Protein AF-A0AAU0M7M5-F1 (afdb_monomer_lite)

Radius of gyration: 23.44 Å; chains: 1; bounding box: 61×44×62 Å

Foldseek 3Di:
DADDLVNLCVQLQVLQQVLAPPFAQALLVCQVSQVSNQVVLVHFAQKWKDPQIWGWHQGNQKIKIWTWDDDPRTTWIKIKIFRNDPVLLVLLQVLLQVVPPPFDLVKMKMFGLDNDDPDPRAHEDDFDQALLSQLQRQLQCQLRQLRNQSNDDVNRPFDWKKKWKPDDFWTWIWIHGVQWIWIDTNRDIAIGGSNQSNVLSNLNSQLVSLRRVVDGRLVIDMDIPPPPDTMDMPDDDPDDDPPDPPDPDDDPDDDPRDHSVNSVVSGDDDDHDDDDPDPDWAWEDAADALVVVVVLVVCCLVVPDVVSCVVQVQQQCQDPVGHGYGPGPHFWIWTDDPRKTKIKGFPPVDDPPVQLVRQVSNVVVCCVVQNDFSMKMAINNGKIKTWHDDPQKIWIWIDDDRIIMIMIGGPSVVSSRHSD

Secondary structure (DSSP, 8-state):
----HHHHHHHHHHHHHTTTT--B-SGGGGHHHHHHHHHHTTSS-SEEEETTTEEEEEETTEEEEEEEEEETTEEEEEEEEEE--HHHHHHHHHHHHTT-TTT--S-EEEE-SS---SS-----PPPP-SHHHHHHHHHHHHHHHHHHHHHS-TTT--S-EEEEESSSSS-EEEEEETTEEEEEETTEEEEE-HHHHHHHHHHHHHHHHHHTTTS-GGG--EEEES-SSSEEEES--S----TT-TT-PPPS---S---GGGGGGG-PPPPPP-PPPPPPPP-------HHHHHHHHHHHHHH-HHHHHHHTT---EE-TTS-EE---SSS-EEEEETTEEEEE----TT-HHHHHHHHHHHHHHHHHHH-S-SEEEEETT--EEEEEEETTEEEEEEEETTEEEEEEEEHHHHHHHHH-

Structure (mmCIF, N/CA/C/O backbone):
data_AF-A0AAU0M7M5-F1
#
_entry.id   AF-A0AAU0M7M5-F1
#
loop_
_atom_site.group_PDB
_atom_site.id
_atom_site.type_symbol
_atom_site.label_atom_id
_atom_site.label_alt_id
_atom_site.label_comp_id
_atom_site.label_asym_id
_atom_site.label_entity_id
_atom_site.label_seq_id
_atom_site.pdbx_PDB_ins_code
_atom_site.Cartn_x
_atom_site.Cartn_y
_atom_site.Cartn_z
_atom_site.occupancy
_atom_site.B_iso_or_equiv
_atom_site.auth_seq_id
_atom_site.auth_comp_id
_atom_site.auth_asym_id
_atom_site.auth_atom_id
_atom_site.pdbx_PDB_model_num
ATOM 1 N N . MET A 1 1 ? -9.154 11.535 -26.830 1.00 43.09 1 MET A N 1
ATOM 2 C CA . MET A 1 1 ? -7.766 11.454 -27.329 1.00 43.09 1 MET A CA 1
ATOM 3 C C . MET A 1 1 ? -7.048 10.617 -26.294 1.00 43.09 1 MET A C 1
ATOM 5 O O . MET A 1 1 ? -7.015 11.070 -25.165 1.00 43.09 1 MET A O 1
ATOM 9 N N . ARG A 1 2 ? -6.663 9.376 -26.619 1.00 50.06 2 ARG A N 1
ATOM 10 C CA . ARG A 1 2 ? -6.088 8.430 -25.647 1.00 50.06 2 ARG A CA 1
ATOM 11 C C . ARG A 1 2 ? -4.721 8.970 -25.231 1.00 50.06 2 ARG A C 1
ATOM 13 O O . ARG A 1 2 ? -3.865 9.110 -26.105 1.00 50.06 2 ARG A O 1
ATOM 20 N N . MET A 1 3 ? -4.553 9.349 -23.971 1.00 57.19 3 MET A N 1
ATOM 21 C CA . MET A 1 3 ? -3.256 9.811 -23.469 1.00 57.19 3 MET A CA 1
ATOM 22 C C . MET A 1 3 ? -2.318 8.602 -23.413 1.00 57.19 3 MET A C 1
ATOM 24 O O . MET A 1 3 ? -2.729 7.534 -22.955 1.00 57.19 3 MET A O 1
ATOM 28 N N . ARG A 1 4 ? -1.094 8.709 -23.943 1.00 66.75 4 ARG A N 1
ATOM 29 C CA . ARG A 1 4 ? -0.146 7.582 -23.867 1.00 66.75 4 ARG A CA 1
ATOM 30 C C . ARG A 1 4 ? 0.295 7.394 -22.417 1.00 66.75 4 ARG A C 1
ATOM 32 O O . ARG A 1 4 ? 0.425 8.381 -21.690 1.00 66.75 4 ARG A O 1
ATOM 39 N N . ILE A 1 5 ? 0.549 6.149 -22.008 1.00 68.88 5 ILE A N 1
ATOM 40 C CA . ILE A 1 5 ? 1.028 5.836 -20.653 1.00 68.88 5 ILE A CA 1
ATOM 41 C C . ILE A 1 5 ? 2.273 6.666 -20.317 1.00 68.88 5 ILE A C 1
ATOM 43 O O . ILE A 1 5 ? 2.336 7.252 -19.243 1.00 68.88 5 ILE A O 1
ATOM 47 N N . ASP A 1 6 ? 3.169 6.858 -21.286 1.00 68.94 6 ASP A N 1
ATOM 48 C CA . ASP A 1 6 ? 4.364 7.692 -21.154 1.00 68.94 6 ASP A CA 1
ATOM 49 C C . ASP A 1 6 ? 4.065 9.162 -20.816 1.00 68.94 6 ASP A C 1
ATOM 51 O O . ASP A 1 6 ? 4.780 9.764 -20.018 1.00 68.94 6 ASP A O 1
ATOM 55 N N . GLU A 1 7 ? 3.008 9.759 -21.373 1.00 73.69 7 GLU A N 1
ATOM 56 C CA . GLU A 1 7 ? 2.637 11.160 -21.107 1.00 73.69 7 GLU A CA 1
ATOM 57 C C . GLU A 1 7 ? 2.040 11.323 -19.699 1.00 73.69 7 GLU A C 1
ATOM 59 O O . GLU A 1 7 ? 2.403 12.248 -18.962 1.00 73.69 7 GLU A O 1
ATOM 64 N N . LEU A 1 8 ? 1.164 10.391 -19.300 1.00 73.75 8 LEU A N 1
ATOM 65 C CA . LEU A 1 8 ? 0.610 10.308 -17.941 1.00 73.75 8 LEU A CA 1
ATOM 66 C C . LEU A 1 8 ? 1.732 10.152 -16.911 1.00 73.75 8 LEU A C 1
ATOM 68 O O . LEU A 1 8 ? 1.828 10.915 -15.948 1.00 73.75 8 LEU A O 1
ATOM 72 N N . VAL A 1 9 ? 2.618 9.195 -17.162 1.00 76.31 9 VAL A N 1
ATOM 73 C CA . VAL A 1 9 ? 3.745 8.848 -16.300 1.00 76.31 9 VAL A CA 1
ATOM 74 C C . VAL A 1 9 ? 4.731 9.990 -16.192 1.00 76.31 9 VAL A C 1
ATOM 76 O O . VAL A 1 9 ? 5.129 10.319 -15.082 1.00 76.31 9 VAL A O 1
ATOM 79 N N . THR A 1 10 ? 5.088 10.637 -17.302 1.00 82.75 10 THR A N 1
ATOM 80 C CA . THR A 1 10 ? 6.030 11.764 -17.289 1.00 82.75 10 THR A CA 1
ATOM 81 C C . THR A 1 10 ? 5.536 12.884 -16.378 1.00 82.75 10 THR A C 1
ATOM 83 O O . THR A 1 10 ? 6.320 13.489 -15.646 1.00 82.75 10 THR A O 1
ATOM 86 N N . THR A 1 11 ? 4.229 13.147 -16.377 1.00 82.75 11 THR A N 1
ATOM 87 C CA . THR A 1 11 ? 3.666 14.253 -15.597 1.00 82.75 11 THR A CA 1
ATOM 88 C C . THR A 1 11 ? 3.578 13.920 -14.102 1.00 82.75 11 THR A C 1
ATOM 90 O O . THR A 1 11 ? 3.927 14.748 -13.253 1.00 82.75 11 THR A O 1
ATOM 93 N N . VAL A 1 12 ? 3.187 12.687 -13.759 1.00 87.50 12 VAL A N 1
ATOM 94 C CA . VAL A 1 12 ? 3.194 12.201 -12.367 1.00 87.50 12 VAL A CA 1
ATOM 95 C C . VAL A 1 12 ? 4.625 12.103 -11.830 1.00 87.50 12 VAL A C 1
ATOM 97 O O . VAL A 1 12 ? 4.903 12.609 -10.743 1.00 87.50 12 VAL A O 1
ATOM 100 N N . ASP A 1 13 ? 5.549 11.541 -12.613 1.00 87.12 13 ASP A N 1
ATOM 101 C CA . ASP A 1 13 ? 6.974 11.428 -12.284 1.00 87.12 13 ASP A CA 1
ATOM 102 C C . ASP A 1 13 ? 7.590 12.801 -12.010 1.00 87.12 13 ASP A C 1
ATOM 104 O O . ASP A 1 13 ? 8.251 12.979 -10.991 1.00 87.12 13 ASP A O 1
ATOM 108 N N . ALA A 1 14 ? 7.313 13.810 -12.843 1.00 88.50 14 ALA A N 1
ATOM 109 C CA . ALA A 1 14 ? 7.806 15.168 -12.619 1.00 88.50 14 ALA A CA 1
ATOM 110 C C . ALA A 1 14 ? 7.335 15.751 -11.273 1.00 88.50 14 ALA A C 1
ATOM 112 O O . ALA A 1 14 ? 8.116 16.387 -10.560 1.00 88.50 14 ALA A O 1
ATOM 113 N N . THR A 1 15 ? 6.080 15.495 -10.894 1.00 90.50 15 THR A N 1
ATOM 114 C CA . THR A 1 15 ? 5.499 15.985 -9.635 1.00 90.50 15 THR A CA 1
ATOM 115 C C . THR A 1 15 ? 6.079 15.250 -8.425 1.00 90.50 15 THR A C 1
ATOM 117 O O . THR A 1 15 ? 6.404 15.874 -7.414 1.00 90.50 15 THR A O 1
ATOM 120 N N . VAL A 1 16 ? 6.289 13.936 -8.530 1.00 89.56 16 VAL A N 1
ATOM 121 C CA . VAL A 1 16 ? 6.939 13.134 -7.483 1.00 89.56 16 VAL A CA 1
ATOM 122 C C . VAL A 1 16 ? 8.424 13.495 -7.348 1.00 89.56 16 VAL A C 1
ATOM 124 O O . VAL A 1 16 ? 8.913 13.691 -6.235 1.00 89.56 16 VAL A O 1
ATOM 127 N N . ARG A 1 17 ? 9.147 13.690 -8.455 1.00 86.06 17 ARG A N 1
ATOM 128 C CA . ARG A 1 17 ? 10.556 14.125 -8.457 1.00 86.06 17 ARG A CA 1
ATOM 129 C C . ARG A 1 17 ? 10.764 15.533 -7.919 1.00 86.06 17 ARG A C 1
ATOM 131 O O . ARG A 1 17 ? 11.862 15.841 -7.461 1.00 86.06 17 ARG A O 1
ATOM 138 N N . ALA A 1 18 ? 9.739 16.382 -7.891 1.00 88.00 18 ALA A N 1
ATOM 139 C CA . ALA A 1 18 ? 9.820 17.669 -7.199 1.00 88.00 18 ALA A CA 1
ATOM 140 C C . ALA A 1 18 ? 10.057 17.514 -5.678 1.00 88.00 18 ALA A C 1
ATOM 142 O O . ALA A 1 18 ? 10.434 18.476 -5.002 1.00 88.00 18 ALA A O 1
ATOM 143 N N . LEU A 1 19 ? 9.864 16.308 -5.129 1.00 87.06 19 LEU A N 1
ATOM 144 C CA . LEU A 1 19 ? 10.229 15.951 -3.758 1.00 87.06 19 LEU A CA 1
ATOM 145 C C . LEU A 1 19 ? 11.669 15.440 -3.612 1.00 87.06 19 LEU A C 1
ATOM 147 O O . LEU A 1 19 ? 12.125 15.242 -2.487 1.00 87.06 19 LEU A O 1
ATOM 151 N N . SER A 1 20 ? 12.410 15.237 -4.702 1.00 83.25 20 SER A N 1
ATOM 152 C CA . SER A 1 20 ? 13.766 14.699 -4.625 1.00 83.25 20 SER A CA 1
ATOM 153 C C . SER A 1 20 ? 14.710 15.588 -3.822 1.00 83.25 20 SER A C 1
ATOM 155 O O . SER A 1 20 ? 14.787 16.800 -4.010 1.00 83.25 20 SER A O 1
ATOM 157 N N . GLY A 1 21 ? 15.427 14.958 -2.888 1.00 76.44 21 GLY A N 1
ATOM 158 C CA . GLY A 1 21 ? 16.302 15.641 -1.933 1.00 76.44 21 GLY A CA 1
ATOM 159 C C . GLY A 1 21 ? 15.573 16.329 -0.772 1.00 76.44 21 GLY A C 1
ATOM 160 O O . GLY A 1 21 ? 16.233 16.967 0.047 1.00 76.44 21 GLY A O 1
ATOM 161 N N . ARG A 1 22 ? 14.241 16.211 -0.671 1.00 83.62 22 ARG A N 1
ATOM 162 C CA . ARG A 1 22 ? 13.457 16.727 0.460 1.00 83.62 22 ARG A CA 1
ATOM 163 C C . ARG A 1 22 ? 13.220 15.615 1.480 1.00 83.62 22 ARG A C 1
ATOM 165 O O . ARG A 1 22 ? 12.920 14.484 1.116 1.00 83.62 22 ARG A O 1
ATOM 172 N N . LEU A 1 23 ? 13.336 15.960 2.758 1.00 82.75 23 LEU A N 1
ATOM 173 C CA . LEU A 1 23 ? 12.929 15.090 3.859 1.00 82.75 23 LEU A CA 1
ATOM 174 C C . LEU A 1 23 ? 11.428 15.261 4.097 1.00 82.75 23 LEU A C 1
ATOM 176 O O . LEU A 1 23 ? 10.958 16.397 4.189 1.00 82.75 23 LEU A O 1
ATOM 180 N N . LEU A 1 24 ? 10.704 14.150 4.236 1.00 89.81 24 LEU A N 1
ATOM 181 C CA . LEU A 1 24 ? 9.299 14.128 4.646 1.00 89.81 24 LEU A CA 1
ATOM 182 C C . LEU A 1 24 ? 9.219 13.567 6.078 1.00 89.81 24 LEU A C 1
ATOM 184 O O . LEU A 1 24 ? 9.095 12.352 6.264 1.00 89.81 24 LEU A O 1
ATOM 188 N N . PRO A 1 25 ? 9.385 14.409 7.115 1.00 87.75 25 PRO A N 1
ATOM 189 C CA . PRO A 1 25 ? 9.350 13.960 8.507 1.00 87.75 25 PRO A CA 1
ATOM 190 C C . PRO A 1 25 ? 7.960 13.500 8.962 1.00 87.75 25 PRO A C 1
ATOM 192 O O . PRO A 1 25 ? 7.856 12.756 9.938 1.00 87.75 25 PRO A O 1
ATOM 195 N N . ARG A 1 26 ? 6.887 13.944 8.299 1.00 90.00 26 ARG A N 1
ATOM 196 C CA . ARG A 1 26 ? 5.505 13.592 8.639 1.00 90.00 26 ARG A CA 1
ATOM 197 C C . ARG A 1 26 ? 4.769 13.024 7.424 1.00 90.00 26 ARG A C 1
ATOM 199 O O . ARG A 1 26 ? 5.013 13.477 6.308 1.00 90.00 26 ARG A O 1
ATOM 206 N N . PRO A 1 27 ? 3.795 12.122 7.637 1.00 90.25 27 PRO A N 1
ATOM 207 C CA . PRO A 1 27 ? 2.962 11.618 6.547 1.00 90.25 27 PRO A CA 1
ATOM 208 C C . PRO A 1 27 ? 2.210 12.748 5.821 1.00 90.25 27 PRO A C 1
ATOM 210 O O . PRO A 1 27 ? 2.085 12.734 4.599 1.00 90.25 27 PRO A O 1
ATOM 213 N N . SER A 1 28 ? 1.791 13.784 6.559 1.00 93.31 28 SER A N 1
ATOM 214 C CA . SER A 1 28 ? 1.090 14.951 6.010 1.00 93.31 28 SER A CA 1
ATOM 215 C C . SER A 1 28 ? 1.922 15.801 5.048 1.00 93.31 28 SER A C 1
ATOM 217 O O . SER A 1 28 ? 1.369 16.584 4.280 1.00 93.31 28 SER A O 1
ATOM 219 N N . ASP A 1 29 ? 3.251 15.664 5.061 1.00 93.56 29 ASP A N 1
ATOM 220 C CA . ASP A 1 29 ? 4.121 16.433 4.167 1.00 93.56 29 ASP A CA 1
ATOM 221 C C . ASP A 1 29 ? 3.942 16.015 2.694 1.00 93.56 29 ASP A C 1
ATOM 223 O O . ASP A 1 29 ? 4.311 16.765 1.790 1.00 93.56 29 ASP A O 1
ATOM 227 N N . ALA A 1 30 ? 3.316 14.858 2.440 1.00 94.25 30 ALA A N 1
ATOM 228 C CA . ALA A 1 30 ? 2.930 14.402 1.108 1.00 94.25 30 ALA A CA 1
ATOM 229 C C . ALA A 1 30 ? 1.672 15.103 0.550 1.00 94.25 30 ALA A C 1
ATOM 231 O O . ALA A 1 30 ? 1.443 15.051 -0.660 1.00 94.25 30 ALA A O 1
ATOM 232 N N . HIS A 1 31 ? 0.859 15.778 1.382 1.00 96.31 31 HIS A N 1
ATOM 233 C CA . HIS A 1 31 ? -0.434 16.343 0.955 1.00 96.31 31 HIS A CA 1
ATOM 234 C C . HIS A 1 31 ? -0.331 17.297 -0.245 1.00 96.31 31 HIS A C 1
ATOM 236 O O . HIS A 1 31 ? -1.118 17.131 -1.178 1.00 96.31 31 HIS A O 1
ATOM 242 N N . PRO A 1 32 ? 0.612 18.263 -0.297 1.00 95.75 32 PRO A N 1
ATOM 243 C CA . PRO A 1 32 ? 0.709 19.169 -1.441 1.00 95.75 32 PRO A CA 1
ATOM 244 C C . PRO A 1 32 ? 1.010 18.434 -2.752 1.00 95.75 32 PRO A C 1
ATOM 246 O O . PRO A 1 32 ? 0.448 18.775 -3.789 1.00 95.75 32 PRO A O 1
ATOM 249 N N . THR A 1 33 ? 1.856 17.402 -2.705 1.00 95.56 33 THR A N 1
ATOM 250 C CA . THR A 1 33 ? 2.192 16.575 -3.872 1.00 95.56 33 THR A CA 1
ATOM 251 C C . THR A 1 33 ? 0.994 15.754 -4.328 1.00 95.56 33 THR A C 1
ATOM 253 O O . THR A 1 33 ? 0.704 15.721 -5.518 1.00 95.56 33 THR A O 1
ATOM 256 N N . LEU A 1 34 ? 0.258 15.141 -3.398 1.00 96.75 34 LEU A N 1
ATOM 257 C CA . LEU A 1 34 ? -0.959 14.388 -3.707 1.00 96.75 34 LEU A CA 1
ATOM 258 C C . LEU A 1 34 ? -2.031 15.270 -4.366 1.00 96.75 34 LEU A C 1
ATOM 260 O O . LEU A 1 34 ? -2.654 14.858 -5.343 1.00 96.75 34 LEU A O 1
ATOM 264 N N . LEU A 1 35 ? -2.213 16.499 -3.875 1.00 96.94 35 LEU A N 1
ATOM 265 C CA . LEU A 1 35 ? -3.143 17.466 -4.463 1.00 96.94 35 LEU A CA 1
ATOM 266 C C . LEU A 1 35 ? -2.688 17.938 -5.855 1.00 96.94 35 LEU A C 1
ATOM 268 O O . LEU A 1 35 ? -3.521 18.057 -6.748 1.00 96.94 35 LEU A O 1
ATOM 272 N N . ALA A 1 36 ? -1.385 18.144 -6.067 1.00 95.50 36 ALA A N 1
ATOM 273 C CA . ALA A 1 36 ? -0.835 18.504 -7.377 1.00 95.50 36 ALA A CA 1
ATOM 274 C C . ALA A 1 36 ? -0.963 17.366 -8.408 1.00 95.50 36 ALA A C 1
ATOM 276 O O . ALA A 1 36 ? -1.274 17.611 -9.576 1.00 95.50 36 ALA A O 1
ATOM 277 N N . ILE A 1 37 ? -0.776 16.111 -7.979 1.00 94.81 37 ILE A N 1
ATOM 278 C CA . ILE A 1 37 ? -1.045 14.932 -8.815 1.00 94.81 37 ILE A CA 1
ATOM 279 C C . ILE A 1 37 ? -2.534 14.879 -9.165 1.00 94.81 37 ILE A C 1
ATOM 281 O O . ILE A 1 37 ? -2.872 14.719 -10.332 1.00 94.81 37 ILE A O 1
ATOM 285 N N . ALA A 1 38 ? -3.428 15.076 -8.193 1.00 94.88 38 ALA A N 1
ATOM 286 C CA . ALA A 1 38 ? -4.866 15.098 -8.446 1.00 94.88 38 ALA A CA 1
ATOM 287 C C . ALA A 1 38 ? -5.268 16.180 -9.464 1.00 94.88 38 ALA A C 1
ATOM 289 O O . ALA A 1 38 ? -6.030 15.901 -10.384 1.00 94.88 38 ALA A O 1
ATOM 290 N N . GLU A 1 39 ? -4.725 17.396 -9.353 1.00 93.12 39 GLU A N 1
ATOM 291 C CA . GLU A 1 39 ? -4.956 18.471 -10.329 1.00 93.12 39 GLU A CA 1
ATOM 292 C C . GLU A 1 39 ? -4.492 18.067 -11.736 1.00 93.12 39 GLU A C 1
ATOM 294 O O . GLU A 1 39 ? -5.228 18.224 -12.709 1.00 93.12 39 GLU A O 1
ATOM 299 N N . THR A 1 40 ? -3.305 17.466 -11.828 1.00 90.56 40 THR A N 1
ATOM 300 C CA . THR A 1 40 ? -2.722 16.968 -13.081 1.00 90.56 40 THR A CA 1
ATOM 301 C C . THR A 1 40 ? -3.569 15.871 -13.727 1.00 90.56 40 THR A C 1
ATOM 303 O O . THR A 1 40 ? -3.746 15.850 -14.943 1.00 90.56 40 THR A O 1
ATOM 306 N N . LEU A 1 41 ? -4.087 14.952 -12.913 1.00 90.31 41 LEU A N 1
ATOM 307 C CA . LEU A 1 41 ? -4.879 13.804 -13.350 1.00 90.31 41 LEU A CA 1
ATOM 308 C C . LEU A 1 41 ? -6.376 14.132 -13.506 1.00 90.31 41 LEU A C 1
ATOM 310 O O . LEU A 1 41 ? -7.164 13.255 -13.854 1.00 90.31 41 LEU A O 1
ATOM 314 N N . GLY A 1 42 ? -6.771 15.391 -13.285 1.00 90.50 42 GLY A N 1
ATOM 315 C CA . GLY A 1 42 ? -8.126 15.897 -13.521 1.00 90.50 42 GLY A CA 1
ATOM 316 C C . GLY A 1 42 ? -9.112 15.721 -12.362 1.00 90.50 42 GLY A C 1
ATOM 317 O O . GLY A 1 42 ? -10.296 16.012 -12.532 1.00 90.50 42 GLY A O 1
ATOM 318 N N . GLY A 1 43 ? -8.665 15.275 -11.187 1.00 92.06 43 GLY A N 1
ATOM 319 C CA . GLY A 1 43 ? -9.512 15.105 -10.008 1.00 92.06 43 GLY A CA 1
ATOM 320 C C . GLY A 1 43 ? -8.868 14.286 -8.883 1.00 92.06 43 GLY A C 1
ATOM 321 O O . GLY A 1 43 ? -7.760 13.766 -9.034 1.00 92.06 43 GLY A O 1
ATOM 322 N N . PRO A 1 44 ? -9.548 14.163 -7.728 1.00 93.69 44 PRO A N 1
ATOM 323 C CA . PRO A 1 44 ? -9.095 13.296 -6.643 1.00 93.69 44 PRO A CA 1
ATOM 324 C C . PRO A 1 44 ? -9.113 11.816 -7.076 1.00 93.69 44 PRO A C 1
ATOM 326 O O . PRO A 1 44 ? -9.764 11.475 -8.068 1.00 93.69 44 PRO A O 1
ATOM 329 N N . PRO A 1 45 ? -8.406 10.930 -6.354 1.00 92.19 45 PRO A N 1
ATOM 330 C CA . PRO A 1 45 ? -8.396 9.511 -6.686 1.00 92.19 45 PRO A CA 1
ATOM 331 C C . PRO A 1 45 ? -9.805 8.923 -6.566 1.00 92.19 45 PRO A C 1
ATOM 333 O O . PRO A 1 45 ? -10.614 9.363 -5.746 1.00 92.19 45 PRO A O 1
ATOM 336 N N . HIS A 1 46 ? -10.095 7.910 -7.377 1.00 87.31 46 HIS A N 1
ATOM 337 C CA . HIS A 1 46 ? -11.378 7.209 -7.312 1.00 87.31 46 HIS A CA 1
ATOM 338 C C . HIS A 1 46 ? -11.439 6.210 -6.153 1.00 87.31 46 HIS A C 1
ATOM 340 O O . HIS A 1 46 ? -12.519 5.875 -5.677 1.00 87.31 46 HIS A O 1
ATOM 346 N N . GLU A 1 47 ? -10.280 5.738 -5.701 1.00 86.12 47 GLU A N 1
ATOM 347 C CA . GLU A 1 47 ? -10.143 4.798 -4.597 1.00 86.12 47 GLU A CA 1
ATOM 348 C C . GLU A 1 47 ? -8.888 5.144 -3.796 1.00 86.12 47 GLU A C 1
ATOM 350 O O . GLU A 1 47 ? -7.825 5.429 -4.352 1.00 86.12 47 GLU A O 1
ATOM 355 N N . VAL A 1 48 ? -9.024 5.116 -2.477 1.00 88.56 48 VAL A N 1
ATOM 356 C CA . VAL A 1 48 ? -7.925 5.159 -1.520 1.00 88.56 48 VAL A CA 1
ATOM 357 C C . VAL A 1 48 ? -8.066 3.943 -0.628 1.00 88.56 48 VAL A C 1
ATOM 359 O O . VAL A 1 48 ? -9.155 3.716 -0.107 1.00 88.56 48 VAL A O 1
ATOM 362 N N . HIS A 1 49 ? -7.003 3.169 -0.443 1.00 84.38 49 HIS A N 1
ATOM 363 C CA . HIS A 1 49 ? -7.036 1.994 0.423 1.00 84.38 49 HIS A CA 1
ATOM 364 C C . HIS A 1 49 ? -5.764 1.846 1.256 1.00 84.38 49 HIS A C 1
ATOM 366 O O . HIS A 1 49 ? -4.724 2.408 0.921 1.00 84.38 49 HIS A O 1
ATOM 372 N N . GLY A 1 50 ? -5.850 1.064 2.326 1.00 83.12 50 GLY A N 1
ATOM 373 C CA . GLY A 1 50 ? -4.719 0.615 3.136 1.00 83.12 50 GLY A CA 1
ATOM 374 C C . GLY A 1 50 ? -5.051 -0.701 3.851 1.00 83.12 50 GLY A C 1
ATOM 375 O O . GLY A 1 50 ? -6.119 -1.254 3.592 1.00 83.12 50 GLY A O 1
ATOM 376 N N . PRO A 1 51 ? -4.201 -1.209 4.763 1.00 81.56 51 PRO A N 1
ATOM 377 C CA . PRO A 1 51 ? -3.044 -0.535 5.348 1.00 81.56 51 PRO A CA 1
ATOM 378 C C . PRO A 1 51 ? -1.919 -0.193 4.366 1.00 81.56 51 PRO A C 1
ATOM 380 O O . PRO A 1 51 ? -1.779 -0.866 3.353 1.00 81.56 51 PRO A O 1
ATOM 383 N N . GLN A 1 52 ? -1.105 0.817 4.693 1.00 83.56 52 GLN A N 1
ATOM 384 C CA . GLN A 1 52 ? -0.083 1.406 3.806 1.00 83.56 52 GLN A CA 1
ATOM 385 C C . GLN A 1 52 ? -0.704 2.126 2.611 1.00 83.56 52 GLN A C 1
ATOM 387 O O . GLN A 1 52 ? -0.746 1.624 1.491 1.00 83.56 52 GLN A O 1
ATOM 392 N N . THR A 1 53 ? -1.187 3.331 2.889 1.00 88.38 53 THR A N 1
ATOM 393 C CA . THR A 1 53 ? -2.084 4.080 2.006 1.00 88.38 53 THR A CA 1
ATOM 394 C C . THR A 1 53 ? -1.640 4.127 0.533 1.00 88.38 53 THR A C 1
ATOM 396 O O . THR A 1 53 ? -0.523 4.546 0.192 1.00 88.38 53 THR A O 1
ATOM 399 N N . ARG A 1 54 ? -2.568 3.733 -0.345 1.00 89.44 54 ARG A N 1
ATOM 400 C CA . ARG A 1 54 ? -2.490 3.803 -1.808 1.00 89.44 54 ARG A CA 1
ATOM 401 C C . ARG A 1 54 ? -3.638 4.639 -2.354 1.00 89.44 54 ARG A C 1
ATOM 403 O O . ARG A 1 54 ? -4.785 4.460 -1.956 1.00 89.44 54 ARG A O 1
ATOM 410 N N . PHE A 1 55 ? -3.327 5.526 -3.290 1.00 92.75 55 PHE A N 1
ATOM 411 C CA . PHE A 1 55 ? -4.265 6.419 -3.967 1.00 92.75 55 PHE A CA 1
ATOM 412 C C . PHE A 1 55 ? -4.343 6.030 -5.442 1.00 92.75 55 PHE A C 1
ATOM 414 O O . PHE A 1 55 ? -3.308 5.991 -6.104 1.00 92.75 55 PHE A O 1
ATOM 421 N N . ARG A 1 56 ? -5.537 5.746 -5.967 1.00 91.12 56 ARG A N 1
ATOM 422 C CA . ARG A 1 56 ? -5.720 5.187 -7.313 1.00 91.12 56 ARG A CA 1
ATOM 423 C C . ARG A 1 56 ? -6.509 6.104 -8.241 1.00 91.12 56 ARG A C 1
ATOM 425 O O . ARG A 1 56 ? -7.611 6.556 -7.925 1.00 91.12 56 ARG A O 1
ATOM 432 N N . TRP A 1 57 ? -6.004 6.272 -9.455 1.00 91.38 57 TRP A N 1
ATOM 433 C CA . TRP A 1 57 ? -6.681 6.894 -10.591 1.00 91.38 57 TRP A CA 1
ATOM 434 C C . TRP A 1 57 ? -6.755 5.885 -11.730 1.00 91.38 57 TRP A C 1
ATOM 436 O O . TRP A 1 57 ? -5.763 5.230 -12.031 1.00 91.38 57 TRP A O 1
ATOM 446 N N . LEU A 1 58 ? -7.914 5.772 -12.376 1.00 87.94 58 LEU A N 1
ATOM 447 C CA . LEU A 1 58 ? -8.067 4.984 -13.596 1.00 87.94 58 LEU A CA 1
ATOM 448 C C . LEU A 1 58 ? -8.356 5.935 -14.757 1.00 87.94 58 LEU A C 1
ATOM 450 O O . LEU A 1 58 ? -9.414 6.561 -14.795 1.00 87.94 58 LEU A O 1
ATOM 454 N N . LEU A 1 59 ? -7.411 6.046 -15.688 1.00 86.50 59 LEU A N 1
ATOM 455 C CA . LEU A 1 59 ? -7.442 6.988 -16.807 1.00 86.50 59 LEU A CA 1
ATOM 456 C C . LEU A 1 59 ? -7.213 6.220 -18.105 1.00 86.50 59 LEU A C 1
ATOM 458 O O . LEU A 1 59 ? -6.148 5.645 -18.285 1.00 86.50 59 LEU A O 1
ATOM 462 N N . ASP A 1 60 ? -8.201 6.189 -19.003 1.00 83.75 60 ASP A N 1
ATOM 463 C CA . ASP A 1 60 ? -8.094 5.505 -20.304 1.00 83.75 60 ASP A CA 1
ATOM 464 C C . ASP A 1 60 ? -7.540 4.060 -20.215 1.00 83.75 60 ASP A C 1
ATOM 466 O O . ASP A 1 60 ? -6.704 3.654 -21.021 1.00 83.75 60 ASP A O 1
ATOM 470 N N . GLU A 1 61 ? -8.025 3.281 -19.237 1.00 84.38 61 GLU A N 1
ATOM 471 C CA . GLU A 1 61 ? -7.574 1.909 -18.914 1.00 84.38 61 GLU A CA 1
ATOM 472 C C . GLU A 1 61 ? -6.167 1.811 -18.306 1.00 84.38 61 GLU A C 1
ATOM 474 O O . GLU A 1 61 ? -5.676 0.709 -18.101 1.00 84.38 61 GLU A O 1
ATOM 479 N N . VAL A 1 62 ? -5.521 2.923 -17.964 1.00 87.00 62 VAL A N 1
ATOM 480 C CA . VAL A 1 62 ? -4.266 2.946 -17.204 1.00 87.00 62 VAL A CA 1
ATOM 481 C C . VAL A 1 62 ? -4.574 3.230 -15.741 1.00 87.00 62 VAL A C 1
ATOM 483 O O . VAL A 1 62 ? -5.146 4.268 -15.401 1.00 87.00 62 VAL A O 1
ATOM 486 N N . MET A 1 63 ? -4.182 2.310 -14.864 1.00 88.56 63 MET A N 1
ATOM 487 C CA . MET A 1 63 ? -4.166 2.553 -13.429 1.00 88.56 63 MET A CA 1
ATOM 488 C C . MET A 1 63 ? -2.905 3.334 -13.088 1.00 88.56 63 MET A C 1
ATOM 490 O O . MET A 1 63 ? -1.802 2.876 -13.375 1.00 88.56 63 MET A O 1
ATOM 494 N N . VAL A 1 64 ? -3.070 4.485 -12.447 1.00 91.12 64 VAL A N 1
ATOM 495 C CA . VAL A 1 64 ? -2.004 5.203 -11.750 1.00 91.12 64 VAL A CA 1
ATOM 496 C C . VAL A 1 64 ? -2.257 5.047 -10.261 1.00 91.12 64 VAL A C 1
ATOM 498 O O . VAL A 1 64 ? -3.302 5.453 -9.756 1.00 91.12 64 VAL A O 1
ATOM 501 N N . GLU A 1 65 ? -1.297 4.471 -9.554 1.00 91.75 65 GLU A N 1
ATOM 502 C CA . GLU A 1 65 ? -1.340 4.338 -8.107 1.00 91.75 65 GLU A CA 1
ATOM 503 C C . GLU A 1 65 ? -0.189 5.115 -7.481 1.00 91.75 65 GLU A C 1
ATOM 505 O O . GLU A 1 65 ? 0.958 4.972 -7.898 1.00 91.75 65 GLU A O 1
ATOM 510 N N . VAL A 1 66 ? -0.495 5.924 -6.473 1.00 94.31 66 VAL A N 1
ATOM 511 C CA . VAL A 1 66 ? 0.485 6.667 -5.681 1.00 94.31 66 VAL A CA 1
ATOM 512 C C . VAL A 1 66 ? 0.492 6.102 -4.270 1.00 94.31 66 VAL A C 1
ATOM 514 O O . VAL A 1 66 ? -0.559 5.937 -3.656 1.00 94.31 66 VAL A O 1
ATOM 517 N N . GLY A 1 67 ? 1.676 5.801 -3.759 1.00 92.69 67 GLY A N 1
ATOM 518 C CA . GLY A 1 67 ? 1.906 5.286 -2.420 1.00 92.69 67 GLY A CA 1
ATOM 519 C C . GLY A 1 67 ? 2.624 6.299 -1.541 1.00 92.69 67 GLY A C 1
ATOM 520 O O . GLY A 1 67 ? 3.520 6.999 -2.015 1.00 92.69 67 GLY A O 1
ATOM 521 N N . VAL A 1 68 ? 2.249 6.366 -0.263 1.00 92.00 68 VAL A N 1
ATOM 522 C CA . VAL A 1 68 ? 2.976 7.142 0.750 1.00 92.00 68 VAL A CA 1
ATOM 523 C C . VAL A 1 68 ? 3.468 6.178 1.819 1.00 92.00 68 VAL A C 1
ATOM 525 O O . VAL A 1 68 ? 2.711 5.747 2.683 1.00 92.00 68 VAL A O 1
ATOM 528 N N . ASP A 1 69 ? 4.741 5.807 1.730 1.00 84.94 69 ASP A N 1
ATOM 529 C CA . ASP A 1 69 ? 5.336 4.770 2.570 1.00 84.94 69 ASP A CA 1
ATOM 530 C C . ASP A 1 69 ? 6.323 5.364 3.566 1.00 84.94 69 ASP A C 1
ATOM 532 O O . ASP A 1 69 ? 7.014 6.344 3.286 1.00 84.94 69 ASP A O 1
ATOM 536 N N . ARG A 1 70 ? 6.433 4.729 4.735 1.00 81.81 70 ARG A N 1
ATOM 537 C CA . ARG A 1 70 ? 7.504 5.013 5.688 1.00 81.81 70 ARG A CA 1
ATOM 538 C C . ARG A 1 70 ? 8.643 4.025 5.476 1.00 81.81 70 ARG A C 1
ATOM 540 O O . ARG A 1 70 ? 8.494 2.832 5.727 1.00 81.81 70 ARG A O 1
ATOM 547 N N . PHE A 1 71 ? 9.806 4.533 5.088 1.00 69.88 71 PHE A N 1
ATOM 548 C CA . PHE A 1 71 ? 11.020 3.743 4.928 1.00 69.88 71 PHE A CA 1
ATOM 549 C C . PHE A 1 71 ? 12.067 4.201 5.946 1.00 69.88 71 PHE A C 1
ATOM 551 O O . PHE A 1 71 ? 12.562 5.329 5.880 1.00 69.88 71 PHE A O 1
ATOM 558 N N . PHE A 1 72 ? 12.393 3.317 6.894 1.00 70.75 72 PHE A N 1
ATOM 559 C CA . PHE A 1 72 ? 13.078 3.656 8.147 1.00 70.75 72 PHE A CA 1
ATOM 560 C C . PHE A 1 72 ? 12.314 4.740 8.936 1.00 70.75 72 PHE A C 1
ATOM 562 O O . PHE A 1 72 ? 11.226 4.476 9.458 1.00 70.75 72 PHE A O 1
ATOM 569 N N . ASP A 1 73 ? 12.858 5.954 9.010 1.00 74.19 73 ASP A N 1
ATOM 570 C CA . ASP A 1 73 ? 12.309 7.072 9.787 1.00 74.19 73 ASP A CA 1
ATOM 571 C C . ASP A 1 73 ? 11.807 8.233 8.924 1.00 74.19 73 ASP A C 1
ATOM 573 O O . ASP A 1 73 ? 11.443 9.284 9.444 1.00 74.19 73 ASP A O 1
ATOM 577 N N . GLU A 1 74 ? 11.743 8.031 7.610 1.00 81.62 74 GLU A N 1
ATOM 578 C CA . GLU A 1 74 ? 11.327 9.045 6.648 1.00 81.62 74 GLU A CA 1
ATOM 579 C C . GLU A 1 74 ? 10.163 8.541 5.806 1.00 81.62 74 GLU A C 1
ATOM 581 O O . GLU A 1 74 ? 10.090 7.357 5.461 1.00 81.62 74 GLU A O 1
ATOM 586 N N . TRP A 1 75 ? 9.279 9.463 5.444 1.00 89.06 75 TRP A N 1
ATOM 587 C CA . TRP A 1 75 ? 8.232 9.199 4.473 1.00 89.06 75 TRP A CA 1
ATOM 588 C C . TRP A 1 75 ? 8.757 9.398 3.052 1.00 89.06 75 TRP A C 1
ATOM 590 O O . TRP A 1 75 ? 9.625 10.233 2.792 1.00 89.06 75 TRP A O 1
ATOM 600 N N . GLU A 1 76 ? 8.229 8.619 2.121 1.00 90.19 76 GLU A N 1
ATOM 601 C CA . GLU A 1 76 ? 8.495 8.749 0.697 1.00 90.19 76 GLU A CA 1
ATOM 602 C C . GLU A 1 76 ? 7.203 8.639 -0.103 1.00 90.19 76 GLU A C 1
ATOM 604 O O . GLU A 1 76 ? 6.249 7.987 0.321 1.00 90.19 76 GLU A O 1
ATOM 609 N N . VAL A 1 77 ? 7.183 9.296 -1.262 1.00 93.50 77 VAL A N 1
ATOM 610 C CA . VAL A 1 77 ? 6.067 9.220 -2.204 1.00 93.50 77 VAL A CA 1
ATOM 611 C C . VAL A 1 77 ? 6.534 8.425 -3.410 1.00 93.50 77 VAL A C 1
ATOM 613 O O . VAL A 1 77 ? 7.471 8.836 -4.095 1.00 93.50 77 VAL A O 1
ATOM 616 N N . GLY A 1 78 ? 5.894 7.290 -3.652 1.00 90.75 78 GLY A N 1
ATOM 617 C CA . GLY A 1 78 ? 6.103 6.451 -4.825 1.00 90.75 78 GLY A CA 1
ATOM 618 C C . GLY A 1 78 ? 4.889 6.476 -5.738 1.00 90.75 78 GLY A C 1
ATOM 619 O O . GLY A 1 78 ? 3.785 6.790 -5.307 1.00 90.75 78 GLY A O 1
ATOM 620 N N . PHE A 1 79 ? 5.072 6.121 -6.999 1.00 92.00 79 PHE A N 1
ATOM 621 C CA . PHE A 1 79 ? 3.972 5.868 -7.913 1.00 92.00 79 PHE A CA 1
ATOM 622 C C . PHE A 1 79 ? 4.260 4.649 -8.783 1.00 92.00 79 PHE A C 1
ATOM 624 O O . PHE A 1 79 ? 5.415 4.287 -9.016 1.00 92.00 79 PHE A O 1
ATOM 631 N N . ARG A 1 80 ? 3.198 4.044 -9.302 1.00 90.00 80 ARG A N 1
ATOM 632 C CA . ARG A 1 80 ? 3.236 3.055 -10.376 1.00 90.00 80 ARG A CA 1
ATOM 633 C C . ARG A 1 80 ? 2.123 3.329 -11.375 1.00 90.00 80 ARG A C 1
ATOM 635 O O . ARG A 1 80 ? 1.054 3.794 -10.994 1.00 90.00 80 ARG A O 1
ATOM 642 N N . ALA A 1 81 ? 2.377 3.030 -12.640 1.00 89.69 81 ALA A N 1
ATOM 643 C CA . ALA A 1 81 ? 1.393 3.120 -13.705 1.00 89.69 81 ALA A CA 1
ATOM 644 C C . ALA A 1 81 ? 1.448 1.876 -14.589 1.00 89.69 81 ALA A C 1
ATOM 646 O O . ALA A 1 81 ? 2.537 1.393 -14.913 1.00 89.69 81 ALA A O 1
ATOM 647 N N . PHE A 1 82 ? 0.281 1.345 -14.940 1.00 87.38 82 PHE A N 1
ATOM 648 C CA . PHE A 1 82 ? 0.156 0.102 -15.697 1.00 87.38 82 PHE A CA 1
ATOM 649 C C . PHE A 1 82 ? -1.234 -0.022 -16.347 1.00 87.38 82 PHE A C 1
ATOM 651 O O . PHE A 1 82 ? -2.212 0.502 -15.805 1.00 87.38 82 PHE A O 1
ATOM 658 N N . PRO A 1 83 ? -1.361 -0.729 -17.484 1.00 86.69 83 PRO A N 1
ATOM 659 C CA . PRO A 1 83 ? -2.639 -1.124 -18.054 1.00 86.69 83 PRO A CA 1
ATOM 660 C C . PRO A 1 83 ? -3.470 -1.926 -17.047 1.00 86.69 83 PRO A C 1
ATOM 662 O O . PRO A 1 83 ? -3.030 -2.947 -16.521 1.00 86.69 83 PRO A O 1
ATOM 665 N N . TYR A 1 84 ? -4.694 -1.476 -16.795 1.00 83.31 84 TYR A N 1
ATOM 666 C CA . TYR A 1 84 ? -5.659 -2.091 -15.892 1.00 83.31 84 TYR A CA 1
ATOM 667 C C . TYR A 1 84 ? -6.683 -2.916 -16.670 1.00 83.31 84 TYR A C 1
ATOM 669 O O . TYR A 1 84 ? -7.859 -2.574 -16.801 1.00 83.31 84 TYR A O 1
ATOM 677 N N . GLU A 1 85 ? -6.200 -4.017 -17.234 1.00 81.25 85 GLU A N 1
ATOM 678 C CA . GLU A 1 85 ? -7.007 -4.938 -18.031 1.00 81.25 85 GLU A CA 1
ATOM 679 C C . GLU A 1 85 ? -7.868 -5.856 -17.135 1.00 81.25 85 GLU A C 1
ATOM 681 O O . GLU A 1 85 ? -7.537 -6.089 -15.969 1.00 81.25 85 GLU A O 1
ATOM 686 N N . PRO A 1 86 ? -8.954 -6.461 -17.656 1.00 74.94 86 PRO A N 1
ATOM 687 C CA . PRO A 1 86 ? -9.795 -7.378 -16.879 1.00 74.94 86 PRO A CA 1
ATOM 688 C C . PRO A 1 86 ? -9.039 -8.542 -16.221 1.00 74.94 86 PRO A C 1
ATOM 690 O O . PRO A 1 86 ? -9.448 -9.018 -15.162 1.00 74.94 86 PRO A O 1
ATOM 693 N N . ASP A 1 87 ? -7.949 -9.006 -16.834 1.00 73.94 87 ASP A N 1
ATOM 694 C CA . ASP A 1 87 ? -7.088 -10.049 -16.269 1.00 73.94 87 ASP A CA 1
ATOM 695 C C . ASP A 1 87 ? -6.301 -9.550 -15.050 1.00 73.94 87 ASP A C 1
ATOM 697 O O . ASP A 1 87 ? -6.149 -10.299 -14.086 1.00 73.94 87 ASP A O 1
ATOM 701 N N . VAL A 1 88 ? -5.871 -8.284 -15.051 1.00 75.19 88 VAL A N 1
ATOM 702 C CA . VAL A 1 88 ? -5.206 -7.649 -13.905 1.00 75.19 88 VAL A CA 1
ATOM 703 C C . VAL A 1 88 ? -6.157 -7.582 -12.720 1.00 75.19 88 VAL A C 1
ATOM 705 O O . VAL A 1 88 ? -5.845 -8.096 -11.651 1.00 75.19 88 VAL A O 1
ATOM 708 N N . SER A 1 89 ? -7.366 -7.061 -12.937 1.00 71.94 89 SER A N 1
ATOM 709 C CA . SER A 1 89 ? -8.388 -6.986 -11.887 1.00 71.94 89 SER A CA 1
ATOM 710 C C . SER A 1 89 ? -8.764 -8.368 -11.330 1.00 71.94 89 SER A C 1
ATOM 712 O O . SER A 1 89 ? -8.975 -8.518 -10.127 1.00 71.94 89 SER A O 1
ATOM 714 N N . ARG A 1 90 ? -8.816 -9.407 -12.179 1.00 71.75 90 ARG A N 1
ATOM 715 C CA . ARG A 1 90 ? -9.064 -10.789 -11.735 1.00 71.75 90 ARG A CA 1
ATOM 716 C C . ARG A 1 90 ? -7.927 -11.318 -10.858 1.00 71.75 90 ARG A C 1
ATOM 718 O O . ARG A 1 90 ? -8.201 -11.931 -9.835 1.00 71.75 90 ARG A O 1
ATOM 725 N N . ARG A 1 91 ? -6.671 -11.070 -11.235 1.00 71.00 91 ARG A N 1
ATOM 726 C CA . ARG A 1 91 ? -5.489 -11.501 -10.469 1.00 71.00 91 ARG A CA 1
ATOM 727 C C . ARG A 1 91 ? -5.398 -10.804 -9.113 1.00 71.00 91 ARG A C 1
ATOM 729 O O . ARG A 1 91 ? -5.127 -11.480 -8.129 1.00 71.00 91 ARG A O 1
ATOM 736 N N . GLU A 1 92 ? -5.705 -9.506 -9.051 1.00 69.00 92 GLU A N 1
ATOM 737 C CA . GLU A 1 92 ? -5.845 -8.768 -7.782 1.00 69.00 92 GLU A CA 1
ATOM 738 C C . GLU A 1 92 ? -6.881 -9.439 -6.863 1.00 69.00 92 GLU A C 1
ATOM 740 O O . GLU A 1 92 ? -6.648 -9.623 -5.672 1.00 69.00 92 GLU A O 1
ATOM 745 N N . GLN A 1 93 ? -8.022 -9.869 -7.417 1.00 65.94 93 GLN A N 1
ATOM 746 C CA . GLN A 1 93 ? -9.053 -10.585 -6.653 1.00 65.94 93 GLN A CA 1
ATOM 747 C C . GLN A 1 93 ? -8.591 -11.971 -6.188 1.00 65.94 93 GLN A C 1
ATOM 749 O O . GLN A 1 93 ? -8.857 -12.350 -5.050 1.00 65.94 93 GLN A O 1
ATOM 754 N N . GLU A 1 94 ? -7.921 -12.734 -7.055 1.00 66.06 94 GLU A N 1
ATOM 755 C CA . GLU A 1 94 ? -7.409 -14.072 -6.737 1.00 66.06 94 GLU A CA 1
ATOM 756 C C . GLU A 1 94 ? -6.356 -14.023 -5.628 1.00 66.06 94 GLU A C 1
ATOM 758 O O . GLU A 1 94 ? -6.415 -14.814 -4.686 1.00 66.06 94 GLU A O 1
ATOM 763 N N . ALA A 1 95 ? -5.418 -13.082 -5.712 1.00 63.09 95 ALA A N 1
ATOM 764 C CA . ALA A 1 95 ? -4.342 -12.961 -4.743 1.00 63.09 95 ALA A CA 1
ATOM 765 C C . ALA A 1 95 ? -4.833 -12.475 -3.372 1.00 63.09 95 ALA A C 1
ATOM 767 O O . ALA A 1 95 ? -4.428 -13.043 -2.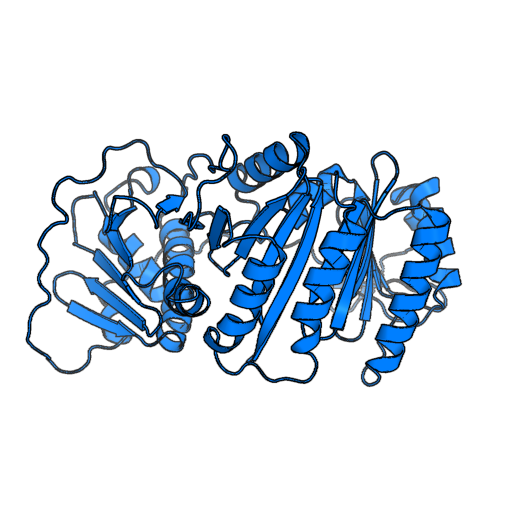352 1.00 63.09 95 ALA A O 1
ATOM 768 N N . PHE A 1 96 ? -5.787 -11.535 -3.355 1.00 60.78 96 PHE A N 1
ATOM 769 C CA . PHE A 1 96 ? -6.491 -11.154 -2.133 1.00 60.78 96 PHE A CA 1
ATOM 770 C C . PHE A 1 96 ? -7.254 -12.344 -1.530 1.00 60.78 96 PHE A C 1
ATOM 772 O O . PHE A 1 96 ? -7.141 -12.619 -0.337 1.00 60.78 96 PHE A O 1
ATOM 779 N N . ALA A 1 97 ? -8.017 -13.088 -2.342 1.00 60.38 97 ALA A N 1
ATOM 780 C CA . ALA A 1 97 ? -8.787 -14.243 -1.870 1.00 60.38 97 ALA A CA 1
ATOM 781 C C . ALA A 1 97 ? -7.895 -15.363 -1.308 1.00 60.38 97 ALA A C 1
ATOM 783 O O . ALA A 1 97 ? -8.316 -16.104 -0.420 1.00 60.38 97 ALA A O 1
ATOM 784 N N . ALA A 1 98 ? -6.666 -15.478 -1.809 1.00 58.34 98 ALA A N 1
ATOM 785 C CA . ALA A 1 98 ? -5.671 -16.414 -1.307 1.00 58.34 98 ALA A CA 1
ATOM 786 C C . ALA A 1 98 ? -4.969 -15.938 -0.018 1.00 58.34 98 ALA A C 1
ATOM 788 O O . ALA A 1 98 ? -4.219 -16.730 0.552 1.00 58.34 98 ALA A O 1
ATOM 789 N N . ALA A 1 99 ? -5.184 -14.680 0.411 1.00 54.81 99 ALA A N 1
ATOM 790 C CA . ALA A 1 99 ? -4.381 -13.944 1.398 1.00 54.81 99 ALA A CA 1
ATOM 791 C C . ALA A 1 99 ? -2.923 -14.357 1.370 1.00 54.81 99 ALA A C 1
ATOM 793 O O . ALA A 1 99 ? -2.375 -14.886 2.341 1.00 54.81 99 ALA A O 1
ATOM 794 N N . THR A 1 100 ? -2.329 -14.173 0.196 1.00 50.34 100 THR A N 1
ATOM 795 C CA . THR A 1 100 ? -0.950 -14.567 -0.026 1.00 50.34 100 THR A CA 1
ATOM 796 C C . THR A 1 100 ? -0.079 -13.828 0.995 1.00 50.34 100 THR A C 1
ATOM 798 O O . THR A 1 100 ? -0.009 -12.595 0.945 1.00 50.34 100 THR A O 1
ATOM 801 N N . PRO A 1 101 ? 0.547 -14.541 1.954 1.00 35.97 101 PRO A N 1
ATOM 802 C CA . PRO A 1 101 ? 1.293 -13.894 3.023 1.00 35.97 101 PRO A CA 1
ATOM 803 C C . PRO A 1 101 ? 2.402 -13.025 2.423 1.00 35.97 101 PRO A C 1
ATOM 805 O O . PRO A 1 101 ? 3.078 -13.461 1.493 1.00 35.97 101 PRO A O 1
ATOM 808 N N . ASP A 1 102 ? 2.587 -11.820 2.969 1.00 38.81 102 ASP A N 1
ATOM 809 C CA . ASP A 1 102 ? 3.501 -10.755 2.511 1.00 38.81 102 ASP A CA 1
ATOM 810 C C . ASP A 1 102 ? 3.020 -9.863 1.342 1.00 38.81 102 ASP A C 1
ATOM 812 O O . ASP A 1 102 ? 3.731 -8.906 1.029 1.00 38.81 102 ASP A O 1
ATOM 816 N N . LEU A 1 103 ? 1.858 -10.123 0.723 1.00 42.19 103 LEU A N 1
ATOM 817 C CA . LEU A 1 103 ? 1.392 -9.396 -0.477 1.00 42.19 103 LEU A CA 1
ATOM 818 C C . LEU A 1 103 ? 0.132 -8.549 -0.229 1.00 42.19 103 LEU A C 1
ATOM 820 O O . LEU A 1 103 ? 0.191 -7.329 -0.356 1.00 42.19 103 LEU A O 1
ATOM 824 N N . SER A 1 104 ? -0.939 -9.161 0.288 1.00 47.06 104 SER A N 1
ATOM 825 C CA . SER A 1 104 ? -2.149 -8.459 0.740 1.00 47.06 104 SER A CA 1
ATOM 826 C C . SER A 1 104 ? -2.408 -8.741 2.215 1.00 47.06 104 SER A C 1
ATOM 828 O O . SER A 1 104 ? -2.639 -9.903 2.570 1.00 47.06 104 SER A O 1
ATOM 830 N N . PRO A 1 105 ? -2.427 -7.727 3.101 1.00 54.00 105 PRO A N 1
ATOM 831 C CA . PRO A 1 105 ? -2.983 -7.929 4.426 1.00 54.00 105 PRO A CA 1
ATOM 832 C C . PRO A 1 105 ? -4.477 -8.285 4.276 1.00 54.00 105 PRO A C 1
ATOM 834 O O . PRO A 1 105 ? -5.206 -7.599 3.558 1.00 54.00 105 PRO A O 1
ATOM 837 N N . PRO A 1 106 ? -4.962 -9.350 4.930 1.00 51.88 106 PRO A N 1
ATOM 838 C CA . PRO A 1 106 ? -6.329 -9.848 4.775 1.00 51.88 106 PRO A CA 1
ATOM 839 C C . PRO A 1 106 ? -7.434 -8.878 5.207 1.00 51.88 106 PRO A C 1
ATOM 841 O O . PRO A 1 106 ? -8.592 -9.108 4.865 1.00 51.88 106 PRO A O 1
ATOM 844 N N . TYR A 1 107 ? -7.102 -7.821 5.957 1.00 65.69 107 TYR A N 1
ATOM 845 C CA . TYR A 1 107 ? -8.019 -6.732 6.285 1.00 65.69 107 TYR A CA 1
ATOM 846 C C . TYR A 1 107 ? -7.524 -5.434 5.674 1.00 65.69 107 TYR A C 1
ATOM 848 O O . TYR A 1 107 ? -6.520 -4.871 6.114 1.00 65.69 107 TYR A O 1
ATOM 856 N N . LEU A 1 108 ? -8.281 -4.945 4.701 1.00 72.62 108 LEU A N 1
ATOM 857 C CA . LEU A 1 108 ? -8.075 -3.653 4.079 1.00 72.62 108 LEU A CA 1
ATOM 858 C C . LEU A 1 108 ? -9.138 -2.673 4.554 1.00 72.62 108 LEU A C 1
ATOM 860 O O . LEU A 1 108 ? -10.253 -3.047 4.919 1.00 72.62 108 LEU A O 1
ATOM 864 N N . TRP A 1 109 ? -8.799 -1.398 4.522 1.00 82.06 109 TRP A N 1
ATOM 865 C CA . TRP A 1 109 ? -9.783 -0.335 4.535 1.00 82.06 109 TRP A CA 1
ATOM 866 C C . TRP A 1 109 ? -9.746 0.404 3.206 1.00 82.06 109 TRP A C 1
ATOM 868 O O . TRP A 1 109 ? -8.699 0.484 2.571 1.00 82.06 109 TRP A O 1
ATOM 878 N N . SER A 1 110 ? -10.879 0.952 2.782 1.00 83.00 110 SER A N 1
ATOM 879 C CA . SER A 1 110 ? -10.958 1.736 1.552 1.00 83.00 110 SER A CA 1
ATOM 880 C C . SER A 1 110 ? -11.972 2.863 1.654 1.00 83.00 110 SER A C 1
ATOM 882 O O . SER A 1 110 ? -12.993 2.709 2.323 1.00 83.00 110 SER A O 1
ATOM 884 N N . PHE A 1 111 ? -11.748 3.951 0.926 1.00 83.81 111 PHE A N 1
ATOM 885 C CA . PHE A 1 111 ? -12.775 4.936 0.628 1.00 83.81 111 PHE A CA 1
ATOM 886 C C . PHE A 1 111 ? -12.657 5.507 -0.781 1.00 83.81 111 PHE A C 1
ATOM 888 O O . PHE A 1 111 ? -11.597 5.462 -1.397 1.00 83.81 111 PHE A O 1
ATOM 895 N N . ALA A 1 112 ? -13.758 6.062 -1.284 1.00 85.44 112 ALA A N 1
ATOM 896 C CA . ALA A 1 112 ? -13.837 6.656 -2.615 1.00 85.44 112 ALA A CA 1
ATOM 897 C C . ALA A 1 112 ? -14.096 8.172 -2.507 1.00 85.44 112 ALA A C 1
ATOM 899 O O . ALA A 1 112 ? -15.234 8.573 -2.247 1.00 85.44 112 ALA A O 1
ATOM 900 N N . PRO A 1 113 ? -13.065 9.026 -2.664 1.00 82.62 113 PRO A N 1
ATOM 901 C CA . PRO A 1 113 ? -13.234 10.483 -2.687 1.00 82.62 113 PRO A CA 1
ATOM 902 C C . PRO A 1 113 ? -14.021 10.999 -3.902 1.00 82.62 113 PRO A C 1
ATOM 904 O O . PRO A 1 113 ? -14.606 12.079 -3.842 1.00 82.62 113 PRO A O 1
ATOM 907 N N . ALA A 1 114 ? -14.008 10.254 -5.008 1.00 81.50 114 ALA A N 1
ATOM 908 C CA . ALA A 1 114 ? -14.746 10.541 -6.233 1.00 81.50 114 ALA A CA 1
ATOM 909 C C . ALA A 1 114 ? -15.501 9.303 -6.726 1.00 81.50 114 ALA A C 1
ATOM 911 O O . ALA A 1 114 ? -15.213 8.176 -6.327 1.00 81.50 114 ALA A O 1
ATOM 912 N N . GLU A 1 115 ? -16.469 9.521 -7.617 1.00 73.31 115 GLU A N 1
ATOM 913 C CA . GLU A 1 115 ? -17.159 8.430 -8.299 1.00 73.31 115 GLU A CA 1
ATOM 914 C C . GLU A 1 115 ? -16.163 7.658 -9.176 1.00 73.31 115 GLU A C 1
ATOM 916 O O . GLU A 1 115 ? -15.498 8.226 -10.045 1.00 73.31 115 GLU A O 1
ATOM 921 N N . GLY A 1 116 ? -16.023 6.363 -8.898 1.00 67.06 116 GLY A N 1
ATOM 922 C CA . GLY A 1 116 ? -15.124 5.482 -9.629 1.00 67.06 116 GLY A CA 1
ATOM 923 C C . GLY A 1 116 ? -15.748 4.867 -10.880 1.00 67.06 116 GLY A C 1
ATOM 924 O O . GLY A 1 116 ? -16.934 5.056 -11.161 1.00 67.06 116 GLY A O 1
ATOM 925 N N . PRO A 1 117 ? -14.965 4.088 -11.644 1.00 64.81 117 PRO A N 1
ATOM 926 C CA . PRO A 1 117 ? -15.495 3.309 -12.757 1.00 64.81 117 PRO A CA 1
ATOM 927 C C . PRO A 1 117 ? -16.616 2.377 -12.268 1.00 64.81 117 PRO A C 1
ATOM 929 O O . PRO A 1 117 ? -16.598 1.916 -11.127 1.00 64.81 117 PRO A O 1
ATOM 932 N N . GLY A 1 118 ? -17.567 2.031 -13.145 1.00 54.62 118 GLY A N 1
ATOM 933 C CA . GLY A 1 118 ? -18.762 1.226 -12.821 1.00 54.62 118 GLY A CA 1
ATOM 934 C C . GLY A 1 118 ? -18.515 -0.208 -12.311 1.00 54.62 118 GLY A C 1
ATOM 935 O O . GLY A 1 118 ? -19.453 -1.001 -12.233 1.00 54.62 118 GLY A O 1
ATOM 936 N N . ARG A 1 119 ? -17.266 -0.559 -11.986 1.00 55.19 119 ARG A N 1
ATOM 937 C CA . ARG A 1 119 ? -16.833 -1.782 -11.304 1.00 55.19 119 ARG A CA 1
ATOM 938 C C . ARG A 1 119 ? -15.716 -1.436 -10.306 1.00 55.19 119 ARG A C 1
ATOM 940 O O . ARG A 1 119 ? -14.551 -1.650 -10.634 1.00 55.19 119 ARG A O 1
ATOM 947 N N . PRO A 1 120 ? -16.033 -0.883 -9.122 1.00 57.97 120 PRO A N 1
ATOM 948 C CA . PRO A 1 120 ? -15.027 -0.738 -8.076 1.00 57.97 120 PRO A CA 1
ATOM 949 C C . PRO A 1 120 ? -14.493 -2.124 -7.708 1.00 57.97 120 PRO A C 1
ATOM 951 O O . PRO A 1 120 ? -15.269 -3.084 -7.619 1.00 57.97 120 PRO A O 1
ATOM 954 N N . TRP A 1 121 ? -13.180 -2.231 -7.515 1.00 54.66 121 TRP A N 1
ATOM 955 C CA . TRP A 1 121 ? -12.589 -3.431 -6.946 1.00 54.66 121 TRP A CA 1
ATOM 956 C C . TRP A 1 121 ? -13.189 -3.647 -5.553 1.00 54.66 121 TRP A C 1
ATOM 958 O O . TRP A 1 121 ? -13.307 -2.723 -4.753 1.00 54.66 121 TRP A O 1
ATOM 968 N N . ARG A 1 122 ? -13.678 -4.860 -5.297 1.00 57.81 122 ARG A N 1
ATOM 969 C CA . ARG A 1 122 ? -14.247 -5.242 -4.007 1.00 57.81 122 ARG A CA 1
ATOM 970 C C . ARG A 1 122 ? -13.741 -6.632 -3.672 1.00 57.81 122 ARG A C 1
ATOM 972 O O . ARG A 1 122 ? -14.176 -7.587 -4.321 1.00 57.81 122 ARG A O 1
ATOM 979 N N . PRO A 1 123 ? -12.815 -6.765 -2.720 1.00 52.16 123 PRO A N 1
ATOM 980 C CA . PRO A 1 123 ? -12.355 -8.073 -2.301 1.00 52.16 123 PRO A CA 1
ATOM 981 C C . PRO A 1 123 ? -13.500 -8.930 -1.743 1.00 52.16 123 PRO A C 1
ATOM 983 O O . PRO A 1 123 ? -14.452 -8.427 -1.139 1.00 52.16 123 PRO A O 1
ATOM 986 N N . GLY A 1 124 ? -13.396 -10.242 -1.960 1.00 49.50 124 GLY A N 1
ATOM 987 C CA . GLY A 1 124 ? -14.311 -11.235 -1.398 1.00 49.50 124 GLY A CA 1
ATOM 988 C C . GLY A 1 124 ? -14.131 -11.430 0.117 1.00 49.50 124 GLY A C 1
ATOM 989 O O . GLY A 1 124 ? -13.278 -10.791 0.734 1.00 49.50 124 GLY A O 1
ATOM 990 N N . PRO A 1 125 ? -14.928 -12.314 0.745 1.00 52.44 125 PRO A N 1
ATOM 991 C CA . PRO A 1 125 ? -14.795 -12.604 2.166 1.00 52.44 125 PRO A CA 1
ATOM 992 C C . PRO A 1 125 ? -13.437 -13.252 2.465 1.00 52.44 125 PRO A C 1
ATOM 994 O O . PRO A 1 125 ? -13.077 -14.250 1.842 1.00 52.44 125 PRO A O 1
ATOM 997 N N . PHE A 1 126 ? -12.718 -12.721 3.452 1.00 61.09 126 PHE A N 1
ATOM 998 C CA . PHE A 1 126 ? -11.529 -13.341 4.013 1.00 61.09 126 PHE A CA 1
ATOM 999 C C . PHE A 1 126 ? -11.883 -13.971 5.359 1.00 61.09 126 PHE A C 1
ATOM 1001 O O . PHE A 1 126 ? -12.377 -13.298 6.266 1.00 61.09 126 PHE A O 1
ATOM 1008 N N . LEU A 1 127 ? -11.678 -15.282 5.470 1.00 63.19 127 LEU A N 1
ATOM 1009 C CA . LEU A 1 127 ? -11.969 -16.035 6.684 1.00 63.19 127 LEU A CA 1
ATOM 1010 C C . LEU A 1 127 ? -10.702 -16.137 7.522 1.00 63.19 127 LEU A C 1
ATOM 1012 O O . LEU A 1 127 ? -9.735 -16.759 7.095 1.00 63.19 127 LEU A O 1
ATOM 1016 N N . LEU A 1 128 ? -10.735 -15.591 8.736 1.00 72.31 128 LEU A N 1
ATOM 1017 C CA . LEU A 1 128 ? -9.677 -15.829 9.711 1.00 72.31 128 LEU A CA 1
ATOM 1018 C C . LEU A 1 128 ? -9.826 -17.236 10.305 1.00 72.31 128 LEU A C 1
ATOM 1020 O O . LEU A 1 128 ? -10.841 -17.508 10.953 1.00 72.31 128 LEU A O 1
ATOM 1024 N N . PRO A 1 129 ? -8.855 -18.146 10.105 1.00 71.88 129 PRO A N 1
ATOM 1025 C CA . PRO A 1 129 ? -9.003 -19.531 10.539 1.00 71.88 129 PRO A CA 1
ATOM 1026 C C . PRO A 1 129 ? -8.828 -19.703 12.055 1.00 71.88 129 PRO A C 1
ATOM 1028 O O . PRO A 1 129 ? -9.355 -20.660 12.627 1.00 71.88 129 PRO A O 1
ATOM 1031 N N . SER A 1 130 ? -8.131 -18.784 12.730 1.00 83.81 130 SER A N 1
ATOM 1032 C CA . SER A 1 130 ? -7.896 -18.827 14.173 1.00 83.81 130 SER A CA 1
ATOM 1033 C C . SER A 1 130 ? -7.964 -17.449 14.842 1.00 83.81 130 SER A C 1
ATOM 1035 O O . SER A 1 130 ? -7.795 -16.400 14.224 1.00 83.81 130 SER A O 1
ATOM 1037 N N . TRP A 1 131 ? -8.136 -17.449 16.167 1.00 87.06 131 TRP A N 1
ATOM 1038 C CA . TRP A 1 131 ? -8.044 -16.238 16.991 1.00 87.06 131 TRP A CA 1
ATOM 1039 C C . TRP A 1 131 ? -6.642 -15.608 16.993 1.00 87.06 131 TRP A C 1
ATOM 1041 O O . TRP A 1 131 ? -6.506 -14.415 17.262 1.00 87.06 131 TRP A O 1
ATOM 1051 N N . SER A 1 132 ? -5.596 -16.378 16.672 1.00 84.88 132 SER A N 1
ATOM 1052 C CA . SER A 1 132 ? -4.242 -15.836 16.498 1.00 84.88 132 SER A CA 1
ATOM 1053 C C . SER A 1 132 ? -4.140 -14.985 15.230 1.00 84.88 132 SER A C 1
ATOM 1055 O O . SER A 1 132 ? -3.462 -13.955 15.229 1.00 84.88 132 SER A O 1
ATOM 1057 N N . ASP A 1 133 ? -4.885 -15.359 14.188 1.00 80.31 133 ASP A N 1
ATOM 1058 C CA . ASP A 1 133 ? -4.989 -14.579 12.954 1.00 80.31 133 ASP A CA 1
ATOM 1059 C C . ASP A 1 133 ? -5.780 -13.296 13.219 1.00 80.31 133 ASP A C 1
ATOM 1061 O O . ASP A 1 133 ? -5.305 -12.218 12.893 1.00 80.31 133 ASP A O 1
ATOM 1065 N N . VAL A 1 134 ? -6.900 -13.360 13.954 1.00 82.75 134 VAL A N 1
ATOM 1066 C CA . VAL A 1 134 ? -7.618 -12.149 14.418 1.00 82.75 134 VAL A CA 1
ATOM 1067 C C . VAL A 1 134 ? -6.676 -11.192 15.146 1.00 82.75 134 VAL A C 1
ATOM 1069 O O . VAL A 1 134 ? -6.647 -9.997 14.852 1.00 82.75 134 VAL A O 1
ATOM 1072 N N . ALA A 1 135 ? -5.874 -11.709 16.081 1.00 86.69 135 ALA A N 1
ATOM 1073 C CA . ALA A 1 135 ? -4.949 -10.881 16.840 1.00 86.69 135 ALA A CA 1
ATOM 1074 C C . ALA A 1 135 ? -3.838 -10.264 15.981 1.00 86.69 135 ALA A C 1
ATOM 1076 O O . ALA A 1 135 ? -3.375 -9.164 16.277 1.00 86.69 135 ALA A O 1
ATOM 1077 N N . THR A 1 136 ? -3.389 -10.966 14.947 1.00 83.44 136 THR A N 1
ATOM 1078 C CA . THR A 1 136 ? -2.352 -10.466 14.042 1.00 83.44 136 THR A CA 1
ATOM 1079 C C . THR A 1 136 ? -2.925 -9.399 13.120 1.00 83.44 136 THR A C 1
ATOM 1081 O O . THR A 1 136 ? -2.397 -8.290 13.066 1.00 83.44 136 THR A O 1
ATOM 1084 N N . GLU A 1 137 ? -4.051 -9.691 12.480 1.00 81.19 137 GLU A N 1
ATOM 1085 C CA . GLU A 1 137 ? -4.567 -8.884 11.380 1.00 81.19 137 GLU A CA 1
ATOM 1086 C C . GLU A 1 137 ? -5.286 -7.619 11.841 1.00 81.19 137 GLU A C 1
ATOM 1088 O O . GLU A 1 137 ? -5.008 -6.525 11.353 1.00 81.19 137 GLU A O 1
ATOM 1093 N N . ILE A 1 138 ? -6.136 -7.720 12.867 1.00 85.38 138 ILE A N 1
ATOM 1094 C CA . ILE A 1 138 ? -6.774 -6.534 13.458 1.00 85.38 138 ILE A CA 1
ATOM 1095 C C . ILE A 1 138 ? -5.738 -5.668 14.172 1.00 85.38 138 ILE A C 1
ATOM 1097 O O . ILE A 1 138 ? -5.808 -4.438 14.138 1.00 85.38 138 ILE A O 1
ATOM 1101 N N . GLY A 1 139 ? -4.744 -6.312 14.787 1.00 89.06 139 GLY A N 1
ATOM 1102 C CA . GLY A 1 139 ? -3.604 -5.629 15.378 1.00 89.06 139 GLY A CA 1
ATOM 1103 C C . GLY A 1 139 ? -2.811 -4.830 14.346 1.00 89.06 139 GLY A C 1
ATOM 1104 O O . GLY A 1 139 ? -2.489 -3.675 14.608 1.00 89.06 139 GLY A O 1
ATOM 1105 N N . PHE A 1 140 ? -2.524 -5.420 13.183 1.00 86.44 140 PHE A N 1
ATOM 1106 C CA . PHE A 1 140 ? -1.814 -4.777 12.076 1.00 86.44 140 PHE A CA 1
ATOM 1107 C C . PHE A 1 140 ? -2.606 -3.605 11.485 1.00 86.44 140 PHE A C 1
ATOM 1109 O O . PHE A 1 140 ? -2.075 -2.500 11.379 1.00 86.44 140 PHE A O 1
ATOM 1116 N N . LEU A 1 141 ? -3.893 -3.817 11.196 1.00 87.38 141 LEU A N 1
ATOM 1117 C CA . LEU A 1 141 ? -4.808 -2.791 10.699 1.00 87.38 141 LEU A CA 1
ATOM 1118 C C . LEU A 1 141 ? -4.845 -1.565 11.624 1.00 87.38 141 LEU A C 1
ATOM 1120 O O . LEU A 1 141 ? -4.557 -0.447 11.202 1.00 87.38 141 LEU A O 1
ATOM 1124 N N . LEU A 1 142 ? -5.170 -1.771 12.904 1.00 90.69 142 LEU A N 1
ATOM 1125 C CA . LEU A 1 142 ? -5.315 -0.680 13.870 1.00 90.69 142 LEU A CA 1
ATOM 1126 C C . LEU A 1 142 ? -3.978 -0.001 14.195 1.00 90.69 142 LEU A C 1
ATOM 1128 O O . LEU A 1 142 ? -3.949 1.196 14.469 1.00 90.69 142 LEU A O 1
ATOM 1132 N N . ALA A 1 143 ? -2.870 -0.741 14.140 1.00 91.06 143 ALA A N 1
ATOM 1133 C CA . ALA A 1 143 ? -1.529 -0.201 14.345 1.00 91.06 143 ALA A CA 1
ATOM 1134 C C . ALA A 1 143 ? -1.115 0.819 13.275 1.00 91.06 143 ALA A C 1
ATOM 1136 O O . ALA A 1 143 ? -0.336 1.724 13.579 1.00 91.06 143 ALA A O 1
ATOM 1137 N N . LEU A 1 144 ? -1.596 0.660 12.040 1.00 90.44 144 LEU A N 1
ATOM 1138 C CA . LEU A 1 144 ? -1.227 1.512 10.907 1.00 90.44 144 LEU A CA 1
ATOM 1139 C C . LEU A 1 144 ? -2.267 2.590 10.596 1.00 90.44 144 LEU A C 1
ATOM 1141 O O . LEU A 1 144 ? -1.893 3.655 10.108 1.00 90.44 144 LEU A O 1
ATOM 1145 N N . LEU A 1 145 ? -3.535 2.360 10.949 1.00 91.69 145 LEU A N 1
ATOM 1146 C CA . LEU A 1 145 ? -4.652 3.226 10.577 1.00 91.69 145 LEU A CA 1
ATOM 1147 C C . LEU A 1 145 ? -4.455 4.724 10.909 1.00 91.69 145 LEU A C 1
ATOM 1149 O O . LEU A 1 145 ? -4.719 5.538 10.028 1.00 91.69 145 LEU A O 1
ATOM 1153 N N . PRO A 1 146 ? -3.953 5.146 12.090 1.00 92.94 146 PRO A N 1
ATOM 1154 C CA . PRO A 1 146 ? -3.716 6.571 12.352 1.00 92.94 146 PRO A CA 1
ATOM 1155 C C . PRO A 1 146 ? -2.701 7.199 11.389 1.00 92.94 146 PRO A C 1
ATOM 1157 O O . PRO A 1 146 ? -2.925 8.275 10.838 1.00 92.94 146 PRO A O 1
ATOM 1160 N N . ALA A 1 147 ? -1.582 6.505 11.156 1.00 91.94 147 ALA A N 1
ATOM 1161 C CA . ALA A 1 147 ? -0.526 6.988 10.272 1.00 91.94 147 ALA A CA 1
ATOM 1162 C C . ALA A 1 147 ? -0.993 7.023 8.812 1.00 91.94 147 ALA A C 1
ATOM 1164 O O . ALA A 1 147 ? -0.675 7.967 8.095 1.00 91.94 147 ALA A O 1
ATOM 1165 N N . ASP A 1 148 ? -1.787 6.035 8.409 1.00 92.50 148 ASP A N 1
ATOM 1166 C CA . ASP A 1 148 ? -2.451 5.988 7.113 1.00 92.50 148 ASP A CA 1
ATOM 1167 C C . ASP A 1 148 ? -3.403 7.174 6.911 1.00 92.50 148 ASP A C 1
ATOM 1169 O O . ASP A 1 148 ? -3.249 7.930 5.951 1.00 92.50 148 ASP A O 1
ATOM 1173 N N . LEU A 1 149 ? -4.321 7.416 7.854 1.00 92.56 149 LEU A N 1
ATOM 1174 C CA . LEU A 1 149 ? -5.236 8.561 7.810 1.00 92.56 149 LEU A CA 1
ATOM 1175 C C . LEU A 1 149 ? -4.482 9.896 7.754 1.00 92.56 149 LEU A C 1
ATOM 1177 O O . LEU A 1 149 ? -4.932 10.830 7.096 1.00 92.56 149 LEU A O 1
ATOM 1181 N N . ALA A 1 150 ? -3.311 9.992 8.386 1.00 94.12 150 ALA A N 1
ATOM 1182 C CA . ALA A 1 150 ? -2.470 11.182 8.311 1.00 94.12 150 ALA A CA 1
ATOM 1183 C C . ALA A 1 150 ? -1.843 11.428 6.928 1.00 94.12 150 ALA A C 1
ATOM 1185 O O . ALA A 1 150 ? -1.489 12.571 6.625 1.00 94.12 150 ALA A O 1
ATOM 1186 N N . THR A 1 151 ? -1.719 10.409 6.070 1.00 94.38 151 THR A N 1
ATOM 1187 C CA . THR A 1 151 ? -1.286 10.597 4.670 1.00 94.38 151 THR A CA 1
ATOM 1188 C C . THR A 1 151 ? -2.392 11.176 3.794 1.00 94.38 151 THR A C 1
ATOM 1190 O O . THR A 1 151 ? -2.102 11.771 2.758 1.00 94.38 151 THR A O 1
ATOM 1193 N N . VAL A 1 152 ? -3.654 11.045 4.209 1.00 93.94 152 VAL A N 1
ATOM 1194 C CA . VAL A 1 152 ? -4.813 11.479 3.433 1.00 93.94 152 VAL A CA 1
ATOM 1195 C C . VAL A 1 152 ? -5.012 12.993 3.575 1.00 93.94 152 VAL A C 1
ATOM 1197 O O . VAL A 1 152 ? -5.178 13.492 4.690 1.00 93.94 152 VAL A O 1
ATOM 1200 N N . PRO A 1 153 ? -5.034 13.757 2.466 1.00 95.31 153 PRO A N 1
ATOM 1201 C CA . PRO A 1 153 ? -5.402 15.165 2.490 1.00 95.31 153 PRO A CA 1
ATOM 1202 C C . PRO A 1 153 ? -6.786 15.392 3.132 1.00 95.31 153 PRO A C 1
ATOM 1204 O O . PRO A 1 153 ? -7.766 14.784 2.691 1.00 95.31 153 PRO A O 1
ATOM 1207 N N . PRO A 1 154 ? -6.927 16.343 4.080 1.00 92.44 154 PRO A N 1
ATOM 1208 C CA . PRO A 1 154 ? -8.215 16.670 4.708 1.00 92.44 154 PRO A CA 1
ATOM 1209 C C . PRO A 1 154 ? -9.314 17.098 3.725 1.00 92.44 154 PRO A C 1
ATOM 1211 O O . PRO A 1 154 ? -10.503 16.992 4.025 1.00 92.44 154 PRO A O 1
ATOM 1214 N N . ALA A 1 155 ? -8.916 17.570 2.538 1.00 92.31 155 ALA A N 1
ATOM 1215 C CA . ALA A 1 155 ? -9.817 17.890 1.434 1.00 92.31 155 ALA A CA 1
ATOM 1216 C C . ALA A 1 155 ? -10.563 16.660 0.878 1.00 92.31 155 ALA A C 1
ATOM 1218 O O . ALA A 1 155 ? -11.589 16.828 0.225 1.00 92.31 155 ALA A O 1
ATOM 1219 N N . TRP A 1 156 ? -10.058 15.445 1.115 1.00 91.62 156 TRP A N 1
ATOM 1220 C CA . TRP A 1 156 ? -10.661 14.187 0.665 1.00 91.62 156 TRP A CA 1
ATOM 1221 C C . TRP A 1 156 ? -11.350 13.440 1.806 1.00 91.62 156 TRP A C 1
ATOM 1223 O O . TRP A 1 156 ? -12.422 12.875 1.608 1.00 91.62 156 TRP A O 1
ATOM 1233 N N . PHE A 1 157 ? -10.759 13.450 3.004 1.00 87.25 157 PHE A N 1
ATOM 1234 C CA . PHE A 1 157 ? -11.308 12.778 4.178 1.00 87.25 157 PHE A CA 1
ATOM 1235 C C . PHE A 1 157 ? -10.784 13.420 5.466 1.00 87.25 157 PHE A C 1
ATOM 1237 O O . PHE A 1 157 ? -9.588 13.653 5.600 1.00 87.25 157 PHE A O 1
ATOM 1244 N N . HIS A 1 158 ? -11.671 13.702 6.420 1.00 84.31 158 HIS A N 1
ATOM 1245 C CA . HIS A 1 158 ? -11.316 14.351 7.693 1.00 84.31 158 HIS A CA 1
ATOM 1246 C C . HIS A 1 158 ? -12.120 13.819 8.887 1.00 84.31 158 HIS A C 1
ATOM 1248 O O . HIS A 1 158 ? -12.072 14.395 9.973 1.00 84.31 158 HIS A O 1
ATOM 1254 N N . GLN A 1 159 ? -12.909 12.762 8.685 1.00 84.25 159 GLN A N 1
ATOM 1255 C CA . GLN A 1 159 ? -13.736 12.195 9.742 1.00 84.25 159 GLN A CA 1
ATOM 1256 C C . GLN A 1 159 ? -12.947 11.141 10.533 1.00 84.25 159 GLN A C 1
ATOM 1258 O O . GLN A 1 159 ? -12.109 10.448 9.961 1.00 84.25 159 GLN A O 1
ATOM 1263 N N . PRO A 1 160 ? -13.211 10.985 11.837 1.00 86.44 160 PRO A N 1
ATOM 1264 C CA . PRO A 1 160 ? -12.692 9.864 12.610 1.00 86.44 160 PRO A CA 1
ATOM 1265 C C . PRO A 1 160 ? -13.264 8.548 12.088 1.00 86.44 160 PRO A C 1
ATOM 1267 O O . PRO A 1 160 ? -14.421 8.495 11.665 1.00 86.44 160 PRO A O 1
ATOM 1270 N N . VAL A 1 161 ? -12.489 7.476 12.210 1.00 87.38 161 VAL A N 1
ATOM 1271 C CA . VAL A 1 161 ? -12.934 6.118 11.889 1.00 87.38 161 VAL A CA 1
ATOM 1272 C C . VAL A 1 161 ? -13.162 5.367 13.189 1.00 87.38 161 VAL A C 1
ATOM 1274 O O . VAL A 1 161 ? -12.240 5.225 13.987 1.00 87.38 161 VAL A O 1
ATOM 1277 N N . VAL A 1 162 ? -14.378 4.874 13.419 1.00 87.19 162 VAL A N 1
ATOM 1278 C CA . VAL A 1 162 ? -14.690 4.070 14.609 1.00 87.19 162 VAL A CA 1
ATOM 1279 C C . VAL A 1 162 ? -14.959 2.631 14.200 1.00 87.19 162 VAL A C 1
ATOM 1281 O O . VAL A 1 162 ? -15.900 2.383 13.458 1.00 87.19 162 VAL A O 1
ATOM 1284 N N . LEU A 1 163 ? -14.162 1.692 14.705 1.00 86.81 163 LEU A N 1
ATOM 1285 C CA . LEU A 1 163 ? -14.330 0.255 14.523 1.00 86.81 163 LEU A CA 1
ATOM 1286 C C . LEU A 1 163 ? -14.989 -0.358 15.762 1.00 86.81 163 LEU A C 1
ATOM 1288 O O . LEU A 1 163 ? -14.605 -0.047 16.893 1.00 86.81 163 LEU A O 1
ATOM 1292 N N . GLY A 1 164 ? -15.942 -1.265 15.556 1.00 82.19 164 GLY A N 1
ATOM 1293 C CA . GLY A 1 164 ? -16.613 -2.016 16.622 1.00 82.19 164 GLY A CA 1
ATOM 1294 C C . GLY A 1 164 ? -17.072 -3.395 16.150 1.00 82.19 164 GLY A C 1
ATOM 1295 O O . GLY A 1 164 ? -17.153 -3.642 14.952 1.00 82.19 164 GLY A O 1
ATOM 1296 N N . SER A 1 165 ? -17.362 -4.302 17.083 1.00 78.06 165 SER A N 1
ATOM 1297 C CA . SER A 1 165 ? -17.836 -5.663 16.779 1.00 78.06 165 SER A CA 1
ATOM 1298 C C . SER A 1 165 ? -19.359 -5.781 16.865 1.00 78.06 165 SER A C 1
ATOM 1300 O O . SER A 1 165 ? -19.985 -5.120 17.693 1.00 78.06 165 SER A O 1
ATOM 1302 N N . SER A 1 166 ? -19.951 -6.665 16.059 1.00 65.69 166 SER A N 1
ATOM 1303 C CA . SER A 1 166 ? -21.361 -7.068 16.192 1.00 65.69 166 SER A CA 1
ATOM 1304 C C . SER A 1 166 ? -21.584 -8.235 17.165 1.00 65.69 166 SER A C 1
ATOM 1306 O O . SER A 1 166 ? -22.731 -8.600 17.425 1.00 65.69 166 SER A O 1
ATOM 1308 N N . LEU A 1 167 ? -20.515 -8.875 17.651 1.00 72.62 167 LEU A N 1
ATOM 1309 C CA . LEU A 1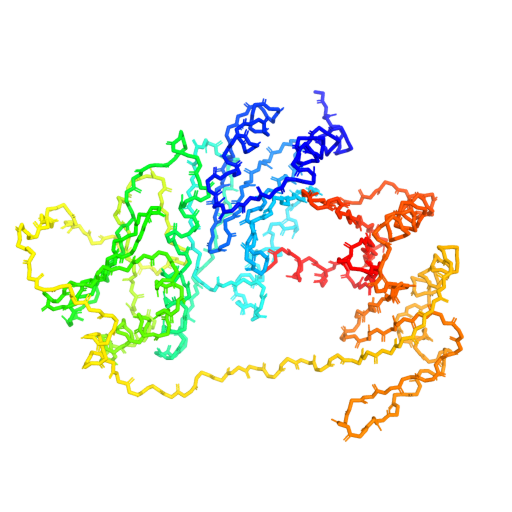 167 ? -20.606 -10.031 18.544 1.00 72.62 167 LEU A CA 1
ATOM 1310 C C . LEU A 1 167 ? -20.852 -9.614 19.999 1.00 72.62 167 LEU A C 1
ATOM 1312 O O . LEU A 1 167 ? -20.397 -8.567 20.457 1.00 72.62 167 LEU A O 1
ATOM 1316 N N . GLY A 1 168 ? -21.570 -10.470 20.733 1.00 66.19 168 GLY A N 1
ATOM 1317 C CA . GLY A 1 168 ? -21.733 -10.332 22.181 1.00 66.19 168 GLY A CA 1
ATOM 1318 C C . GLY A 1 168 ? -20.423 -10.585 22.940 1.00 66.19 168 GLY A C 1
ATOM 1319 O O . GLY A 1 168 ? -19.457 -11.095 22.380 1.00 66.19 168 GLY A O 1
ATOM 1320 N N . GLY A 1 169 ? -20.394 -10.233 24.227 1.00 73.25 169 GLY A N 1
ATOM 1321 C CA . GLY A 1 169 ? -19.202 -10.349 25.074 1.00 73.25 169 GLY A CA 1
ATOM 1322 C C . GLY A 1 169 ? -18.704 -8.990 25.560 1.00 73.25 169 GLY A C 1
ATOM 1323 O O . GLY A 1 169 ? -19.505 -8.092 25.829 1.00 73.25 169 GLY A O 1
ATOM 1324 N N . ARG A 1 170 ? -17.380 -8.854 25.706 1.00 78.44 170 ARG A N 1
ATOM 1325 C CA . ARG A 1 170 ? -16.733 -7.591 26.094 1.00 78.44 170 ARG A CA 1
ATOM 1326 C C . ARG A 1 170 ? -16.805 -6.607 24.934 1.00 78.44 170 ARG A C 1
ATOM 1328 O O . ARG A 1 170 ? -16.427 -6.954 23.819 1.00 78.44 170 ARG A O 1
ATOM 1335 N N . VAL A 1 171 ? -17.256 -5.382 25.189 1.00 82.62 171 VAL A N 1
ATOM 1336 C CA . VAL A 1 171 ? -17.367 -4.370 24.130 1.00 82.62 171 VAL A CA 1
ATOM 1337 C C . VAL A 1 171 ? -15.992 -3.764 23.895 1.00 82.62 171 VAL A C 1
ATOM 1339 O O . VAL A 1 171 ? -15.470 -3.058 24.759 1.00 82.62 171 VAL A O 1
ATOM 1342 N N . VAL A 1 172 ? -15.422 -4.046 22.723 1.00 88.81 172 VAL A N 1
ATOM 1343 C CA . VAL A 1 172 ? -14.179 -3.432 22.243 1.00 88.81 172 VAL A CA 1
ATOM 1344 C C . VAL A 1 172 ? -14.495 -2.492 21.086 1.00 88.81 172 VAL A C 1
ATOM 1346 O O . VAL A 1 172 ? -15.094 -2.915 20.095 1.00 88.81 172 VAL A O 1
ATOM 1349 N N . THR A 1 173 ? -14.069 -1.237 21.199 1.00 90.25 173 THR A N 1
ATOM 1350 C CA . THR A 1 173 ? -14.121 -0.254 20.112 1.00 90.25 173 THR A CA 1
ATOM 1351 C C . THR A 1 173 ? -12.759 0.399 19.908 1.00 90.25 173 THR A C 1
ATOM 1353 O O . THR A 1 173 ? -11.937 0.480 20.823 1.00 90.25 173 THR A O 1
ATOM 1356 N N . ALA A 1 174 ? -12.505 0.851 18.684 1.00 91.75 174 ALA A N 1
ATOM 1357 C CA . ALA A 1 174 ? -11.302 1.586 18.327 1.00 91.75 174 ALA A CA 1
ATOM 1358 C C . ALA A 1 174 ? -11.686 2.834 17.535 1.00 91.75 174 ALA A C 1
ATOM 1360 O O . ALA A 1 174 ? -12.327 2.724 16.498 1.00 91.75 174 ALA A O 1
ATOM 1361 N N . ARG A 1 175 ? -11.295 4.016 18.005 1.00 93.00 175 ARG A N 1
ATOM 1362 C CA . ARG A 1 175 ? -11.460 5.284 17.292 1.00 93.00 175 ARG A CA 1
ATOM 1363 C C . ARG A 1 175 ? -10.102 5.735 16.770 1.00 93.00 175 ARG A C 1
ATOM 1365 O O . ARG A 1 175 ? -9.207 5.989 17.567 1.00 93.00 175 ARG A O 1
ATOM 1372 N N . ALA A 1 176 ? -9.962 5.843 15.457 1.00 92.44 176 ALA A N 1
ATOM 1373 C CA . ALA A 1 176 ? -8.751 6.296 14.792 1.00 92.44 176 ALA A CA 1
ATOM 1374 C C . ALA A 1 176 ? -8.938 7.691 14.187 1.00 92.44 176 ALA A C 1
ATOM 1376 O O . ALA A 1 176 ? -9.944 7.977 13.531 1.00 92.44 176 ALA A O 1
ATOM 1377 N N . GLU A 1 177 ? -7.934 8.532 14.394 1.00 92.94 177 GLU A N 1
ATOM 1378 C CA . GLU A 1 177 ? -7.777 9.874 13.839 1.00 92.94 177 GLU A CA 1
ATOM 1379 C C . GLU A 1 177 ? -6.329 10.010 13.319 1.00 92.94 177 GLU A C 1
ATOM 1381 O O . GLU A 1 177 ? -5.468 9.207 13.689 1.00 92.94 177 GLU A O 1
ATOM 1386 N N 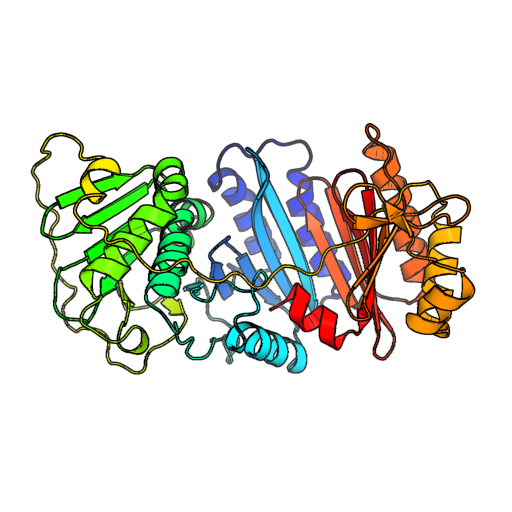. PRO A 1 178 ? -6.013 10.993 12.455 1.00 92.12 178 PRO A N 1
ATOM 1387 C CA . PRO A 1 178 ? -4.646 11.193 11.958 1.00 92.12 178 PRO A CA 1
ATOM 1388 C C . PRO A 1 178 ? -3.570 11.323 13.051 1.00 92.12 178 PRO A C 1
ATOM 1390 O O . PRO A 1 178 ? -2.396 11.035 12.824 1.00 92.12 178 PRO A O 1
ATOM 1393 N N . ASP A 1 179 ? -3.948 11.793 14.236 1.00 90.88 179 ASP A N 1
ATOM 1394 C CA . ASP A 1 179 ? -3.058 12.055 15.363 1.00 90.88 179 ASP A CA 1
ATOM 1395 C C . ASP A 1 179 ? -3.065 10.955 16.432 1.00 90.88 179 ASP A C 1
ATOM 1397 O O . ASP A 1 179 ? -2.299 11.058 17.393 1.00 90.88 179 ASP A O 1
ATOM 1401 N N . GLY A 1 180 ? -3.853 9.884 16.276 1.00 93.25 180 GLY A N 1
ATOM 1402 C CA . GLY A 1 180 ? -3.845 8.799 17.249 1.00 93.25 180 GLY A CA 1
ATOM 1403 C C . GLY A 1 180 ? -4.941 7.746 17.120 1.00 93.25 180 GLY A C 1
ATOM 1404 O O . GLY A 1 180 ? -5.791 7.755 16.230 1.00 93.25 180 GLY A O 1
ATOM 1405 N N . LEU A 1 181 ? -4.885 6.801 18.052 1.00 94.88 181 LEU A N 1
ATOM 1406 C CA . LEU A 1 181 ? -5.819 5.697 18.209 1.00 94.88 181 LEU A CA 1
ATOM 1407 C C . LEU A 1 181 ? -6.302 5.636 19.654 1.00 94.88 181 LEU A C 1
ATOM 1409 O O . LEU A 1 181 ? -5.496 5.491 20.571 1.00 94.88 181 LEU A O 1
ATOM 1413 N N . THR A 1 182 ? -7.612 5.643 19.851 1.00 94.75 182 THR A N 1
ATOM 1414 C CA . THR A 1 182 ? -8.233 5.398 21.151 1.00 94.75 182 THR A CA 1
ATOM 1415 C C . THR A 1 182 ? -8.878 4.021 21.154 1.00 94.75 182 THR A C 1
ATOM 1417 O O . THR A 1 182 ? -9.778 3.755 20.361 1.00 94.75 182 THR A O 1
ATOM 1420 N N . ILE A 1 183 ? -8.428 3.143 22.049 1.00 93.88 183 ILE A N 1
ATOM 1421 C CA . ILE A 1 183 ? -9.027 1.827 22.289 1.00 93.88 183 ILE A CA 1
ATOM 1422 C C . ILE A 1 183 ? -9.901 1.901 23.533 1.00 93.88 183 ILE A C 1
ATOM 1424 O O . ILE A 1 183 ? -9.426 2.295 24.598 1.00 93.88 183 ILE A O 1
ATOM 1428 N N . THR A 1 184 ? -11.148 1.456 23.418 1.00 91.69 184 THR A N 1
ATOM 1429 C CA . THR A 1 184 ? -12.053 1.301 24.555 1.00 91.69 184 THR A CA 1
ATOM 1430 C C . THR A 1 184 ? -12.387 -0.171 24.747 1.00 91.69 184 THR A C 1
ATOM 1432 O O . THR A 1 184 ? -12.790 -0.847 23.803 1.00 91.69 184 THR A O 1
ATOM 1435 N N . VAL A 1 185 ? -12.222 -0.680 25.968 1.00 90.12 185 VAL A N 1
ATOM 1436 C CA . VAL A 1 185 ? -12.566 -2.058 26.341 1.00 90.12 185 VAL A CA 1
ATOM 1437 C C . VAL A 1 185 ? -13.130 -2.093 27.760 1.00 90.12 185 VAL A C 1
ATOM 1439 O O . VAL A 1 185 ? -12.458 -1.706 28.712 1.00 90.12 185 VAL A O 1
ATOM 1442 N N . ASP A 1 186 ? -14.386 -2.526 27.908 1.00 85.62 186 ASP A N 1
ATOM 1443 C CA . ASP A 1 186 ? -15.131 -2.547 29.185 1.00 85.62 186 ASP A CA 1
ATOM 1444 C C . ASP A 1 186 ? -15.021 -1.251 30.012 1.00 85.62 186 ASP A C 1
ATOM 1446 O O . ASP A 1 186 ? -14.870 -1.266 31.235 1.00 85.62 186 ASP A O 1
ATOM 1450 N N . GLY A 1 187 ? -15.074 -0.102 29.337 1.00 82.31 187 GLY A N 1
ATOM 1451 C CA . GLY A 1 187 ? -14.990 1.211 29.979 1.00 82.31 187 GLY A CA 1
ATOM 1452 C C . GLY A 1 187 ? -13.576 1.667 30.355 1.00 82.31 187 GLY A C 1
ATOM 1453 O O . GLY A 1 187 ? -13.434 2.800 30.810 1.00 82.31 187 GLY A O 1
ATOM 1454 N N . LEU A 1 188 ? -12.534 0.852 30.135 1.00 88.00 188 LEU A N 1
ATOM 1455 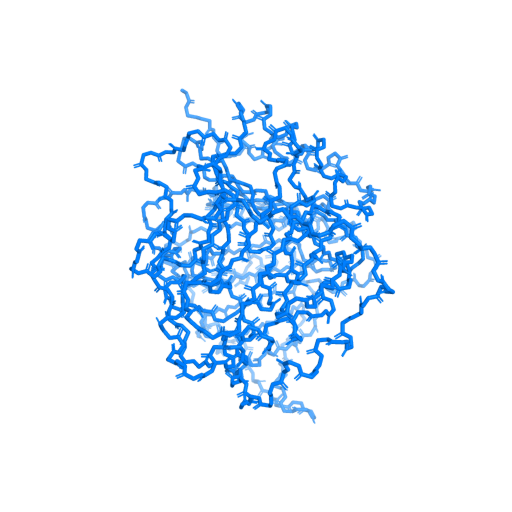C CA . LEU A 1 188 ? -11.160 1.355 30.072 1.00 88.00 188 LEU A CA 1
ATOM 1456 C C . LEU A 1 188 ? -10.953 2.034 28.719 1.00 88.00 188 LEU A C 1
ATOM 1458 O O . LEU A 1 188 ? -11.230 1.431 27.687 1.00 88.00 188 LEU A O 1
ATOM 1462 N N . GLU A 1 189 ? -10.415 3.248 28.730 1.00 91.44 189 GLU A N 1
ATOM 1463 C CA . GLU A 1 189 ? -10.029 3.988 27.532 1.00 91.44 189 GLU A CA 1
ATOM 1464 C C . GLU A 1 189 ? -8.512 4.196 27.519 1.00 91.44 189 GLU A C 1
ATOM 1466 O O . GLU A 1 189 ? -7.944 4.680 28.496 1.00 91.44 189 GLU A O 1
ATOM 1471 N N . VAL A 1 190 ? -7.861 3.826 26.416 1.00 91.81 190 VAL A N 1
ATOM 1472 C CA . VAL A 1 190 ? -6.418 3.985 26.206 1.00 91.81 190 VAL A CA 1
ATOM 1473 C C . VAL A 1 190 ? -6.196 4.760 24.915 1.00 91.81 190 VAL A C 1
ATOM 1475 O O . VAL A 1 190 ? -6.498 4.258 23.834 1.00 91.81 190 VAL A O 1
ATOM 1478 N N . ALA A 1 191 ? -5.649 5.968 25.032 1.00 93.56 191 ALA A N 1
ATOM 1479 C CA . ALA A 1 191 ? -5.268 6.802 23.897 1.00 93.56 191 ALA A CA 1
ATOM 1480 C C . ALA A 1 191 ? -3.786 6.595 23.556 1.00 93.56 191 ALA A C 1
ATOM 1482 O O . ALA A 1 191 ? -2.925 6.624 24.437 1.00 93.56 191 ALA A O 1
ATOM 1483 N N . LEU A 1 192 ? -3.496 6.389 22.275 1.00 93.06 192 LEU A N 1
ATOM 1484 C CA . LEU A 1 192 ? -2.171 6.105 21.741 1.00 93.06 192 LEU A CA 1
ATOM 1485 C C . LEU A 1 192 ? -1.851 7.100 20.625 1.00 93.06 192 LEU A C 1
ATOM 1487 O O . LEU A 1 192 ? -2.647 7.267 19.704 1.00 93.06 192 LEU A O 1
ATOM 1491 N N . ASP A 1 193 ? -0.667 7.709 20.657 1.00 92.62 193 ASP A N 1
ATOM 1492 C CA . ASP A 1 193 ? -0.134 8.391 19.470 1.00 92.62 193 ASP A CA 1
ATOM 1493 C C . ASP A 1 193 ? 0.156 7.372 18.335 1.00 92.62 193 ASP A C 1
ATOM 1495 O O . ASP A 1 193 ? 0.193 6.160 18.588 1.00 92.62 193 ASP A O 1
ATOM 1499 N N . PRO A 1 194 ? 0.385 7.798 17.076 1.00 90.25 194 PRO A N 1
ATOM 1500 C CA . PRO A 1 194 ? 0.556 6.869 15.957 1.00 90.25 194 PRO A CA 1
ATOM 1501 C C . PRO A 1 194 ? 1.752 5.916 16.117 1.00 90.25 194 PRO A C 1
ATOM 1503 O O . PRO A 1 194 ? 1.693 4.757 15.706 1.00 90.25 194 PRO A O 1
ATOM 1506 N N . ASP A 1 195 ? 2.843 6.360 16.748 1.00 88.56 195 ASP A N 1
ATOM 1507 C CA . ASP A 1 195 ? 4.014 5.516 16.995 1.00 88.56 195 ASP A CA 1
ATOM 1508 C C . ASP A 1 195 ? 3.755 4.512 18.133 1.00 88.56 195 ASP A C 1
ATOM 1510 O O . ASP A 1 195 ? 4.241 3.376 18.095 1.00 88.56 195 ASP A O 1
ATOM 1514 N N . GLN A 1 196 ? 2.995 4.909 19.155 1.00 91.88 196 GLN A N 1
ATOM 1515 C CA . GLN A 1 196 ? 2.516 4.028 20.216 1.00 91.88 196 GLN A CA 1
ATOM 1516 C C . GLN A 1 196 ? 1.552 2.978 19.665 1.00 91.88 196 GLN A C 1
ATOM 1518 O O . GLN A 1 196 ? 1.761 1.799 19.944 1.00 91.88 196 GLN A O 1
ATOM 1523 N N . ALA A 1 197 ? 0.572 3.369 18.843 1.00 91.94 197 ALA A N 1
ATOM 1524 C CA . ALA A 1 197 ? -0.350 2.458 18.166 1.00 91.94 197 ALA A CA 1
ATOM 1525 C C . ALA A 1 197 ? 0.417 1.422 17.330 1.00 91.94 197 ALA A C 1
ATOM 1527 O O . ALA A 1 197 ? 0.212 0.217 17.504 1.00 91.94 197 ALA A O 1
ATOM 1528 N N . ARG A 1 198 ? 1.404 1.870 16.537 1.00 89.56 198 ARG A N 1
ATOM 1529 C CA . ARG A 1 198 ? 2.271 0.982 15.747 1.00 89.56 198 ARG A CA 1
ATOM 1530 C C . ARG A 1 198 ? 2.990 -0.056 16.609 1.00 89.56 198 ARG A C 1
ATOM 1532 O O . ARG A 1 198 ? 3.006 -1.240 16.282 1.00 89.56 198 ARG A O 1
ATOM 1539 N N . ARG A 1 199 ? 3.589 0.370 17.727 1.00 90.00 199 ARG A N 1
ATOM 1540 C CA . ARG A 1 199 ? 4.283 -0.535 18.666 1.00 90.00 199 ARG A CA 1
ATOM 1541 C C . ARG A 1 199 ? 3.320 -1.457 19.423 1.00 90.00 199 ARG A C 1
ATOM 1543 O O . ARG A 1 199 ? 3.721 -2.541 19.843 1.00 90.00 199 ARG A O 1
ATOM 1550 N N . ALA A 1 200 ? 2.073 -1.032 19.600 1.00 91.50 200 ALA A N 1
ATOM 1551 C CA . ALA A 1 200 ? 1.046 -1.721 20.370 1.00 91.50 200 ALA A CA 1
ATOM 1552 C C . ALA A 1 200 ? 0.225 -2.740 19.567 1.00 91.50 200 ALA A C 1
ATOM 1554 O O . ALA A 1 200 ? -0.535 -3.483 20.187 1.00 91.50 200 ALA A O 1
ATOM 1555 N N . GLY A 1 201 ? 0.377 -2.823 18.238 1.00 90.12 201 GLY A N 1
ATOM 1556 C CA . GLY A 1 201 ? -0.484 -3.632 17.359 1.00 90.12 201 GLY A CA 1
ATOM 1557 C C . GLY A 1 201 ? -0.771 -5.046 17.865 1.00 90.12 201 GLY A C 1
ATOM 1558 O O . GLY A 1 201 ? -1.924 -5.458 17.961 1.00 90.12 201 GLY A O 1
ATOM 1559 N N . LYS A 1 202 ? 0.262 -5.764 18.324 1.00 88.62 202 LYS A N 1
ATOM 1560 C CA . LYS A 1 202 ? 0.109 -7.117 18.884 1.00 88.62 202 LYS A CA 1
ATOM 1561 C C . LYS A 1 202 ? -0.755 -7.164 20.150 1.00 88.62 202 LYS A C 1
ATOM 1563 O O . LYS A 1 202 ? -1.477 -8.135 20.359 1.00 88.62 202 LYS A O 1
ATOM 1568 N N . VAL A 1 203 ? -0.652 -6.163 21.025 1.00 93.00 203 VAL A N 1
ATOM 1569 C CA . VAL A 1 203 ? -1.487 -6.066 22.234 1.00 93.00 203 VAL A CA 1
ATOM 1570 C C . VAL A 1 203 ? -2.916 -5.719 21.837 1.00 93.00 203 VAL A C 1
ATOM 1572 O O . VAL A 1 203 ? -3.835 -6.404 22.274 1.00 93.00 203 VAL A O 1
ATOM 1575 N N . ILE A 1 204 ? -3.092 -4.729 20.956 1.00 91.56 204 ILE A N 1
ATOM 1576 C CA . ILE A 1 204 ? -4.401 -4.286 20.459 1.00 91.56 204 ILE A CA 1
ATOM 1577 C C . ILE A 1 204 ? -5.166 -5.464 19.854 1.00 91.56 204 ILE A C 1
ATOM 1579 O O . ILE A 1 204 ? -6.272 -5.768 20.292 1.00 91.56 204 ILE A O 1
ATOM 1583 N N . GLY A 1 205 ? -4.568 -6.189 18.910 1.00 90.50 205 GLY A N 1
ATOM 1584 C CA . GLY A 1 205 ? -5.243 -7.324 18.289 1.00 90.50 205 GLY A CA 1
ATOM 1585 C C . GLY A 1 205 ? -5.535 -8.462 19.274 1.00 90.50 205 GLY A C 1
ATOM 1586 O O . GLY A 1 205 ? -6.595 -9.083 19.205 1.00 90.50 205 GLY A O 1
ATOM 1587 N N . ARG A 1 206 ? -4.664 -8.705 20.264 1.00 92.50 206 ARG A N 1
ATOM 1588 C CA . ARG A 1 206 ? -4.947 -9.682 21.331 1.00 92.50 206 ARG A CA 1
ATOM 1589 C C . ARG A 1 206 ? -6.142 -9.295 22.192 1.00 92.50 206 ARG A C 1
ATOM 1591 O O . ARG A 1 206 ? -6.850 -10.202 22.620 1.00 92.50 206 ARG A O 1
ATOM 1598 N N . VAL A 1 207 ? -6.376 -8.006 22.447 1.00 92.44 207 VAL A N 1
ATOM 1599 C CA . VAL A 1 207 ? -7.578 -7.548 23.166 1.00 92.44 207 VAL A CA 1
ATOM 1600 C C . VAL A 1 207 ? -8.829 -7.958 22.394 1.00 92.44 207 VAL A C 1
ATOM 1602 O O . VAL A 1 207 ? -9.717 -8.575 22.975 1.00 92.44 207 VAL A O 1
ATOM 1605 N N . TRP A 1 208 ? -8.865 -7.707 21.081 1.00 90.31 208 TRP A N 1
ATOM 1606 C CA . TRP A 1 208 ? -9.976 -8.117 20.216 1.00 90.31 208 TRP A CA 1
ATOM 1607 C C . TRP A 1 208 ? -10.172 -9.633 20.214 1.00 90.31 208 TRP A C 1
ATOM 1609 O O . TRP A 1 208 ? -11.270 -10.115 20.474 1.00 90.31 208 TRP A O 1
ATOM 1619 N N . ALA A 1 209 ? -9.104 -10.397 19.989 1.00 89.94 209 ALA A N 1
ATOM 1620 C CA . ALA A 1 209 ? -9.192 -11.851 19.963 1.00 89.94 209 ALA A CA 1
ATOM 1621 C C . ALA A 1 209 ? -9.644 -12.442 21.309 1.00 89.94 209 ALA A C 1
ATOM 1623 O O . ALA A 1 209 ? -10.444 -13.368 21.337 1.00 89.94 209 ALA A O 1
ATOM 1624 N N . THR A 1 210 ? -9.173 -11.886 22.428 1.00 90.88 210 THR A N 1
ATOM 1625 C CA . THR A 1 210 ? -9.536 -12.350 23.778 1.00 90.88 210 THR A CA 1
ATOM 1626 C C . THR A 1 210 ? -10.978 -12.000 24.128 1.00 90.88 210 THR A C 1
ATOM 1628 O O . THR A 1 210 ? -11.667 -12.808 24.745 1.00 90.88 210 THR A O 1
ATOM 1631 N N . ALA A 1 211 ? -11.442 -10.809 23.739 1.00 89.25 211 ALA A N 1
ATOM 1632 C CA . ALA A 1 211 ? -12.792 -10.329 24.026 1.00 89.25 211 ALA A CA 1
ATOM 1633 C C . ALA A 1 211 ? -13.888 -11.220 23.429 1.00 89.25 211 ALA A C 1
ATOM 1635 O O . ALA A 1 211 ? -14.952 -11.346 24.033 1.00 89.25 211 ALA A O 1
ATOM 1636 N N . TYR A 1 212 ? -13.607 -11.846 22.283 1.00 88.50 212 TYR A N 1
ATOM 1637 C CA . TYR A 1 212 ? -14.582 -12.629 21.528 1.00 88.50 212 TYR A CA 1
ATOM 1638 C C . TYR A 1 212 ? -14.217 -14.119 21.410 1.00 88.50 212 TYR A C 1
ATOM 1640 O O . TYR A 1 212 ? -14.904 -14.840 20.693 1.00 88.50 212 TYR A O 1
ATOM 1648 N N . GLN A 1 213 ? -13.195 -14.608 22.131 1.00 88.00 213 GLN A N 1
ATOM 1649 C CA . GLN A 1 213 ? -12.659 -15.978 21.990 1.00 88.00 213 GLN A CA 1
ATOM 1650 C C . GLN A 1 213 ? -13.677 -17.110 22.218 1.00 88.00 213 GLN A C 1
ATOM 1652 O O . GLN A 1 213 ? -13.457 -18.231 21.762 1.00 88.00 213 GLN A O 1
ATOM 1657 N N . ASP A 1 214 ? -14.782 -16.815 22.907 1.00 87.94 214 ASP A N 1
ATOM 1658 C CA . ASP A 1 214 ? -15.886 -17.750 23.154 1.00 87.94 214 ASP A CA 1
ATOM 1659 C C . ASP A 1 214 ? -16.750 -18.009 21.897 1.00 87.94 214 ASP A C 1
ATOM 1661 O O . ASP A 1 214 ? -17.620 -18.882 21.900 1.00 87.94 214 ASP A O 1
ATOM 1665 N N . HIS A 1 215 ? -16.502 -17.277 20.806 1.00 86.50 215 HIS A N 1
ATOM 1666 C CA . HIS A 1 215 ? -17.123 -17.454 19.493 1.00 86.50 215 HIS A CA 1
ATOM 1667 C C . HIS A 1 215 ? -16.184 -18.170 18.508 1.00 86.50 215 HIS A C 1
ATOM 1669 O O . HIS A 1 215 ? -15.009 -18.427 18.793 1.00 86.50 215 HIS A O 1
ATOM 1675 N N . ARG A 1 216 ? -16.679 -18.494 17.306 1.00 84.00 216 ARG A N 1
ATOM 1676 C CA . ARG A 1 216 ? -15.791 -18.896 16.207 1.00 84.00 216 ARG A CA 1
ATOM 1677 C C . ARG A 1 216 ? -15.198 -17.636 15.565 1.00 84.00 216 ARG A C 1
ATOM 1679 O O . ARG A 1 216 ? -15.946 -16.685 15.357 1.00 84.00 216 ARG A O 1
ATOM 1686 N N . PRO A 1 217 ? -13.910 -17.624 15.176 1.00 80.25 217 PRO A N 1
ATOM 1687 C CA . PRO A 1 217 ? -13.302 -16.467 14.510 1.00 80.25 217 PRO A CA 1
ATOM 1688 C C . PRO A 1 217 ? -14.079 -15.985 13.276 1.00 80.25 217 PRO A C 1
ATOM 1690 O O . PRO A 1 217 ? -14.239 -14.786 13.081 1.00 80.25 217 PRO A O 1
ATOM 1693 N N . GLY A 1 218 ? -14.624 -16.915 12.482 1.00 73.31 218 GLY A N 1
ATOM 1694 C CA . GLY A 1 218 ? -15.428 -16.598 11.296 1.00 73.31 218 GLY A CA 1
ATOM 1695 C C . GLY A 1 218 ? -16.784 -15.938 11.578 1.00 73.31 218 GLY A C 1
ATOM 1696 O O . GLY A 1 218 ? -17.405 -15.447 10.641 1.00 73.31 218 GLY A O 1
ATOM 1697 N N . ASP A 1 219 ? -17.236 -15.905 12.836 1.00 75.75 219 ASP A N 1
ATOM 1698 C CA . ASP A 1 219 ? -18.464 -15.210 13.236 1.00 75.75 219 ASP A CA 1
ATOM 1699 C C . ASP A 1 219 ? -18.200 -13.718 13.542 1.00 75.75 219 ASP A C 1
ATOM 1701 O O . ASP A 1 219 ? -19.142 -12.938 13.682 1.00 75.75 219 ASP A O 1
ATOM 1705 N N . LEU A 1 220 ? -16.931 -13.303 13.676 1.00 77.06 220 LEU A N 1
ATOM 1706 C CA . LEU A 1 220 ? -16.562 -11.930 14.014 1.00 77.06 220 LEU A CA 1
ATOM 1707 C C . LEU A 1 220 ? -16.797 -10.991 12.827 1.00 77.06 220 LEU A C 1
ATOM 1709 O O . LEU A 1 220 ? -16.116 -11.074 11.806 1.00 77.06 220 LEU A O 1
ATOM 1713 N N . VAL A 1 221 ? -17.706 -10.033 13.009 1.00 73.69 221 VAL A N 1
ATOM 1714 C CA . VAL A 1 221 ? -17.923 -8.927 12.070 1.00 73.69 221 VAL A CA 1
ATOM 1715 C C . VAL A 1 221 ? -17.489 -7.626 12.716 1.00 73.69 221 VAL A C 1
ATOM 1717 O O . VAL A 1 221 ? -17.944 -7.287 13.810 1.00 73.69 221 VAL A O 1
ATOM 1720 N N . ILE A 1 222 ? -16.622 -6.890 12.021 1.00 75.31 222 ILE A N 1
ATOM 1721 C CA . ILE A 1 222 ? -16.163 -5.568 12.444 1.00 75.31 222 ILE A CA 1
ATOM 1722 C C . ILE A 1 222 ? -16.867 -4.523 11.586 1.00 75.31 222 ILE A C 1
ATOM 1724 O O . ILE A 1 222 ? -16.663 -4.452 10.376 1.00 75.31 222 ILE A O 1
ATOM 1728 N N . GLY A 1 223 ? -17.722 -3.730 12.221 1.00 71.62 223 GLY A N 1
ATOM 1729 C CA . GLY A 1 223 ? -18.377 -2.582 11.611 1.00 71.62 223 GLY A CA 1
ATOM 1730 C C . GLY A 1 223 ? -17.521 -1.323 11.711 1.00 71.62 223 GLY A C 1
ATOM 1731 O O . GLY A 1 223 ? -16.663 -1.211 12.590 1.00 71.62 223 GLY A O 1
ATOM 1732 N N . VAL A 1 224 ? -17.801 -0.362 10.828 1.00 74.12 224 VAL A N 1
ATOM 1733 C CA . VAL A 1 224 ? -17.201 0.976 10.847 1.00 74.12 224 VAL A CA 1
ATOM 1734 C C . VAL A 1 224 ? -18.283 2.040 10.928 1.00 74.12 224 VAL A C 1
ATOM 1736 O O . VAL A 1 224 ? -19.278 1.951 10.213 1.00 74.12 224 VAL A O 1
ATOM 1739 N N . THR A 1 225 ? -18.055 3.075 11.731 1.00 68.31 225 THR A N 1
ATOM 1740 C CA . THR A 1 225 ? -18.837 4.315 11.712 1.00 68.31 225 THR A CA 1
ATOM 1741 C C . THR A 1 225 ? -17.941 5.483 11.288 1.00 68.31 225 THR A C 1
ATOM 1743 O O . THR A 1 225 ? -16.852 5.628 11.857 1.00 68.31 225 THR A O 1
ATOM 1746 N N . PRO A 1 226 ? -18.390 6.328 10.335 1.00 56.66 226 PRO A N 1
ATOM 1747 C CA . PRO A 1 226 ? -19.728 6.341 9.719 1.00 56.66 226 PRO A CA 1
ATOM 1748 C C . PRO A 1 226 ? -19.961 5.251 8.657 1.00 56.66 226 PRO A C 1
ATOM 1750 O O . PRO A 1 226 ? -19.052 4.855 7.940 1.00 56.66 226 PRO A O 1
ATOM 1753 N N . THR A 1 227 ? -21.213 4.785 8.563 1.00 51.66 227 THR A N 1
ATOM 1754 C CA . THR A 1 227 ? -21.671 3.668 7.706 1.00 51.66 227 THR A CA 1
ATOM 1755 C C . THR A 1 227 ? -22.171 4.094 6.316 1.00 51.66 227 THR A C 1
ATOM 1757 O O . THR A 1 227 ? -22.606 3.261 5.523 1.00 51.66 227 THR A O 1
ATOM 1760 N N . SER A 1 228 ? -22.125 5.390 6.001 1.00 50.16 228 SER A N 1
ATOM 1761 C CA . SER A 1 228 ? -22.390 5.961 4.668 1.00 50.16 228 SER A CA 1
ATOM 1762 C C . SER A 1 228 ? -21.081 6.544 4.124 1.00 50.16 228 SER A C 1
ATOM 1764 O O . SER A 1 228 ? -20.290 7.025 4.937 1.00 50.16 228 SER A O 1
ATOM 1766 N N . PRO A 1 229 ? -20.804 6.457 2.805 1.00 53.22 229 PRO A N 1
ATOM 1767 C CA . PRO A 1 229 ? -19.439 6.516 2.275 1.00 53.22 229 PRO A CA 1
ATOM 1768 C C . PRO A 1 229 ? -18.757 7.806 2.741 1.00 53.22 229 PRO A C 1
ATOM 1770 O O . PRO A 1 229 ? -19.363 8.876 2.640 1.00 53.22 229 PRO A O 1
ATOM 1773 N N . PRO A 1 230 ? -17.534 7.704 3.297 1.00 65.62 230 PRO A N 1
ATOM 1774 C CA . PRO A 1 230 ? -16.402 7.222 2.504 1.00 65.62 230 PRO A CA 1
ATOM 1775 C C . PRO A 1 230 ? -15.801 5.877 2.946 1.00 65.62 230 PRO A C 1
ATOM 1777 O O . PRO A 1 230 ? -15.422 5.112 2.075 1.00 65.62 230 PRO A O 1
ATOM 1780 N N . PHE A 1 231 ? -15.726 5.533 4.232 1.00 68.75 231 PHE A N 1
ATOM 1781 C CA . PHE A 1 231 ? -14.806 4.490 4.722 1.00 68.75 231 PHE A CA 1
ATOM 1782 C C . PHE A 1 231 ? -15.442 3.092 4.862 1.00 68.75 231 PHE A C 1
ATOM 1784 O O . PHE A 1 231 ? -16.505 2.940 5.457 1.00 68.75 231 PHE A O 1
ATOM 1791 N N . GLN A 1 232 ? -14.774 2.054 4.353 1.00 73.56 232 GLN A N 1
ATOM 1792 C CA . GLN A 1 232 ? -15.190 0.647 4.417 1.00 73.56 232 GLN A CA 1
ATOM 1793 C C . GLN A 1 232 ? -14.044 -0.224 4.929 1.00 73.56 232 GLN A C 1
ATOM 1795 O O . GLN A 1 232 ? -12.897 0.032 4.580 1.00 73.56 232 GLN A O 1
ATOM 1800 N N . LEU A 1 233 ? -14.357 -1.265 5.705 1.00 71.75 233 LEU A N 1
ATOM 1801 C CA . LEU A 1 233 ? -13.458 -2.400 5.927 1.00 71.75 233 LEU A CA 1
ATOM 1802 C C . LEU A 1 233 ? -13.794 -3.519 4.945 1.00 71.75 233 LEU A C 1
ATOM 1804 O O . LEU A 1 233 ? -14.955 -3.776 4.632 1.00 71.75 233 LEU A O 1
ATOM 1808 N N . LEU A 1 234 ? -12.753 -4.185 4.488 1.00 64.62 234 LEU A N 1
ATOM 1809 C CA . LEU A 1 234 ? -12.742 -5.253 3.509 1.00 64.62 234 LEU A CA 1
ATOM 1810 C C . LEU A 1 234 ? -11.982 -6.399 4.188 1.00 64.62 234 LEU A C 1
ATOM 1812 O O . LEU A 1 234 ? -10.832 -6.166 4.558 1.00 64.62 234 LEU A O 1
ATOM 1816 N N . PRO A 1 235 ? -12.563 -7.583 4.468 1.00 57.50 235 PRO A N 1
ATOM 1817 C CA . PRO A 1 235 ? -13.668 -8.300 3.815 1.00 57.50 235 PRO A CA 1
ATOM 1818 C C . PRO A 1 235 ? -15.080 -7.992 4.339 1.00 57.50 235 PRO A C 1
ATOM 1820 O O . PRO A 1 235 ? -15.241 -7.524 5.458 1.00 57.50 235 PRO A O 1
ATOM 1823 N N . THR A 1 236 ? -16.121 -8.341 3.568 1.00 39.75 236 THR A N 1
ATOM 1824 C CA . THR A 1 236 ? -17.519 -8.381 4.048 1.00 39.75 236 THR A CA 1
ATOM 1825 C C . THR A 1 236 ? -17.834 -9.763 4.639 1.00 39.75 236 THR A C 1
ATOM 1827 O O . THR A 1 236 ? -17.968 -10.725 3.878 1.00 39.75 236 THR A O 1
ATOM 1830 N N . PRO A 1 237 ? -18.020 -9.920 5.959 1.00 33.47 237 PRO A N 1
ATOM 1831 C CA . PRO A 1 237 ? -18.854 -10.994 6.475 1.00 33.47 237 PRO A CA 1
ATOM 1832 C C . PRO A 1 237 ? -20.286 -10.717 6.024 1.00 33.47 237 PRO A C 1
ATOM 1834 O O . PRO A 1 237 ? -20.768 -9.590 6.139 1.00 33.47 237 PRO A O 1
ATOM 1837 N N . GLY A 1 238 ? -20.978 -11.725 5.497 1.00 29.41 238 GLY A N 1
ATOM 1838 C CA . GLY A 1 238 ? -22.418 -11.617 5.293 1.00 29.41 238 GLY A CA 1
ATOM 1839 C C . GLY A 1 238 ? -23.096 -11.262 6.618 1.00 29.41 238 GLY A C 1
ATOM 1840 O O . GLY A 1 238 ? -23.094 -12.067 7.544 1.00 29.41 238 GLY A O 1
ATOM 1841 N N . GLY A 1 239 ? -23.652 -10.057 6.703 1.00 36.66 239 GLY A N 1
ATOM 1842 C CA . GLY A 1 239 ? -24.368 -9.554 7.869 1.00 36.66 239 GLY A CA 1
ATOM 1843 C C . GLY A 1 239 ? -24.814 -8.111 7.654 1.00 36.66 239 GLY A C 1
ATOM 1844 O O . GLY A 1 239 ? -24.122 -7.330 7.002 1.00 36.66 239 GLY A O 1
ATOM 1845 N N . GLU A 1 240 ? -25.994 -7.762 8.165 1.00 34.16 240 GLU A N 1
ATOM 1846 C CA . GLU A 1 240 ? -26.431 -6.367 8.231 1.00 34.16 240 GLU A CA 1
ATOM 1847 C C . GLU A 1 240 ? -25.542 -5.591 9.213 1.00 34.16 240 GLU A C 1
ATOM 1849 O O . GLU A 1 240 ? -25.144 -6.108 10.259 1.00 34.16 240 GLU A O 1
ATOM 1854 N N . LEU A 1 241 ? -25.245 -4.333 8.871 1.00 41.31 241 LEU A N 1
ATOM 1855 C CA . LEU A 1 241 ? -24.633 -3.371 9.784 1.00 41.31 241 LEU A CA 1
ATOM 1856 C C . LEU A 1 241 ? -25.421 -3.349 11.105 1.00 41.31 241 LEU A C 1
ATOM 1858 O O . LEU A 1 241 ? -26.654 -3.326 11.056 1.00 41.31 241 LEU A O 1
ATOM 1862 N N . PRO A 1 242 ? -24.769 -3.292 12.280 1.00 39.81 242 PRO A N 1
ATOM 1863 C CA . PRO A 1 242 ? -25.492 -3.009 13.509 1.00 39.81 242 PRO A CA 1
ATOM 1864 C C . PRO A 1 242 ? -26.202 -1.657 13.361 1.00 39.81 242 PRO A C 1
ATOM 1866 O O . PRO A 1 242 ? -25.572 -0.604 13.246 1.00 39.81 242 PRO A O 1
ATOM 1869 N N . ALA A 1 243 ? -27.533 -1.687 13.335 1.00 37.62 243 ALA A N 1
ATOM 1870 C CA . ALA A 1 243 ? -28.337 -0.483 13.437 1.00 37.62 243 ALA A CA 1
ATOM 1871 C C . ALA A 1 243 ? -28.135 0.109 14.842 1.00 37.62 243 ALA A C 1
ATOM 1873 O O . ALA A 1 243 ? -28.394 -0.568 15.836 1.00 37.62 243 ALA A O 1
ATOM 1874 N N . GLY A 1 244 ? -27.682 1.365 14.924 1.00 42.78 244 GLY A N 1
ATOM 1875 C CA . GLY A 1 244 ? -27.608 2.104 16.191 1.00 42.78 244 GLY A CA 1
ATOM 1876 C C . GLY A 1 244 ? -26.214 2.392 16.759 1.00 42.78 244 GLY A C 1
ATOM 1877 O O . GLY A 1 244 ? -26.086 2.493 17.974 1.00 42.78 244 GLY A O 1
ATOM 1878 N N . LEU A 1 245 ? -25.182 2.595 15.928 1.00 44.53 245 LEU A N 1
ATOM 1879 C CA . LEU A 1 245 ? -23.934 3.247 16.381 1.00 44.53 245 LEU A CA 1
ATOM 1880 C C . LEU A 1 245 ? -24.047 4.785 16.482 1.00 44.53 245 LEU A C 1
ATOM 1882 O O . LEU A 1 245 ? -23.048 5.470 16.706 1.00 44.53 245 LEU A O 1
ATOM 1886 N N . ASP A 1 246 ? -25.260 5.328 16.370 1.00 37.59 246 ASP A N 1
ATOM 1887 C CA . ASP A 1 246 ? -25.556 6.710 16.727 1.00 37.59 246 ASP A CA 1
ATOM 1888 C C . ASP A 1 246 ? -25.606 6.842 18.256 1.00 37.59 246 ASP A C 1
ATOM 1890 O O . ASP A 1 246 ? -26.526 6.350 18.910 1.00 37.59 246 ASP A O 1
ATOM 1894 N N . GLY A 1 247 ? -24.627 7.546 18.831 1.00 41.81 247 GLY A N 1
ATOM 1895 C CA . GLY A 1 247 ? -24.753 8.090 20.186 1.00 41.81 247 GLY A CA 1
ATOM 1896 C C . GLY A 1 247 ? -23.869 7.496 21.282 1.00 41.81 247 GLY A C 1
ATOM 1897 O O . GLY A 1 247 ? -24.254 7.565 22.448 1.00 41.81 247 GLY A O 1
ATOM 1898 N N . VAL A 1 248 ? -22.666 6.992 20.982 1.00 38.56 248 VAL A N 1
ATOM 1899 C CA . VAL A 1 248 ? -21.637 6.870 22.035 1.00 38.56 248 VAL A CA 1
ATOM 1900 C C . VAL A 1 248 ? -20.961 8.229 22.212 1.00 38.56 248 VAL A C 1
ATOM 1902 O O . VAL A 1 248 ? -19.952 8.538 21.582 1.00 38.56 248 VAL A O 1
ATOM 1905 N N . SER A 1 249 ? -21.554 9.073 23.056 1.00 39.91 249 SER A N 1
ATOM 1906 C CA . SER A 1 249 ? -20.876 10.257 23.584 1.00 39.91 249 SER A CA 1
ATOM 1907 C C . SER A 1 249 ? -19.692 9.812 24.439 1.00 39.91 249 SER A C 1
ATOM 1909 O O . SER A 1 249 ? -19.863 9.040 25.385 1.00 39.91 249 SER A O 1
ATOM 1911 N N . ALA A 1 250 ? -18.500 10.311 24.106 1.00 40.03 250 ALA A N 1
ATOM 1912 C CA . ALA A 1 250 ? -17.291 10.114 24.896 1.00 40.03 250 ALA A CA 1
ATOM 1913 C C . ALA A 1 250 ? -17.516 10.590 26.349 1.00 40.03 250 ALA A C 1
ATOM 1915 O O . ALA A 1 250 ? -18.088 11.666 26.554 1.00 40.03 250 ALA A O 1
ATOM 1916 N N . PRO A 1 251 ? -17.099 9.828 27.374 1.00 36.09 251 PRO A N 1
ATOM 1917 C CA . PRO A 1 251 ? -17.170 10.298 28.750 1.00 36.09 251 PRO A CA 1
ATOM 1918 C C . PRO A 1 251 ? -16.204 11.478 28.972 1.00 36.09 251 PRO A C 1
ATOM 1920 O O . PRO A 1 251 ? -14.999 11.364 28.792 1.00 36.09 251 PRO A O 1
ATOM 1923 N N . GLU A 1 252 ? -16.725 12.616 29.443 1.00 38.16 252 GLU A N 1
ATOM 1924 C CA . GLU A 1 252 ? -15.988 13.863 29.750 1.00 38.16 252 GLU A CA 1
ATOM 1925 C C . GLU A 1 252 ? -15.047 13.793 30.978 1.00 38.16 252 GLU A C 1
ATOM 1927 O O . GLU A 1 252 ? -14.645 14.818 31.533 1.00 38.16 252 GLU A O 1
ATOM 1932 N N . ARG A 1 253 ? -14.653 12.606 31.449 1.00 39.31 253 ARG A N 1
ATOM 1933 C CA . ARG A 1 253 ? -13.683 12.497 32.549 1.00 39.31 253 ARG A CA 1
ATOM 1934 C C . ARG A 1 253 ? -12.348 12.020 32.011 1.00 39.31 253 ARG A C 1
ATOM 1936 O O . ARG A 1 253 ? -12.276 10.931 31.468 1.00 39.31 253 ARG A O 1
ATOM 1943 N N . ARG A 1 254 ? -11.295 12.810 32.252 1.00 43.50 254 ARG A N 1
ATOM 1944 C CA . ARG A 1 254 ? -9.898 12.349 32.253 1.00 43.50 254 ARG A CA 1
ATOM 1945 C C . ARG A 1 254 ? -9.572 11.727 33.620 1.00 43.50 254 ARG A C 1
ATOM 1947 O O . ARG A 1 254 ? -9.261 12.481 34.545 1.00 43.50 254 ARG A O 1
ATOM 1954 N N . PRO A 1 255 ? -9.659 10.396 33.795 1.00 47.50 255 PRO A N 1
ATOM 1955 C CA . PRO A 1 255 ? -8.815 9.696 34.756 1.00 47.50 255 PRO A CA 1
ATOM 1956 C C . PRO A 1 255 ? -7.342 9.763 34.296 1.00 47.50 255 PRO A C 1
ATOM 1958 O O . PRO A 1 255 ? -7.052 10.272 33.211 1.00 47.50 255 PRO A O 1
ATOM 1961 N N . GLU A 1 256 ? -6.402 9.321 35.135 1.00 51.06 256 GLU A N 1
ATOM 1962 C CA . GLU A 1 256 ? -4.976 9.225 34.772 1.00 51.06 256 GLU A CA 1
ATOM 1963 C C . GLU A 1 256 ? -4.793 8.549 33.399 1.00 51.06 256 GLU A C 1
ATOM 1965 O O . GLU A 1 256 ? -5.572 7.650 33.073 1.00 51.06 256 GLU A O 1
ATOM 1970 N N . PRO A 1 257 ? -3.814 8.973 32.574 1.00 63.53 257 PRO A N 1
ATOM 1971 C CA . PRO A 1 257 ? -3.669 8.444 31.225 1.00 63.53 257 PRO A CA 1
ATOM 1972 C C . PRO A 1 257 ? -3.305 6.960 31.294 1.00 63.53 257 PRO A C 1
ATOM 1974 O O . PRO A 1 257 ? -2.159 6.605 31.573 1.00 63.53 257 PRO A O 1
ATOM 1977 N N . ALA A 1 258 ? -4.295 6.104 31.046 1.00 75.38 258 ALA A N 1
ATOM 1978 C CA . ALA A 1 258 ? -4.074 4.684 30.866 1.00 75.38 258 ALA A CA 1
ATOM 1979 C C . ALA A 1 258 ? -3.175 4.470 29.645 1.00 75.38 258 ALA A C 1
ATOM 1981 O O . ALA A 1 258 ? -3.219 5.197 28.650 1.00 75.38 258 ALA A O 1
ATOM 1982 N N . THR A 1 259 ? -2.323 3.470 29.749 1.00 84.50 259 THR A N 1
ATOM 1983 C CA . THR A 1 259 ? -1.282 3.144 28.788 1.00 84.50 259 THR A CA 1
ATOM 1984 C C . THR A 1 259 ? -1.567 1.792 28.152 1.00 84.50 259 THR A C 1
ATOM 1986 O O . THR A 1 259 ? -2.453 1.047 28.569 1.00 84.50 259 THR A O 1
ATOM 1989 N N . VAL A 1 260 ? -0.755 1.402 27.169 1.00 85.75 260 VAL A N 1
ATOM 1990 C CA . VAL A 1 260 ? -0.861 0.063 26.574 1.00 85.75 260 VAL A CA 1
ATOM 1991 C C . VAL A 1 260 ? -0.691 -1.070 27.604 1.00 85.75 260 VAL A C 1
ATOM 1993 O O . VAL A 1 260 ? -1.172 -2.177 27.379 1.00 85.75 260 VAL A O 1
ATOM 1996 N N . ILE A 1 261 ? -0.013 -0.817 28.734 1.00 87.81 261 ILE A N 1
ATOM 1997 C CA . ILE A 1 261 ? 0.184 -1.804 29.808 1.00 87.81 261 ILE A CA 1
ATOM 1998 C C . ILE A 1 261 ? -1.158 -2.156 30.459 1.00 87.81 261 ILE A C 1
ATOM 2000 O O . ILE A 1 261 ? -1.389 -3.316 30.798 1.00 87.81 261 ILE A O 1
ATOM 2004 N N . ASP A 1 262 ? -2.068 -1.190 30.548 1.00 88.56 262 ASP A N 1
ATOM 2005 C CA . ASP A 1 262 ? -3.390 -1.362 31.147 1.00 88.56 262 ASP A CA 1
ATOM 2006 C C . ASP A 1 262 ? -4.322 -2.219 30.275 1.00 88.56 262 ASP A C 1
ATOM 2008 O O . ASP A 1 262 ? -5.331 -2.729 30.757 1.00 88.56 262 ASP A O 1
ATOM 2012 N N . LEU A 1 263 ? -3.948 -2.471 29.012 1.00 88.75 263 LEU A N 1
ATOM 2013 C CA . LEU A 1 263 ? -4.622 -3.436 28.140 1.00 88.75 263 LEU A CA 1
ATOM 2014 C C . LEU A 1 263 ? -4.192 -4.887 28.402 1.00 88.75 263 LEU A C 1
ATOM 2016 O O . LEU A 1 263 ? -4.914 -5.809 28.029 1.00 88.75 263 LEU A O 1
ATOM 2020 N N . LEU A 1 264 ? -3.034 -5.132 29.031 1.00 89.25 264 LEU A N 1
ATOM 2021 C CA . LEU A 1 264 ? -2.498 -6.489 29.217 1.00 89.25 264 LEU A CA 1
ATOM 2022 C C . LEU A 1 264 ? -3.424 -7.433 30.005 1.00 89.25 264 LEU A C 1
ATOM 2024 O O . LEU A 1 264 ? -3.540 -8.589 29.584 1.00 89.25 264 LEU A O 1
ATOM 2028 N N . PRO A 1 265 ? -4.131 -6.996 31.071 1.00 91.06 265 PRO A N 1
ATOM 2029 C CA . PRO A 1 265 ? -5.124 -7.826 31.761 1.00 91.06 265 PRO A CA 1
ATOM 2030 C C . PRO A 1 265 ? -6.270 -8.307 30.860 1.00 91.06 265 PRO A C 1
ATOM 2032 O O . PRO A 1 265 ? -6.995 -9.229 31.222 1.00 91.06 265 PRO A O 1
ATOM 2035 N N . PHE A 1 266 ? -6.444 -7.694 29.688 1.00 87.88 266 PHE A N 1
ATOM 2036 C CA . PHE A 1 266 ? -7.470 -8.031 28.707 1.00 87.88 266 PHE A CA 1
ATOM 2037 C C . PHE A 1 266 ? -6.955 -8.908 27.568 1.00 87.88 266 PHE A C 1
ATOM 2039 O O . PHE A 1 266 ? -7.653 -9.093 26.575 1.00 87.88 266 PHE A O 1
ATOM 2046 N N . THR A 1 267 ? -5.750 -9.459 27.716 1.00 89.50 267 THR A N 1
ATOM 2047 C CA . THR A 1 267 ? -5.148 -10.368 26.744 1.00 89.50 267 THR A CA 1
ATOM 2048 C C . THR A 1 267 ? -4.994 -11.770 27.326 1.00 89.50 267 THR A C 1
ATOM 2050 O O . THR A 1 267 ? -4.503 -11.946 28.440 1.00 89.50 267 THR A O 1
ATOM 2053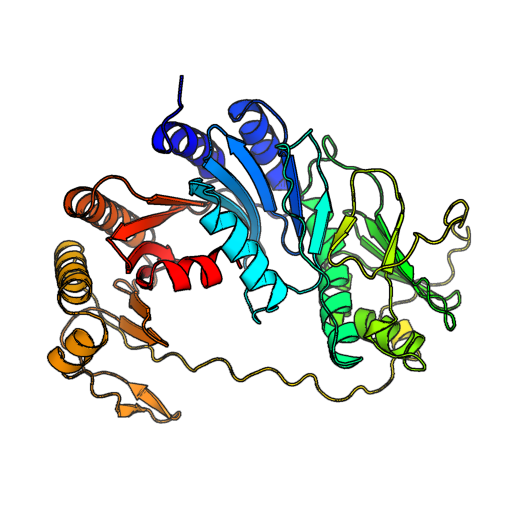 N N . ALA A 1 268 ? -5.382 -12.782 26.555 1.00 85.94 268 ALA A N 1
ATOM 2054 C CA . ALA A 1 268 ? -5.062 -14.177 26.813 1.00 85.94 268 ALA A CA 1
ATOM 2055 C C . ALA A 1 268 ? -3.827 -14.610 26.006 1.00 85.94 268 ALA A C 1
ATOM 2057 O O . ALA A 1 268 ? -3.456 -14.003 24.994 1.00 85.94 268 ALA A O 1
ATOM 2058 N N . GLN A 1 269 ? -3.175 -15.687 26.450 1.00 83.88 269 GLN A N 1
ATOM 2059 C CA . GLN A 1 269 ? -2.186 -16.363 25.616 1.00 83.88 269 GLN A CA 1
ATOM 2060 C C . GLN A 1 269 ? -2.911 -17.101 24.491 1.00 83.88 269 GLN A C 1
ATOM 2062 O O . GLN A 1 269 ? -3.718 -17.990 24.745 1.00 83.88 269 GLN A O 1
ATOM 2067 N N . LEU A 1 270 ? -2.598 -16.729 23.254 1.00 81.19 270 LEU A N 1
ATOM 2068 C CA . LEU A 1 270 ? -3.082 -17.404 22.056 1.00 81.19 270 LEU A CA 1
ATOM 2069 C C . LEU A 1 270 ? -1.990 -18.339 21.523 1.00 81.19 270 LEU A C 1
ATOM 2071 O O . LEU A 1 270 ? -0.802 -18.024 21.690 1.00 81.19 270 LEU A O 1
ATOM 2075 N N . PRO A 1 271 ? -2.361 -19.453 20.864 1.00 79.62 271 PRO A N 1
ATOM 2076 C CA . PRO A 1 271 ? -1.412 -20.273 20.126 1.00 79.62 271 PRO A CA 1
ATOM 2077 C C . PRO A 1 271 ? -0.581 -19.405 19.173 1.00 79.62 271 PRO A C 1
ATOM 2079 O O . PRO A 1 271 ? -1.112 -18.436 18.616 1.00 79.62 271 PRO A O 1
ATOM 2082 N N . PRO A 1 272 ? 0.715 -19.700 18.991 1.00 70.50 272 PRO A N 1
ATOM 2083 C CA . PRO A 1 272 ? 1.529 -18.953 18.047 1.00 70.50 272 PRO A CA 1
ATOM 2084 C C . PRO A 1 272 ? 0.909 -19.042 16.651 1.00 70.50 272 PRO A C 1
ATOM 2086 O O . PRO A 1 272 ? 0.518 -20.118 16.210 1.00 70.50 272 PRO A O 1
ATOM 2089 N N . HIS A 1 273 ? 0.809 -17.895 15.985 1.00 63.97 273 HIS A N 1
ATOM 2090 C CA . HIS A 1 273 ? 0.469 -17.837 14.572 1.00 63.97 273 HIS A CA 1
ATOM 2091 C C . HIS A 1 273 ? 1.592 -18.531 13.784 1.00 63.97 273 HIS A C 1
ATOM 2093 O O . HIS A 1 273 ? 2.758 -18.132 13.891 1.00 63.97 273 HIS A O 1
ATOM 2099 N N . GLU A 1 274 ? 1.261 -19.605 13.064 1.00 57.50 274 GLU A N 1
ATOM 2100 C CA . GLU A 1 274 ? 2.213 -20.321 12.214 1.00 57.50 274 GLU A CA 1
ATOM 2101 C C . GLU A 1 274 ? 2.484 -19.491 10.961 1.00 57.50 274 GLU A C 1
ATOM 2103 O O . GLU A 1 274 ? 1.674 -19.430 10.043 1.00 57.50 274 GLU A O 1
ATOM 2108 N N . GLN A 1 275 ? 3.651 -18.851 10.919 1.00 52.22 275 GLN A N 1
ATOM 2109 C CA . GLN A 1 275 ? 4.136 -18.242 9.689 1.00 52.22 275 GLN A CA 1
ATOM 2110 C C . GLN A 1 275 ? 4.727 -19.331 8.802 1.00 52.22 275 GLN A C 1
ATOM 2112 O O . GLN A 1 275 ? 5.667 -20.024 9.204 1.00 52.22 275 GLN A O 1
ATOM 2117 N N . THR A 1 276 ? 4.213 -19.456 7.580 1.00 45.12 276 THR A N 1
ATOM 2118 C CA . THR A 1 276 ? 4.842 -20.295 6.561 1.00 45.12 276 THR A CA 1
ATOM 2119 C C . THR A 1 276 ? 6.290 -19.828 6.388 1.00 45.12 276 THR A C 1
ATOM 2121 O O . THR A 1 276 ? 6.519 -18.633 6.174 1.00 45.12 276 THR A O 1
ATOM 2124 N N . PRO A 1 277 ? 7.293 -20.717 6.505 1.00 37.97 277 PRO A N 1
ATOM 2125 C CA . PRO A 1 277 ? 8.680 -20.321 6.336 1.00 37.97 277 PRO A CA 1
ATOM 2126 C C . PRO A 1 277 ? 8.856 -19.707 4.950 1.00 37.97 277 PRO A C 1
ATOM 2128 O O . PRO A 1 277 ? 8.607 -20.356 3.931 1.00 37.97 277 PRO A O 1
ATOM 2131 N N . ARG A 1 278 ? 9.284 -18.441 4.915 1.00 40.88 278 ARG A N 1
ATOM 2132 C CA . ARG A 1 278 ? 9.616 -17.768 3.660 1.00 40.88 278 ARG A CA 1
ATOM 2133 C C . ARG A 1 278 ? 10.684 -18.596 2.943 1.00 40.88 278 ARG A C 1
ATOM 2135 O O . ARG A 1 278 ? 11.694 -18.925 3.574 1.00 40.88 278 ARG A O 1
ATOM 2142 N N . PRO A 1 279 ? 10.518 -18.916 1.649 1.00 37.22 279 PRO A N 1
ATOM 2143 C CA . PRO A 1 279 ? 11.569 -19.585 0.905 1.00 37.22 279 PRO A CA 1
ATOM 2144 C C . PRO A 1 279 ? 12.849 -18.742 0.973 1.00 37.22 279 PRO A C 1
ATOM 2146 O O . PRO A 1 279 ? 12.889 -17.570 0.572 1.00 37.22 279 PRO A O 1
ATOM 2149 N N . GLY A 1 280 ? 13.890 -19.346 1.549 1.00 34.53 280 GLY A N 1
ATOM 2150 C CA . GLY A 1 280 ? 15.205 -18.741 1.687 1.00 34.53 280 GLY A CA 1
ATOM 2151 C C . GLY A 1 280 ? 15.728 -18.305 0.323 1.00 34.53 280 GLY A C 1
ATOM 2152 O O . GLY A 1 280 ? 15.685 -19.056 -0.647 1.00 34.53 280 GLY A O 1
ATOM 2153 N N . GLY A 1 281 ? 16.178 -17.057 0.237 1.00 39.22 281 GLY A N 1
ATOM 2154 C CA . GLY A 1 281 ? 16.862 -16.540 -0.938 1.00 39.22 281 GLY A CA 1
ATOM 2155 C C . GLY A 1 281 ? 18.363 -16.768 -0.833 1.00 39.22 281 GLY A C 1
ATOM 2156 O O . GLY A 1 281 ? 18.949 -16.487 0.209 1.00 39.22 281 GLY A O 1
ATOM 2157 N N . THR A 1 282 ? 18.977 -17.230 -1.916 1.00 38.47 282 THR A N 1
ATOM 2158 C CA . THR A 1 282 ? 20.435 -17.240 -2.079 1.00 38.47 282 THR A CA 1
ATOM 2159 C C . THR A 1 282 ? 20.899 -15.856 -2.544 1.00 38.47 282 THR A C 1
ATOM 2161 O O . THR A 1 282 ? 20.255 -15.257 -3.405 1.00 38.47 282 THR A O 1
ATOM 2164 N N . TYR A 1 283 ? 21.983 -15.335 -1.960 1.00 39.78 283 TYR A N 1
ATOM 2165 C CA . TYR A 1 283 ? 22.587 -14.039 -2.299 1.00 39.78 283 TYR A CA 1
ATOM 2166 C C . TYR A 1 283 ? 24.077 -14.235 -2.598 1.00 39.78 283 TYR A C 1
ATOM 2168 O O . TYR A 1 283 ? 24.760 -14.886 -1.813 1.00 39.78 283 TYR A O 1
ATOM 2176 N N . VAL A 1 284 ? 24.599 -13.650 -3.683 1.00 39.66 284 VAL A N 1
ATOM 2177 C CA . VAL A 1 284 ? 26.013 -13.808 -4.106 1.00 39.66 284 VAL A CA 1
ATOM 2178 C C . VAL A 1 284 ? 26.479 -12.565 -4.859 1.00 39.66 284 VAL A C 1
ATOM 2180 O O . VAL A 1 284 ? 25.740 -12.152 -5.720 1.00 39.66 284 VAL A O 1
ATOM 2183 N N . ALA A 1 285 ? 27.642 -11.955 -4.602 1.00 33.41 285 ALA A N 1
ATOM 2184 C CA . ALA A 1 285 ? 28.016 -10.615 -5.108 1.00 33.41 285 ALA A CA 1
ATOM 2185 C C . ALA A 1 285 ? 29.080 -10.529 -6.223 1.00 33.41 285 ALA A C 1
ATOM 2187 O O . ALA A 1 285 ? 30.128 -11.134 -6.042 1.00 33.41 285 ALA A O 1
ATOM 2188 N N . ALA A 1 286 ? 28.890 -9.658 -7.245 1.00 47.09 286 ALA A N 1
ATOM 2189 C CA . ALA A 1 286 ? 29.936 -8.983 -8.069 1.00 47.09 286 ALA A CA 1
ATOM 2190 C C . ALA A 1 286 ? 29.332 -7.941 -9.080 1.00 47.09 286 ALA A C 1
ATOM 2192 O O . ALA A 1 286 ? 28.121 -7.766 -9.029 1.00 47.09 286 ALA A O 1
ATOM 2193 N N . TYR A 1 287 ? 30.142 -7.259 -9.939 1.00 49.94 287 TYR A N 1
ATOM 2194 C CA . TYR A 1 287 ? 29.820 -6.149 -10.911 1.00 49.94 287 TYR A CA 1
ATOM 2195 C C . TYR A 1 287 ? 29.777 -6.472 -12.443 1.00 49.94 287 TYR A C 1
ATOM 2197 O O . TYR A 1 287 ? 30.764 -7.003 -12.955 1.00 49.94 287 TYR A O 1
ATOM 2205 N N . ALA A 1 288 ? 28.732 -6.069 -13.189 1.00 62.44 288 ALA A N 1
ATOM 2206 C CA . ALA A 1 288 ? 28.592 -6.238 -14.654 1.00 62.44 288 ALA A CA 1
ATOM 2207 C C . ALA A 1 288 ? 28.101 -4.942 -15.321 1.00 62.44 288 ALA A C 1
ATOM 2209 O O . ALA A 1 288 ? 27.500 -4.101 -14.657 1.00 62.44 288 ALA A O 1
ATOM 2210 N N . SER A 1 289 ? 28.379 -4.751 -16.613 1.00 76.69 289 SER A N 1
ATOM 2211 C CA . SER A 1 289 ? 27.923 -3.592 -17.406 1.00 76.69 289 SER A CA 1
ATOM 2212 C C . SER A 1 289 ? 26.437 -3.695 -17.804 1.00 76.69 289 SER A C 1
ATOM 2214 O O . SER A 1 289 ? 25.874 -4.793 -17.763 1.00 76.69 289 SER A O 1
ATOM 2216 N N . PRO A 1 290 ? 25.763 -2.589 -18.185 1.00 82.19 290 PRO A N 1
ATOM 2217 C CA . PRO A 1 290 ? 24.378 -2.635 -18.672 1.00 82.19 290 PRO A CA 1
ATOM 2218 C C . PRO A 1 290 ? 24.182 -3.548 -19.890 1.00 82.19 290 PRO A C 1
ATOM 2220 O O . PRO A 1 290 ? 23.199 -4.278 -19.958 1.00 82.19 290 PRO A O 1
ATOM 2223 N N . GLN A 1 291 ? 25.135 -3.568 -20.825 1.00 86.44 291 GLN A N 1
ATOM 2224 C CA . GLN A 1 291 ? 25.075 -4.397 -22.033 1.00 86.44 291 GLN A CA 1
ATOM 2225 C C . GLN A 1 291 ? 25.165 -5.891 -21.707 1.00 86.44 291 GLN A C 1
ATOM 2227 O O . GLN A 1 291 ? 24.418 -6.695 -22.263 1.00 86.44 291 GLN A O 1
ATOM 2232 N N . GLU A 1 292 ? 26.058 -6.266 -20.787 1.00 78.44 292 GLU A N 1
ATOM 2233 C CA . GLU A 1 292 ? 26.165 -7.649 -20.309 1.00 78.44 292 GLU A CA 1
ATOM 2234 C C . GLU A 1 292 ? 24.879 -8.087 -19.600 1.00 78.44 292 GLU A C 1
ATOM 2236 O O . GLU A 1 292 ? 24.411 -9.201 -19.825 1.00 78.44 292 GLU A O 1
ATOM 2241 N N . ALA A 1 293 ? 24.267 -7.203 -18.803 1.00 80.19 293 ALA A N 1
ATOM 2242 C CA . ALA A 1 293 ? 22.998 -7.493 -18.144 1.00 80.19 293 ALA A CA 1
ATOM 2243 C C . ALA A 1 293 ? 21.873 -7.772 -19.154 1.00 80.19 293 ALA A C 1
ATOM 2245 O O . ALA A 1 293 ? 21.156 -8.756 -18.990 1.00 80.19 293 ALA A O 1
ATOM 2246 N N . VAL A 1 294 ? 21.752 -6.978 -20.224 1.00 86.19 294 VAL A N 1
ATOM 2247 C CA . VAL A 1 294 ? 20.769 -7.235 -21.296 1.00 86.19 294 VAL A CA 1
ATOM 2248 C C . VAL A 1 294 ? 21.025 -8.573 -21.985 1.00 86.19 294 VAL A C 1
ATOM 2250 O O . VAL A 1 294 ? 20.088 -9.347 -22.163 1.00 86.19 294 VAL A O 1
ATOM 2253 N N . GLY A 1 295 ? 22.284 -8.902 -22.291 1.00 84.88 295 GLY A N 1
ATOM 2254 C CA . GLY A 1 295 ? 22.634 -10.190 -22.896 1.00 84.88 295 GLY A CA 1
ATOM 2255 C C . GLY A 1 295 ? 22.230 -11.396 -22.038 1.00 84.88 295 GLY A C 1
ATOM 2256 O O . GLY A 1 295 ? 21.741 -12.395 -22.570 1.00 84.88 295 GLY A O 1
ATOM 2257 N N . LEU A 1 296 ? 22.379 -11.289 -20.714 1.00 81.06 296 LEU A N 1
ATOM 2258 C CA . LEU A 1 296 ? 21.942 -12.321 -19.768 1.00 81.06 296 LEU A CA 1
ATOM 2259 C C . LEU A 1 296 ? 20.414 -12.431 -19.705 1.00 81.06 296 LEU A C 1
ATOM 2261 O O . LEU A 1 296 ? 19.886 -13.541 -19.698 1.00 81.06 296 LEU A O 1
ATOM 2265 N N . ILE A 1 297 ? 19.695 -11.304 -19.695 1.00 85.56 297 ILE A N 1
ATOM 2266 C CA . ILE A 1 297 ? 18.223 -11.306 -19.727 1.00 85.56 297 ILE A CA 1
ATOM 2267 C C . ILE A 1 297 ? 17.733 -11.977 -21.011 1.00 85.56 297 ILE A C 1
ATOM 2269 O O . ILE A 1 297 ? 16.888 -12.867 -20.944 1.00 85.56 297 ILE A O 1
ATOM 2273 N N . ASP A 1 298 ? 18.307 -11.627 -22.161 1.00 88.12 298 ASP A N 1
ATOM 2274 C CA . ASP A 1 298 ? 17.977 -12.242 -23.448 1.00 88.12 298 ASP A CA 1
ATOM 2275 C C . ASP A 1 298 ? 18.224 -13.753 -23.451 1.00 88.12 298 ASP A C 1
ATOM 2277 O O . ASP A 1 298 ? 17.479 -14.519 -24.067 1.00 88.12 298 ASP A O 1
ATOM 2281 N N . GLU A 1 299 ? 19.284 -14.209 -22.783 1.00 85.81 299 GLU A N 1
ATOM 2282 C CA . GLU A 1 299 ? 19.544 -15.630 -22.602 1.00 85.81 299 GLU A CA 1
ATOM 2283 C C . GLU A 1 299 ? 18.453 -16.309 -21.769 1.00 85.81 299 GLU A C 1
ATOM 2285 O O . GLU A 1 299 ? 17.924 -17.333 -22.208 1.00 85.81 299 GLU A O 1
ATOM 2290 N N . VAL A 1 300 ? 18.069 -15.730 -20.626 1.00 83.44 300 VAL A N 1
ATOM 2291 C CA . VAL A 1 300 ? 16.981 -16.243 -19.773 1.00 83.44 300 VAL A CA 1
ATOM 2292 C C . VAL A 1 300 ? 15.655 -16.270 -20.530 1.00 83.44 300 VAL A C 1
ATOM 2294 O O . VAL A 1 300 ? 14.964 -17.285 -20.506 1.00 83.44 300 VAL A O 1
ATOM 2297 N N . VAL A 1 301 ? 15.299 -15.186 -21.219 1.00 87.44 301 VAL A N 1
ATOM 2298 C CA . VAL A 1 301 ? 14.044 -15.067 -21.978 1.00 87.44 301 VAL A CA 1
ATOM 2299 C C . VAL A 1 301 ? 13.978 -16.119 -23.087 1.00 87.44 301 VAL A C 1
ATOM 2301 O O . VAL A 1 301 ? 12.941 -16.745 -23.288 1.00 87.44 301 VAL A O 1
ATOM 2304 N N . ARG A 1 302 ? 15.090 -16.369 -23.787 1.00 88.94 302 ARG A N 1
ATOM 2305 C CA . ARG A 1 302 ? 15.139 -17.314 -24.914 1.00 88.94 302 ARG A CA 1
ATOM 2306 C C . ARG A 1 302 ? 15.228 -18.777 -24.486 1.00 88.94 302 ARG A C 1
ATOM 2308 O O . ARG A 1 302 ? 14.654 -19.642 -25.143 1.00 88.94 302 ARG A O 1
ATOM 2315 N N . SER A 1 303 ? 16.028 -19.068 -23.463 1.00 84.56 303 SER A N 1
ATOM 2316 C CA . SER A 1 303 ? 16.323 -20.441 -23.028 1.00 84.56 303 SER A CA 1
ATOM 2317 C C . SER A 1 303 ? 15.414 -20.920 -21.897 1.00 84.56 303 SER A C 1
ATOM 2319 O O . SER A 1 303 ? 15.254 -22.124 -21.711 1.00 84.56 303 SER A O 1
ATOM 2321 N N . GLY A 1 304 ? 14.775 -19.998 -21.180 1.00 79.00 304 GLY A N 1
ATOM 2322 C CA . GLY A 1 304 ? 14.044 -20.263 -19.952 1.00 79.00 304 GLY A CA 1
ATOM 2323 C C . GLY A 1 304 ? 14.955 -20.294 -18.720 1.00 79.00 304 GLY A C 1
ATOM 2324 O O . GLY A 1 304 ? 16.168 -20.482 -18.793 1.00 79.00 304 GLY A O 1
ATOM 2325 N N . VAL A 1 305 ? 14.338 -20.150 -17.546 1.00 73.62 305 VAL A N 1
ATOM 2326 C CA . VAL A 1 305 ? 15.037 -20.084 -16.252 1.00 73.62 305 VAL A CA 1
ATOM 2327 C C . VAL A 1 305 ? 15.836 -21.352 -15.947 1.00 73.62 305 VAL A C 1
ATOM 2329 O O . VAL A 1 305 ? 16.983 -21.262 -15.521 1.00 73.62 305 VAL A O 1
ATOM 2332 N N . THR A 1 306 ? 15.261 -22.539 -16.164 1.00 73.38 306 THR A N 1
ATOM 2333 C CA . THR A 1 306 ? 15.939 -23.805 -15.834 1.00 73.38 306 THR A CA 1
ATOM 2334 C C . THR A 1 306 ? 17.183 -24.039 -16.697 1.00 73.38 306 THR A C 1
ATOM 2336 O O . THR A 1 306 ? 18.248 -24.236 -16.112 1.00 73.38 306 THR A O 1
ATOM 2339 N N . PRO A 1 307 ? 17.119 -23.944 -18.042 1.00 77.19 307 PRO A N 1
ATOM 2340 C CA . PRO A 1 307 ? 18.309 -24.128 -18.872 1.00 77.19 307 PRO A CA 1
ATOM 2341 C C . PRO A 1 307 ? 19.390 -23.072 -18.632 1.00 77.19 307 PRO A C 1
ATOM 2343 O O . PRO A 1 307 ? 20.568 -23.414 -18.651 1.00 77.19 307 PRO A O 1
ATOM 2346 N N . PHE A 1 308 ? 19.017 -21.821 -18.339 1.00 76.81 308 PHE A N 1
ATOM 2347 C CA . PHE A 1 308 ? 19.971 -20.777 -17.954 1.00 76.81 308 PHE A CA 1
ATOM 2348 C C . PHE A 1 308 ? 20.758 -21.152 -16.687 1.00 76.81 308 PHE A C 1
ATOM 2350 O O . PHE A 1 308 ? 21.984 -21.055 -16.649 1.00 76.81 308 PHE A O 1
ATOM 2357 N N . VAL A 1 309 ? 20.063 -21.635 -15.652 1.00 70.81 309 VAL A N 1
ATOM 2358 C CA . VAL A 1 309 ? 20.690 -22.055 -14.387 1.00 70.81 309 VAL A CA 1
ATOM 2359 C C . VAL A 1 309 ? 21.642 -23.238 -14.593 1.00 70.81 309 VAL A C 1
ATOM 2361 O O . VAL A 1 309 ? 22.721 -23.267 -14.001 1.00 70.81 309 VAL A O 1
ATOM 2364 N N . GLU A 1 310 ? 21.262 -24.199 -15.438 1.00 69.69 310 GLU A N 1
ATOM 2365 C CA . GLU A 1 310 ? 22.099 -25.353 -15.785 1.00 69.69 310 GLU A CA 1
ATOM 2366 C C . GLU A 1 310 ? 23.324 -24.951 -16.623 1.00 69.69 310 GLU A C 1
ATOM 2368 O O . GLU A 1 310 ? 24.425 -25.438 -16.365 1.00 69.69 310 GLU A O 1
ATOM 2373 N N . HIS A 1 311 ? 23.149 -24.051 -17.599 1.00 71.25 311 HIS A N 1
ATOM 2374 C CA . HIS A 1 311 ? 24.203 -23.617 -18.521 1.00 71.25 311 HIS A CA 1
ATOM 2375 C C . HIS A 1 311 ? 25.335 -22.861 -17.823 1.00 71.25 311 HIS A C 1
ATOM 2377 O O . HIS A 1 311 ? 26.505 -23.091 -18.123 1.00 71.25 311 HIS A O 1
ATOM 2383 N N . HIS A 1 312 ? 24.998 -21.998 -16.864 1.00 68.31 312 HIS A N 1
ATOM 2384 C CA . HIS A 1 312 ? 25.977 -21.212 -16.106 1.00 68.31 312 HIS A CA 1
ATOM 2385 C C . HIS A 1 312 ? 26.588 -21.979 -14.919 1.00 68.31 312 HIS A C 1
ATOM 2387 O O . HIS A 1 312 ? 27.173 -21.354 -14.036 1.00 68.31 312 HIS A O 1
ATOM 2393 N N . GLU A 1 313 ? 26.449 -23.317 -14.887 1.00 56.34 313 GLU A N 1
ATOM 2394 C CA . GLU A 1 313 ? 26.917 -24.213 -13.815 1.00 56.34 313 GLU A CA 1
ATOM 2395 C C . GLU A 1 313 ? 26.664 -23.621 -12.421 1.00 56.34 313 GLU A C 1
ATOM 2397 O O . GLU A 1 313 ? 27.557 -23.547 -11.573 1.00 56.34 313 GLU A O 1
ATOM 2402 N N . LEU A 1 314 ? 25.433 -23.158 -12.176 1.00 56.22 314 LEU A N 1
ATOM 2403 C CA . LEU A 1 314 ? 25.066 -22.527 -10.916 1.00 56.22 314 LEU A CA 1
ATOM 2404 C C . LEU A 1 314 ? 24.969 -23.585 -9.794 1.00 56.22 314 LEU A C 1
ATOM 2406 O O . LEU A 1 314 ? 23.887 -23.949 -9.334 1.00 56.22 314 LEU A O 1
ATOM 2410 N N . VAL A 1 315 ? 26.114 -24.116 -9.348 1.00 48.12 315 VAL A N 1
ATOM 2411 C CA . VAL A 1 315 ? 26.202 -25.093 -8.258 1.00 48.12 315 VAL A CA 1
ATOM 2412 C C . VAL A 1 315 ? 26.019 -24.357 -6.940 1.00 48.12 315 VAL A C 1
ATOM 2414 O O . VAL A 1 315 ? 26.912 -23.678 -6.442 1.00 48.12 315 VAL A O 1
ATOM 2417 N N . ALA A 1 316 ? 24.830 -24.500 -6.373 1.00 48.91 316 ALA A N 1
ATOM 2418 C CA . ALA A 1 316 ? 24.432 -23.926 -5.103 1.00 48.91 316 ALA A CA 1
ATOM 2419 C C . ALA A 1 316 ? 25.158 -24.660 -3.943 1.00 48.91 316 ALA A C 1
ATOM 2421 O O . ALA A 1 316 ? 24.614 -25.581 -3.334 1.00 48.91 316 ALA A O 1
ATOM 2422 N N . ALA A 1 317 ? 26.413 -24.309 -3.646 1.00 44.41 317 ALA A N 1
ATOM 2423 C CA . ALA A 1 317 ? 27.152 -24.903 -2.530 1.00 44.41 317 ALA A CA 1
ATOM 2424 C C . ALA A 1 317 ? 26.744 -24.223 -1.216 1.00 44.41 317 ALA A C 1
ATOM 2426 O O . ALA A 1 317 ? 26.881 -23.015 -1.077 1.00 44.41 317 ALA A O 1
ATOM 2427 N N . ALA A 1 318 ? 26.226 -24.971 -0.240 1.00 43.53 318 ALA A N 1
ATOM 2428 C CA . ALA A 1 318 ? 25.821 -24.406 1.049 1.00 43.53 318 ALA A CA 1
ATOM 2429 C C . ALA A 1 318 ? 27.001 -23.719 1.770 1.00 43.53 318 ALA A C 1
ATOM 2431 O O . ALA A 1 318 ? 28.027 -24.345 2.039 1.00 43.53 318 ALA A O 1
ATOM 2432 N N . ASN A 1 319 ? 26.843 -22.447 2.134 1.00 43.91 319 ASN A N 1
ATOM 2433 C CA . ASN A 1 319 ? 27.765 -21.736 3.012 1.00 43.91 319 ASN A CA 1
ATOM 2434 C C . ASN A 1 319 ? 27.619 -22.210 4.475 1.00 43.91 319 ASN A C 1
ATOM 2436 O O . ASN A 1 319 ? 26.770 -23.037 4.812 1.00 43.91 319 ASN A O 1
ATOM 2440 N N . ARG A 1 320 ? 28.418 -21.645 5.393 1.00 39.94 320 ARG A N 1
ATOM 2441 C CA . ARG A 1 320 ? 28.426 -22.003 6.833 1.00 39.94 320 ARG A CA 1
ATOM 2442 C C . ARG A 1 320 ? 27.092 -21.804 7.584 1.00 39.94 320 ARG A C 1
ATOM 2444 O O . ARG A 1 320 ? 27.009 -22.176 8.750 1.00 39.94 320 ARG A O 1
ATOM 2451 N N . TYR A 1 321 ? 26.088 -21.196 6.949 1.00 42.72 321 TYR A N 1
ATOM 2452 C CA . TYR A 1 321 ? 24.731 -20.995 7.468 1.00 42.72 321 TYR A CA 1
ATOM 2453 C C . TYR A 1 321 ? 23.675 -21.833 6.722 1.00 42.72 321 TYR A C 1
ATOM 2455 O O . TYR A 1 321 ? 22.484 -21.637 6.941 1.00 42.72 321 TYR A O 1
ATOM 2463 N N . GLY A 1 322 ? 24.086 -22.748 5.836 1.00 42.16 322 GLY A N 1
ATOM 2464 C CA . GLY A 1 322 ? 23.170 -23.568 5.038 1.00 42.16 322 GLY A CA 1
ATOM 2465 C C . GLY A 1 322 ? 22.526 -22.831 3.860 1.00 42.16 322 GLY A C 1
ATOM 2466 O O . GLY A 1 322 ? 21.597 -23.360 3.258 1.00 42.16 322 GLY A O 1
ATOM 2467 N N . ILE A 1 323 ? 22.998 -21.623 3.526 1.00 42.97 323 ILE A N 1
ATOM 2468 C CA . ILE A 1 323 ? 22.513 -20.848 2.378 1.00 42.97 323 ILE A CA 1
ATOM 2469 C C . ILE A 1 323 ? 23.374 -21.228 1.173 1.00 42.97 323 ILE A C 1
ATOM 2471 O O . ILE A 1 323 ? 24.593 -21.087 1.267 1.00 42.97 323 ILE A O 1
ATOM 2475 N N . PRO A 1 324 ? 22.798 -21.708 0.065 1.00 39.84 324 PRO A N 1
ATOM 2476 C CA . PRO A 1 324 ? 23.572 -21.988 -1.135 1.00 39.84 324 PRO A CA 1
ATOM 2477 C C . PRO A 1 324 ? 24.322 -20.738 -1.624 1.00 39.84 324 PRO A C 1
ATOM 2479 O O . PRO A 1 324 ? 23.817 -19.631 -1.505 1.00 39.84 324 PRO A O 1
ATOM 2482 N N . GLU A 1 325 ? 25.534 -20.889 -2.139 1.00 39.84 325 GLU A N 1
ATOM 2483 C CA . GLU A 1 325 ? 26.396 -19.827 -2.662 1.00 39.84 325 GLU A CA 1
ATOM 2484 C C . GLU A 1 325 ? 26.900 -20.264 -4.042 1.00 39.84 325 GLU A C 1
ATOM 2486 O O . GLU A 1 325 ? 27.253 -21.427 -4.238 1.00 39.84 325 GLU A O 1
ATOM 2491 N N . LEU A 1 326 ? 26.883 -19.342 -5.004 1.00 45.91 326 LEU A N 1
ATOM 2492 C CA . LEU A 1 326 ? 27.316 -19.565 -6.384 1.00 45.91 326 LEU A CA 1
ATOM 2493 C C . LEU A 1 326 ? 28.730 -19.012 -6.566 1.00 45.91 326 LEU A C 1
ATOM 2495 O O . LEU A 1 326 ? 29.019 -17.901 -6.135 1.00 45.91 326 LEU A O 1
ATOM 2499 N N . GLN A 1 327 ? 29.598 -19.750 -7.255 1.00 43.31 327 GLN A N 1
ATOM 2500 C CA . GLN A 1 327 ? 30.845 -19.214 -7.808 1.00 43.31 327 GLN A CA 1
ATOM 2501 C C . GLN A 1 327 ? 30.676 -19.025 -9.316 1.00 43.31 327 GLN A C 1
ATOM 2503 O O . GLN A 1 327 ? 31.253 -19.757 -10.111 1.00 43.31 327 GLN A O 1
ATOM 2508 N N . ALA A 1 328 ? 29.853 -18.055 -9.714 1.00 41.00 328 ALA A N 1
A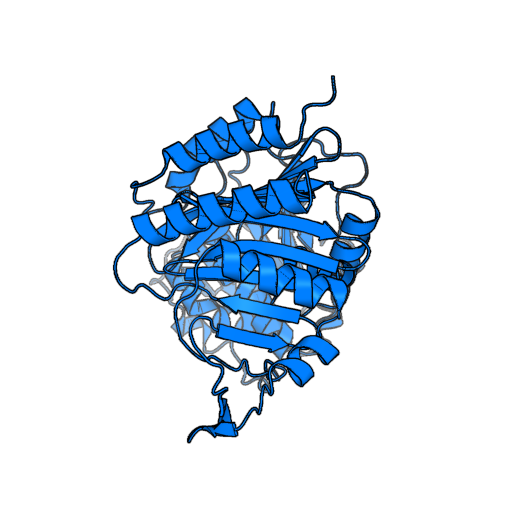TOM 2509 C CA . ALA A 1 328 ? 29.832 -17.601 -11.099 1.00 41.00 328 ALA A CA 1
ATOM 2510 C C . ALA A 1 328 ? 30.975 -16.593 -11.316 1.00 41.00 328 ALA A C 1
ATOM 2512 O O . ALA A 1 328 ? 31.301 -15.805 -10.422 1.00 41.00 328 ALA A O 1
ATOM 2513 N N . GLY A 1 329 ? 31.603 -16.630 -12.495 1.00 48.28 329 GLY A N 1
ATOM 2514 C CA . GLY A 1 329 ? 32.560 -15.612 -12.934 1.00 48.28 329 GLY A CA 1
ATOM 2515 C C . GLY A 1 329 ? 31.967 -14.194 -12.913 1.00 48.28 329 GLY A C 1
ATOM 2516 O O . GLY A 1 329 ? 30.785 -14.003 -12.648 1.00 48.28 329 GLY A O 1
ATOM 2517 N N . ALA A 1 330 ? 32.821 -13.194 -13.150 1.00 46.00 330 ALA A N 1
ATOM 2518 C CA . ALA A 1 330 ? 32.575 -11.782 -12.848 1.00 46.00 330 ALA A CA 1
ATOM 2519 C C . ALA A 1 330 ? 31.130 -11.291 -13.102 1.00 46.00 330 ALA A C 1
ATOM 2521 O O . ALA A 1 330 ? 30.695 -11.191 -14.244 1.00 46.00 330 ALA A O 1
ATOM 2522 N N . GLY A 1 331 ? 30.439 -10.859 -12.039 1.00 56.69 331 GLY A N 1
ATOM 2523 C CA . GLY A 1 331 ? 29.779 -9.563 -12.133 1.00 56.69 331 GLY A CA 1
ATOM 2524 C C . GLY A 1 331 ? 28.347 -9.342 -11.631 1.00 56.69 331 GLY A C 1
ATOM 2525 O O . GLY A 1 331 ? 27.826 -8.245 -11.768 1.00 56.69 331 GLY A O 1
ATOM 2526 N N . TRP A 1 332 ? 27.645 -10.319 -11.083 1.00 54.31 332 TRP A N 1
ATOM 2527 C CA . TRP A 1 332 ? 26.216 -10.127 -10.798 1.00 54.31 332 TRP A CA 1
ATOM 2528 C C . TRP A 1 332 ? 25.739 -11.121 -9.746 1.00 54.31 332 TRP A C 1
ATOM 2530 O O . TRP A 1 332 ? 26.370 -12.153 -9.518 1.00 54.31 332 TRP A O 1
ATOM 2540 N N . ARG A 1 333 ? 24.639 -10.785 -9.060 1.00 61.88 333 ARG A N 1
ATOM 2541 C CA . ARG A 1 333 ? 23.956 -11.684 -8.118 1.00 61.88 333 ARG A CA 1
ATOM 2542 C C . ARG A 1 333 ? 22.779 -12.337 -8.808 1.00 61.88 333 ARG A C 1
ATOM 2544 O O . ARG A 1 333 ? 21.946 -11.597 -9.308 1.00 61.88 333 ARG A O 1
ATOM 2551 N N . VAL A 1 334 ? 22.651 -13.660 -8.745 1.00 61.81 334 VAL A N 1
ATOM 2552 C CA . VAL A 1 334 ? 21.408 -14.350 -9.121 1.00 61.81 334 VAL A CA 1
ATOM 2553 C C . VAL A 1 334 ? 20.697 -14.847 -7.888 1.00 61.81 334 VAL A C 1
ATOM 2555 O O . VAL A 1 334 ? 21.280 -15.577 -7.084 1.00 61.81 334 VAL A O 1
ATOM 2558 N N . ARG A 1 335 ? 19.411 -14.537 -7.786 1.00 66.38 335 ARG A N 1
ATOM 2559 C CA . ARG A 1 335 ? 18.497 -15.261 -6.922 1.00 66.38 335 ARG A CA 1
ATOM 2560 C C . ARG A 1 335 ? 17.483 -16.010 -7.766 1.00 66.38 335 ARG A C 1
ATOM 2562 O O . ARG A 1 335 ? 16.733 -15.397 -8.505 1.00 66.38 335 ARG A O 1
ATOM 2569 N N . VAL A 1 336 ? 17.421 -17.327 -7.606 1.00 62.09 336 VAL A N 1
ATOM 2570 C CA . VAL A 1 336 ? 16.372 -18.144 -8.227 1.00 62.09 336 VAL A CA 1
ATOM 2571 C C . VAL A 1 336 ? 15.320 -18.477 -7.179 1.00 62.09 336 VAL A C 1
ATOM 2573 O O . VAL A 1 336 ? 15.647 -18.976 -6.099 1.00 62.09 336 VAL A O 1
ATOM 2576 N N . ARG A 1 337 ? 14.054 -18.197 -7.482 1.00 61.91 337 ARG A N 1
ATOM 2577 C CA . ARG A 1 337 ? 12.904 -18.478 -6.616 1.00 61.91 337 ARG A CA 1
ATOM 2578 C C . ARG A 1 337 ? 11.729 -18.960 -7.440 1.00 61.91 337 ARG A C 1
ATOM 2580 O O . ARG A 1 337 ? 11.141 -18.165 -8.148 1.00 61.91 337 ARG A O 1
ATOM 2587 N N . ALA A 1 338 ? 11.359 -20.233 -7.311 1.00 62.25 338 ALA A N 1
ATOM 2588 C CA . ALA A 1 338 ? 10.097 -20.755 -7.851 1.00 62.25 338 ALA A CA 1
ATOM 2589 C C . ALA A 1 338 ? 9.811 -20.398 -9.335 1.00 62.25 338 ALA A C 1
ATOM 2591 O O . ALA A 1 338 ? 8.660 -20.217 -9.705 1.00 62.25 338 ALA A O 1
ATOM 2592 N N . GLY A 1 339 ? 10.841 -20.310 -10.188 1.00 64.00 339 GLY A N 1
ATOM 2593 C CA . GLY A 1 339 ? 10.691 -19.907 -11.597 1.00 64.00 339 GLY A CA 1
ATOM 2594 C C . GLY A 1 339 ? 10.925 -18.416 -11.882 1.00 64.00 339 GLY A C 1
ATOM 2595 O O . GLY A 1 339 ? 10.899 -18.027 -13.042 1.00 64.00 339 GLY A O 1
ATOM 2596 N N . THR A 1 340 ? 11.217 -17.614 -10.857 1.00 67.44 340 THR A N 1
ATOM 2597 C CA . THR A 1 340 ? 11.726 -16.239 -10.943 1.00 67.44 340 THR A CA 1
ATOM 2598 C C . THR A 1 340 ? 13.251 -16.212 -10.837 1.00 67.44 340 THR A C 1
ATOM 2600 O O . THR A 1 340 ? 13.834 -16.929 -10.016 1.00 67.44 340 THR A O 1
ATOM 2603 N N . ILE A 1 341 ? 13.891 -15.350 -11.624 1.00 70.75 341 ILE A N 1
ATOM 2604 C CA . ILE A 1 341 ? 15.302 -14.972 -11.524 1.00 70.75 341 ILE A CA 1
ATOM 2605 C C . ILE A 1 341 ? 15.386 -13.495 -11.131 1.00 70.75 341 ILE A C 1
ATOM 2607 O O . ILE A 1 341 ? 14.979 -12.646 -11.913 1.00 70.75 341 ILE A O 1
ATOM 2611 N N . ASP A 1 342 ? 15.982 -13.185 -9.979 1.00 71.31 342 ASP A N 1
ATOM 2612 C CA . ASP A 1 342 ? 16.418 -11.828 -9.642 1.00 71.31 342 ASP A CA 1
ATOM 2613 C C . ASP A 1 342 ? 17.910 -11.679 -9.980 1.00 71.31 342 ASP A C 1
ATOM 2615 O O . ASP A 1 342 ? 18.747 -12.367 -9.391 1.00 71.31 342 ASP A O 1
ATOM 2619 N N . LEU A 1 343 ? 18.267 -10.766 -10.880 1.00 69.75 343 LEU A N 1
ATOM 2620 C CA . LEU A 1 343 ? 19.639 -10.333 -11.127 1.00 69.75 343 LEU A CA 1
ATOM 2621 C C . LEU A 1 343 ? 19.900 -9.026 -10.372 1.00 69.75 343 LEU A C 1
ATOM 2623 O O . LEU A 1 343 ? 19.156 -8.062 -10.514 1.00 69.75 343 LEU A O 1
ATOM 2627 N N . THR A 1 344 ? 20.960 -8.951 -9.572 1.00 70.50 344 THR A N 1
ATOM 2628 C CA . THR A 1 344 ? 21.400 -7.694 -8.942 1.00 70.50 344 THR A CA 1
ATOM 2629 C C . THR A 1 344 ? 22.792 -7.330 -9.438 1.00 70.50 344 THR A C 1
ATOM 2631 O O . THR A 1 344 ? 23.737 -8.080 -9.199 1.00 70.50 344 THR A O 1
ATOM 2634 N N . VAL A 1 345 ? 22.924 -6.197 -10.133 1.00 63.97 345 VAL A N 1
ATOM 2635 C CA . VAL A 1 345 ? 24.109 -5.919 -10.975 1.00 63.97 345 VAL A CA 1
ATOM 2636 C C . VAL A 1 345 ? 25.056 -4.855 -10.402 1.00 63.97 345 VAL A C 1
ATOM 2638 O O . VAL A 1 345 ? 26.176 -4.655 -10.866 1.00 63.97 345 VAL A O 1
ATOM 2641 N N . LEU A 1 346 ? 24.669 -4.205 -9.312 1.00 61.88 346 LEU A N 1
ATOM 2642 C CA . LEU A 1 346 ? 25.486 -3.180 -8.679 1.00 61.88 346 LEU A CA 1
ATOM 2643 C C . LEU A 1 346 ? 25.284 -3.256 -7.169 1.00 61.88 346 LEU A C 1
ATOM 2645 O O . LEU A 1 346 ? 24.163 -3.137 -6.699 1.00 61.88 346 LEU A O 1
ATOM 2649 N N . ASP A 1 347 ? 26.357 -3.459 -6.406 1.00 56.94 347 ASP A N 1
ATOM 2650 C CA . ASP A 1 347 ? 26.365 -3.250 -4.950 1.00 56.94 347 ASP A CA 1
ATOM 2651 C C . ASP A 1 347 ? 27.423 -2.192 -4.620 1.00 56.94 347 ASP A C 1
ATOM 2653 O O . ASP A 1 347 ? 28.407 -2.425 -3.917 1.00 56.94 347 ASP A O 1
ATOM 2657 N N . ALA A 1 348 ? 27.288 -1.018 -5.242 1.00 50.59 348 ALA A N 1
ATOM 2658 C CA . ALA A 1 348 ? 28.180 0.100 -4.987 1.00 50.59 348 ALA A CA 1
ATOM 2659 C C . ALA A 1 348 ? 27.706 0.814 -3.719 1.00 50.59 348 ALA A C 1
ATOM 2661 O O . ALA A 1 348 ? 26.860 1.704 -3.765 1.00 50.59 348 ALA A O 1
ATOM 2662 N N . TRP A 1 349 ? 28.295 0.457 -2.578 1.00 45.75 349 TRP A N 1
ATOM 2663 C CA . TRP A 1 349 ? 27.929 0.966 -1.251 1.00 45.75 349 TRP A CA 1
ATOM 2664 C C . TRP A 1 349 ? 27.997 2.500 -1.067 1.00 45.75 349 TRP A C 1
ATOM 2666 O O . TRP A 1 349 ? 27.738 2.956 0.043 1.00 45.75 349 TRP A O 1
ATOM 2676 N N . ARG A 1 350 ? 28.352 3.328 -2.072 1.00 49.47 350 ARG A N 1
ATOM 2677 C CA . ARG A 1 350 ? 28.540 4.790 -1.893 1.00 49.47 350 ARG A CA 1
ATOM 2678 C C . ARG A 1 350 ? 28.260 5.722 -3.090 1.00 49.47 350 ARG A C 1
ATOM 2680 O O . ARG A 1 350 ? 28.588 6.900 -2.976 1.00 49.47 350 ARG A O 1
ATOM 2687 N N . ALA A 1 351 ? 27.667 5.290 -4.209 1.00 64.31 351 ALA A N 1
ATOM 2688 C CA . ALA A 1 351 ? 27.490 6.191 -5.366 1.00 64.31 351 ALA A CA 1
ATOM 2689 C C . ALA A 1 351 ? 26.090 6.131 -5.999 1.00 64.31 351 ALA A C 1
ATOM 2691 O O . ALA A 1 351 ? 25.890 5.490 -7.026 1.00 64.31 351 ALA A O 1
ATOM 2692 N N . ALA A 1 352 ? 25.133 6.874 -5.429 1.00 69.00 352 ALA A N 1
ATOM 2693 C CA . ALA A 1 352 ? 23.770 6.997 -5.966 1.00 69.00 352 ALA A CA 1
ATOM 2694 C C . ALA A 1 352 ? 23.732 7.453 -7.440 1.00 69.00 352 ALA A C 1
ATOM 2696 O O . ALA A 1 352 ? 22.892 6.992 -8.206 1.00 69.00 352 ALA A O 1
ATOM 2697 N N . ALA A 1 353 ? 24.677 8.307 -7.858 1.00 74.69 353 ALA A N 1
ATOM 2698 C CA . ALA A 1 353 ? 24.805 8.720 -9.256 1.00 74.69 353 ALA A CA 1
ATOM 2699 C C . ALA A 1 353 ? 25.139 7.540 -10.184 1.00 74.69 353 ALA A C 1
ATOM 2701 O O . ALA A 1 353 ? 24.505 7.401 -11.219 1.00 74.69 353 ALA A O 1
ATOM 2702 N N . ALA A 1 354 ? 26.047 6.644 -9.782 1.00 76.25 354 ALA A N 1
ATOM 2703 C CA . ALA A 1 354 ? 26.406 5.476 -10.587 1.00 76.25 354 ALA A CA 1
ATOM 2704 C C . ALA A 1 354 ? 25.237 4.489 -10.725 1.00 76.25 354 ALA A C 1
ATOM 2706 O O . ALA A 1 354 ? 25.016 3.960 -11.807 1.00 76.25 354 ALA A O 1
ATOM 2707 N N . VAL A 1 355 ? 24.455 4.281 -9.655 1.00 78.44 355 VAL A N 1
ATOM 2708 C CA . VAL A 1 355 ? 23.233 3.454 -9.701 1.00 78.44 355 VAL A CA 1
ATOM 2709 C C . VAL A 1 355 ? 22.221 4.049 -10.670 1.00 78.44 355 VAL A C 1
ATOM 2711 O O . VAL A 1 355 ? 21.673 3.328 -11.498 1.00 78.44 355 VAL A O 1
ATOM 2714 N N . ARG A 1 356 ? 21.988 5.362 -10.594 1.00 81.00 356 ARG A N 1
ATOM 2715 C CA . ARG A 1 356 ? 21.065 6.064 -11.487 1.00 81.00 356 ARG A CA 1
ATOM 2716 C C . ARG A 1 356 ? 21.519 5.984 -12.942 1.00 81.00 356 ARG A C 1
ATOM 2718 O O . ARG A 1 356 ? 20.707 5.649 -13.793 1.00 81.00 356 ARG A O 1
ATOM 2725 N N . ASP A 1 357 ? 22.785 6.283 -13.217 1.00 84.19 357 ASP A N 1
ATOM 2726 C CA . ASP A 1 357 ? 23.317 6.321 -14.580 1.00 84.19 357 ASP A CA 1
ATOM 2727 C C . ASP A 1 357 ? 23.295 4.911 -15.200 1.00 84.19 357 ASP A C 1
ATOM 2729 O O . ASP A 1 357 ? 22.791 4.743 -16.308 1.00 84.19 357 ASP A O 1
ATOM 2733 N N . TYR A 1 358 ? 23.696 3.885 -14.434 1.00 86.00 358 TYR A N 1
ATOM 2734 C CA . TYR A 1 358 ? 23.554 2.480 -14.829 1.00 86.00 358 TYR A CA 1
ATOM 2735 C C . TYR A 1 358 ? 22.094 2.114 -15.106 1.00 86.00 358 TYR A C 1
ATOM 2737 O O . TYR A 1 358 ? 21.788 1.499 -16.123 1.00 86.00 358 TYR A O 1
ATOM 2745 N N . THR A 1 359 ? 21.185 2.475 -14.192 1.00 87.50 359 THR A N 1
ATOM 2746 C CA . THR A 1 359 ? 19.753 2.178 -14.337 1.00 87.50 359 THR A CA 1
ATOM 2747 C C . THR A 1 359 ? 19.228 2.811 -15.616 1.00 87.50 359 THR A C 1
ATOM 2749 O O . THR A 1 359 ? 18.580 2.135 -16.398 1.00 87.50 359 THR A O 1
ATOM 2752 N N . GLN A 1 360 ? 19.545 4.079 -15.875 1.00 89.06 360 GLN A N 1
ATOM 2753 C CA . GLN A 1 360 ? 19.075 4.775 -17.066 1.00 89.06 360 GLN A CA 1
ATOM 2754 C C . GLN A 1 360 ? 19.579 4.121 -18.358 1.00 89.06 360 GLN A C 1
ATOM 2756 O O . GLN A 1 360 ? 18.801 3.953 -19.298 1.00 89.06 360 GLN A O 1
ATOM 2761 N N . GLU A 1 361 ? 20.855 3.734 -18.404 1.00 90.62 361 GLU A N 1
ATOM 2762 C CA . GLU A 1 361 ? 21.438 3.036 -19.551 1.00 90.62 361 GLU A CA 1
ATOM 2763 C C . GLU A 1 361 ? 20.783 1.665 -19.760 1.00 90.62 361 GLU A C 1
ATOM 2765 O O . GLU A 1 361 ? 20.323 1.371 -20.861 1.00 90.62 361 GLU A O 1
ATOM 2770 N N . LEU A 1 362 ? 20.641 0.868 -18.694 1.00 90.19 362 LEU A N 1
ATOM 2771 C CA . LEU A 1 362 ? 19.967 -0.430 -18.739 1.00 90.19 362 LEU A CA 1
ATOM 2772 C C . LEU A 1 362 ? 18.520 -0.306 -19.233 1.00 90.19 362 LEU A C 1
ATOM 2774 O O . LEU A 1 362 ? 18.115 -1.040 -20.128 1.00 90.19 362 LEU A O 1
ATOM 2778 N N . LEU A 1 363 ? 17.738 0.617 -18.663 1.00 91.75 363 LEU A N 1
ATOM 2779 C CA . LEU A 1 363 ? 16.340 0.818 -19.051 1.00 91.75 363 LEU A CA 1
ATOM 2780 C C . LEU A 1 363 ? 16.220 1.245 -20.521 1.00 91.75 363 LEU A C 1
ATOM 2782 O O . LEU A 1 363 ? 15.301 0.801 -21.196 1.00 91.75 363 LEU A O 1
ATOM 2786 N N . THR A 1 364 ? 17.157 2.058 -21.023 1.00 93.06 364 THR A N 1
ATOM 2787 C CA . THR A 1 364 ? 17.190 2.466 -22.439 1.00 93.06 364 THR A CA 1
ATOM 2788 C C . THR A 1 364 ? 17.459 1.270 -23.350 1.00 93.06 364 THR A C 1
ATOM 2790 O O . THR A 1 364 ? 16.747 1.074 -24.329 1.00 93.06 364 THR A O 1
ATOM 2793 N N . LEU A 1 365 ? 18.438 0.429 -23.006 1.00 94.75 365 LEU A N 1
ATOM 2794 C CA . LEU A 1 365 ? 18.742 -0.774 -23.784 1.00 94.75 365 LEU A CA 1
ATOM 2795 C C . LEU A 1 365 ? 17.576 -1.777 -23.778 1.00 94.75 365 LEU A C 1
ATOM 2797 O O . LEU A 1 365 ? 17.320 -2.430 -24.786 1.00 94.75 365 LEU A O 1
ATOM 2801 N N . LEU A 1 366 ? 16.854 -1.897 -22.661 1.00 93.50 366 LEU A N 1
ATOM 2802 C CA . LEU A 1 366 ? 15.678 -2.764 -22.561 1.00 93.50 366 LEU A CA 1
ATOM 2803 C C . LEU A 1 366 ? 14.481 -2.221 -23.353 1.00 93.50 366 LEU A C 1
ATOM 2805 O O . LEU A 1 366 ? 13.783 -3.011 -23.985 1.00 93.50 366 LEU A O 1
ATOM 2809 N N . ASP A 1 367 ? 14.273 -0.900 -23.388 1.00 92.62 367 ASP A N 1
ATOM 2810 C CA . ASP A 1 367 ? 13.290 -0.283 -24.291 1.00 92.62 367 ASP A CA 1
ATOM 2811 C C . ASP A 1 367 ? 13.632 -0.571 -25.764 1.00 92.62 367 ASP A C 1
ATOM 2813 O O . ASP A 1 367 ? 12.748 -0.873 -26.563 1.00 92.62 367 ASP A O 1
ATOM 2817 N N . GLU A 1 368 ? 14.914 -0.494 -26.141 1.00 94.31 368 GLU A N 1
ATOM 2818 C CA . GLU A 1 368 ? 15.369 -0.811 -27.502 1.00 94.31 368 GLU A CA 1
ATOM 2819 C C . GLU A 1 368 ? 15.176 -2.297 -27.846 1.00 94.31 368 GLU A C 1
ATOM 2821 O O . GLU A 1 368 ? 14.815 -2.623 -28.979 1.00 94.31 368 GLU A O 1
ATOM 2826 N N . ALA A 1 369 ? 15.393 -3.193 -26.878 1.00 93.69 369 ALA A N 1
ATOM 2827 C CA . ALA A 1 369 ? 15.283 -4.637 -27.065 1.00 93.69 369 ALA A CA 1
ATOM 2828 C C . ALA A 1 369 ? 13.828 -5.137 -27.101 1.00 93.69 369 ALA A C 1
ATOM 2830 O O . ALA A 1 369 ? 13.494 -5.995 -27.921 1.00 93.69 369 ALA A O 1
ATOM 2831 N N . TYR A 1 370 ? 12.963 -4.616 -26.226 1.00 93.06 370 TYR A N 1
ATOM 2832 C CA . TYR A 1 370 ? 11.617 -5.158 -25.990 1.00 93.06 370 TYR A CA 1
ATOM 2833 C C . TYR A 1 370 ? 10.476 -4.192 -26.331 1.00 93.06 370 TYR A C 1
ATOM 2835 O O . TYR A 1 370 ? 9.313 -4.594 -26.316 1.00 93.06 370 TYR A O 1
ATOM 2843 N N . GLY A 1 371 ? 10.783 -2.945 -26.688 1.00 90.50 371 GLY A N 1
ATOM 2844 C CA . GLY A 1 371 ? 9.798 -1.921 -27.018 1.00 90.50 371 GLY A CA 1
ATOM 2845 C C . GLY A 1 371 ? 9.237 -1.195 -25.793 1.00 90.50 371 GLY A C 1
ATOM 2846 O O . GLY A 1 371 ? 9.875 -1.098 -24.744 1.00 90.50 371 GLY A O 1
ATOM 2847 N N . GLU A 1 372 ? 8.028 -0.646 -25.949 1.00 87.00 372 GLU A N 1
ATOM 2848 C CA . GLU A 1 372 ? 7.351 0.141 -24.911 1.00 87.00 372 GLU A CA 1
ATOM 2849 C C . GLU A 1 372 ? 7.105 -0.717 -23.653 1.00 87.00 372 GLU A C 1
ATOM 2851 O O . GLU A 1 372 ? 6.580 -1.833 -23.763 1.00 87.00 372 GLU A O 1
ATOM 2856 N N . PRO A 1 373 ? 7.481 -0.236 -22.453 1.00 89.94 373 PRO A N 1
ATOM 2857 C CA . PRO A 1 373 ? 7.248 -0.978 -21.224 1.00 89.94 373 PRO A CA 1
ATOM 2858 C C . PRO A 1 373 ? 5.745 -1.139 -20.971 1.00 89.94 373 PRO A C 1
ATOM 2860 O O . PRO A 1 373 ? 4.960 -0.206 -21.114 1.00 89.94 373 PRO A O 1
ATOM 2863 N N . TRP A 1 374 ? 5.348 -2.324 -20.512 1.00 89.62 374 TRP A N 1
ATOM 2864 C CA . TRP A 1 374 ? 3.984 -2.591 -20.060 1.00 89.62 374 TRP A CA 1
ATOM 2865 C C . TRP A 1 374 ? 3.623 -1.751 -18.833 1.00 89.62 374 TRP A C 1
ATOM 2867 O O . TRP A 1 374 ? 2.492 -1.314 -18.706 1.00 89.62 374 TRP A O 1
ATOM 2877 N N . GLY A 1 375 ? 4.562 -1.497 -17.923 1.00 88.56 375 GLY A N 1
ATOM 2878 C CA . GLY A 1 375 ? 4.302 -0.661 -16.755 1.00 88.56 375 GLY A CA 1
ATOM 2879 C C . GLY A 1 375 ? 5.565 -0.034 -16.196 1.00 88.56 375 GLY A C 1
ATOM 2880 O O . GLY A 1 375 ? 6.683 -0.460 -16.488 1.00 88.56 375 GLY A O 1
ATOM 2881 N N . CYS A 1 376 ? 5.397 0.975 -15.353 1.00 89.00 376 CYS A N 1
ATOM 2882 C CA . CYS A 1 376 ? 6.506 1.701 -14.750 1.00 89.00 376 CYS A CA 1
ATOM 2883 C C . CYS A 1 376 ? 6.208 2.094 -13.306 1.00 89.00 376 CYS A C 1
ATOM 2885 O O . CYS A 1 376 ? 5.054 2.182 -12.893 1.00 89.00 376 CYS A O 1
ATOM 2887 N N . ALA A 1 377 ? 7.256 2.377 -12.546 1.00 89.25 377 ALA A N 1
ATOM 2888 C CA . ALA A 1 377 ? 7.162 2.929 -11.208 1.00 89.25 377 ALA A CA 1
ATOM 2889 C C . ALA A 1 377 ? 8.324 3.882 -10.936 1.00 89.25 377 ALA A C 1
ATOM 2891 O O . ALA A 1 377 ? 9.415 3.716 -11.485 1.00 89.25 377 ALA A O 1
ATOM 2892 N N . GLY A 1 378 ? 8.109 4.841 -10.047 1.00 88.44 378 GLY A N 1
ATOM 2893 C CA . GLY A 1 378 ? 9.143 5.759 -9.592 1.00 88.44 378 GLY A CA 1
ATOM 2894 C C . GLY A 1 378 ? 8.842 6.311 -8.208 1.00 88.44 378 GLY A C 1
ATOM 2895 O O . GLY A 1 378 ? 7.765 6.075 -7.667 1.00 88.44 378 GLY A O 1
ATOM 2896 N N . ASP A 1 379 ? 9.786 7.033 -7.612 1.00 89.12 379 ASP A N 1
ATOM 2897 C CA . ASP A 1 379 ? 9.566 7.663 -6.310 1.00 89.12 379 ASP A CA 1
ATOM 2898 C C . ASP A 1 379 ? 10.363 8.948 -6.079 1.00 89.12 379 ASP A C 1
ATOM 2900 O O . ASP A 1 379 ? 11.239 9.345 -6.852 1.00 89.12 379 ASP A O 1
ATOM 2904 N N . SER A 1 380 ? 10.058 9.598 -4.957 1.00 89.12 380 SER A N 1
ATOM 2905 C CA . SER A 1 380 ? 10.690 10.833 -4.512 1.00 89.12 380 SER A CA 1
ATOM 2906 C C . SER A 1 380 ? 12.188 10.682 -4.243 1.00 89.12 380 SER A C 1
ATOM 2908 O O . SER A 1 380 ? 12.899 11.684 -4.241 1.00 89.12 380 SER A O 1
ATOM 2910 N N . ARG A 1 381 ? 12.719 9.465 -4.064 1.00 83.44 381 ARG A N 1
ATOM 2911 C CA . ARG A 1 381 ? 14.167 9.215 -3.932 1.00 83.44 381 ARG A CA 1
ATOM 2912 C C . ARG A 1 381 ? 14.868 9.053 -5.282 1.00 83.44 381 ARG A C 1
ATOM 2914 O O . ARG A 1 381 ? 16.083 8.866 -5.324 1.00 83.44 381 ARG A O 1
ATOM 2921 N N . GLY A 1 382 ? 14.125 9.184 -6.378 1.00 81.44 382 GLY A N 1
ATOM 2922 C CA . GLY A 1 382 ? 14.636 9.101 -7.736 1.00 81.44 382 GLY A CA 1
ATOM 2923 C C . GLY A 1 382 ? 14.842 7.670 -8.213 1.00 81.44 382 GLY A C 1
ATOM 2924 O O . GLY A 1 382 ? 15.472 7.491 -9.258 1.00 81.44 382 GLY A O 1
ATOM 2925 N N . ARG A 1 383 ? 14.325 6.669 -7.482 1.00 84.94 383 ARG A N 1
ATOM 2926 C CA . ARG A 1 383 ? 14.336 5.288 -7.959 1.00 84.94 383 ARG A CA 1
ATOM 2927 C C . ARG A 1 383 ? 13.323 5.147 -9.090 1.00 84.94 383 ARG A C 1
ATOM 2929 O O . ARG A 1 383 ? 12.268 5.772 -9.055 1.00 84.94 383 ARG A O 1
ATOM 2936 N N . VAL A 1 384 ? 13.654 4.337 -10.092 1.00 87.62 384 VAL A N 1
ATOM 2937 C CA . VAL A 1 384 ? 12.796 4.063 -11.255 1.00 87.62 384 VAL A CA 1
ATOM 2938 C C . VAL A 1 384 ? 12.792 2.574 -11.527 1.00 87.62 384 VAL A C 1
ATOM 2940 O O . VAL A 1 384 ? 13.834 1.932 -11.417 1.00 87.62 384 VAL A O 1
ATOM 2943 N N . ASN A 1 385 ? 11.631 2.042 -11.896 1.00 88.88 385 ASN A N 1
ATOM 2944 C CA . ASN A 1 385 ? 11.463 0.681 -12.377 1.00 88.88 385 ASN A CA 1
ATOM 2945 C C . ASN A 1 385 ? 10.576 0.663 -13.625 1.00 88.88 385 ASN A C 1
ATOM 2947 O O . ASN A 1 385 ? 9.634 1.448 -13.737 1.00 88.88 385 ASN A O 1
ATOM 2951 N N . ARG A 1 386 ? 10.835 -0.275 -14.531 1.00 91.19 386 ARG A N 1
ATOM 2952 C CA . ARG A 1 386 ? 9.990 -0.586 -15.687 1.00 91.19 386 ARG A CA 1
ATOM 2953 C C . ARG A 1 386 ? 9.753 -2.078 -15.777 1.00 91.19 386 ARG A C 1
ATOM 2955 O O . ARG A 1 386 ? 10.538 -2.864 -15.258 1.00 91.19 386 ARG A O 1
ATOM 2962 N N . THR A 1 387 ? 8.637 -2.439 -16.387 1.00 92.00 387 THR A N 1
ATOM 2963 C CA . THR A 1 387 ? 8.202 -3.815 -16.600 1.00 92.00 387 THR A CA 1
ATOM 2964 C C . THR A 1 387 ? 7.867 -3.989 -18.070 1.00 92.00 387 THR A C 1
ATOM 2966 O O . THR A 1 387 ? 7.053 -3.236 -18.591 1.00 92.00 387 THR A O 1
ATOM 2969 N N . TRP A 1 388 ? 8.446 -4.991 -18.715 1.00 92.81 388 TRP A N 1
ATOM 2970 C CA . TRP A 1 388 ? 8.140 -5.413 -20.076 1.00 92.81 388 TRP A CA 1
ATOM 2971 C C . TRP A 1 388 ? 7.457 -6.771 -20.028 1.00 92.81 388 TRP A C 1
ATOM 2973 O O . TRP A 1 388 ? 7.889 -7.672 -19.307 1.00 92.81 388 TRP A O 1
ATOM 2983 N N . ARG A 1 389 ? 6.385 -6.911 -20.804 1.00 91.88 389 ARG A N 1
ATOM 2984 C CA . ARG A 1 389 ? 5.713 -8.190 -21.022 1.00 91.88 389 ARG A CA 1
ATOM 2985 C C . ARG A 1 389 ? 6.256 -8.795 -22.311 1.00 91.88 389 ARG A C 1
ATOM 2987 O O . ARG A 1 389 ? 6.105 -8.193 -23.370 1.00 91.88 389 ARG A O 1
ATOM 2994 N N . ILE A 1 390 ? 6.856 -9.975 -22.209 1.00 92.25 390 ILE A N 1
ATOM 2995 C CA . ILE A 1 390 ? 7.455 -10.702 -23.329 1.00 92.25 390 ILE A CA 1
ATOM 2996 C C . ILE A 1 390 ? 6.774 -12.067 -23.384 1.00 92.25 390 ILE A C 1
ATOM 2998 O O . ILE A 1 390 ? 7.105 -12.957 -22.607 1.00 92.25 390 ILE A O 1
ATOM 3002 N N . ASP A 1 391 ? 5.779 -12.208 -24.258 1.00 89.12 391 ASP A N 1
ATOM 3003 C CA . ASP A 1 391 ? 4.912 -13.389 -24.332 1.00 89.12 391 ASP A CA 1
ATOM 3004 C C . ASP A 1 391 ? 4.284 -13.760 -22.966 1.00 89.12 391 ASP A C 1
ATOM 3006 O O . ASP A 1 391 ? 3.423 -13.027 -22.456 1.00 89.12 391 ASP A O 1
ATOM 3010 N N . ASP A 1 392 ? 4.677 -14.897 -22.380 1.00 88.06 392 ASP A N 1
ATOM 3011 C CA . ASP A 1 392 ? 4.246 -15.380 -21.062 1.00 88.06 392 ASP A CA 1
ATOM 3012 C C . ASP A 1 392 ? 5.188 -14.971 -19.918 1.00 88.06 392 ASP A C 1
ATOM 3014 O O . ASP A 1 392 ? 4.871 -15.202 -18.745 1.00 88.06 392 ASP A O 1
ATOM 3018 N N . LEU A 1 393 ? 6.313 -14.333 -20.241 1.00 88.75 393 LEU A N 1
ATOM 3019 C CA . LEU A 1 393 ? 7.293 -13.816 -19.299 1.00 88.75 393 LEU A CA 1
ATOM 3020 C C . LEU A 1 393 ? 7.103 -12.319 -19.041 1.00 88.75 393 LEU A C 1
ATOM 3022 O O . LEU A 1 393 ? 6.504 -11.565 -19.811 1.00 88.75 393 LEU A O 1
ATOM 3026 N N . ALA A 1 394 ? 7.660 -11.887 -17.922 1.00 90.06 394 ALA A N 1
ATOM 3027 C CA . ALA A 1 394 ? 7.855 -10.500 -17.580 1.00 90.06 394 ALA A CA 1
ATOM 3028 C C . ALA A 1 394 ? 9.317 -10.260 -17.234 1.00 90.06 394 ALA A C 1
ATOM 3030 O O . ALA A 1 394 ? 9.922 -11.047 -16.503 1.00 90.06 394 ALA A O 1
ATOM 3031 N N . VAL A 1 395 ? 9.844 -9.141 -17.715 1.00 91.12 395 VAL A N 1
ATOM 3032 C CA . VAL A 1 395 ? 11.114 -8.580 -17.264 1.00 91.12 395 VAL A CA 1
ATOM 3033 C C . VAL A 1 395 ? 10.784 -7.304 -16.515 1.00 91.12 395 VAL A C 1
ATOM 3035 O O . VAL A 1 395 ? 10.162 -6.409 -17.074 1.00 91.12 395 VAL A O 1
ATOM 3038 N N . ARG A 1 396 ? 11.191 -7.188 -15.259 1.00 90.25 396 ARG A N 1
ATOM 3039 C CA . ARG A 1 396 ? 11.118 -5.948 -14.488 1.00 90.25 396 ARG A CA 1
ATOM 3040 C C . ARG A 1 396 ? 12.534 -5.510 -14.175 1.00 90.25 396 ARG A C 1
ATOM 3042 O O . ARG A 1 396 ? 13.305 -6.306 -13.672 1.00 90.25 396 ARG A O 1
ATOM 3049 N N . ALA A 1 397 ? 12.892 -4.263 -14.435 1.00 89.62 397 ALA A N 1
ATOM 3050 C CA . ALA A 1 397 ? 14.220 -3.755 -14.111 1.00 89.62 397 ALA A CA 1
ATOM 3051 C C . ALA A 1 397 ? 14.139 -2.363 -13.507 1.00 89.62 397 ALA A C 1
ATOM 3053 O O . ALA A 1 397 ? 13.266 -1.570 -13.862 1.00 89.62 397 ALA A O 1
ATOM 3054 N N . GLY A 1 398 ? 15.064 -2.053 -12.607 1.00 87.44 398 GLY A N 1
ATOM 3055 C CA . GLY A 1 398 ? 15.146 -0.732 -12.015 1.00 87.44 398 GLY A CA 1
ATOM 3056 C C . GLY A 1 398 ? 16.079 -0.645 -10.823 1.00 87.44 398 GLY A C 1
ATOM 3057 O O . GLY A 1 398 ? 16.782 -1.588 -10.465 1.00 87.44 398 GLY A O 1
ATOM 3058 N N . SER A 1 399 ? 16.095 0.520 -10.194 1.00 85.06 399 SER A N 1
ATOM 3059 C CA . SER A 1 399 ? 16.924 0.779 -9.021 1.00 85.06 399 SER A CA 1
ATOM 3060 C C . SER A 1 399 ? 16.192 0.422 -7.725 1.00 85.06 399 SER A C 1
ATOM 3062 O O . SER A 1 399 ? 15.072 0.884 -7.491 1.00 85.06 399 SER A O 1
ATOM 3064 N N . ALA A 1 400 ? 16.868 -0.290 -6.828 1.00 76.69 400 ALA A N 1
ATOM 3065 C CA . ALA A 1 400 ? 16.425 -0.594 -5.474 1.00 76.69 400 ALA A CA 1
ATOM 3066 C C . ALA A 1 400 ? 17.518 -0.197 -4.467 1.00 76.69 400 ALA A C 1
ATOM 3068 O O . ALA A 1 400 ? 18.487 -0.921 -4.237 1.00 76.69 400 ALA A O 1
ATOM 3069 N N . GLY A 1 401 ? 17.374 0.986 -3.862 1.00 74.38 401 GLY A N 1
ATOM 3070 C CA . GLY A 1 401 ? 18.352 1.514 -2.908 1.00 74.38 401 GLY A CA 1
ATOM 3071 C C . GLY A 1 401 ? 19.709 1.773 -3.569 1.00 74.38 401 GLY A C 1
ATOM 3072 O O . GLY A 1 401 ? 19.829 2.659 -4.410 1.00 74.38 401 GLY A O 1
ATOM 3073 N N . THR A 1 402 ? 20.730 1.011 -3.178 1.00 72.69 402 THR A N 1
ATOM 3074 C CA . THR A 1 402 ? 22.101 1.105 -3.715 1.00 72.69 402 THR A CA 1
ATOM 3075 C C . THR A 1 402 ? 22.380 0.125 -4.854 1.00 72.69 402 THR A C 1
ATOM 3077 O O . THR A 1 402 ? 23.533 -0.021 -5.260 1.00 72.69 402 THR A O 1
ATOM 3080 N N . ALA A 1 403 ? 21.346 -0.553 -5.349 1.00 75.12 403 ALA A N 1
ATOM 3081 C CA . ALA A 1 403 ? 21.471 -1.600 -6.344 1.00 75.12 403 ALA A CA 1
ATOM 3082 C C . ALA A 1 403 ? 20.547 -1.397 -7.540 1.00 75.12 403 ALA A C 1
ATOM 3084 O O . ALA A 1 403 ? 19.553 -0.676 -7.465 1.00 75.12 403 ALA A O 1
ATOM 3085 N N . VAL A 1 404 ? 20.881 -2.078 -8.633 1.00 79.62 404 VAL A N 1
ATOM 3086 C CA . VAL A 1 404 ? 19.992 -2.273 -9.780 1.00 79.62 404 VAL A CA 1
ATOM 3087 C C . VAL A 1 404 ? 19.533 -3.717 -9.754 1.00 79.62 404 VAL A C 1
ATOM 3089 O O . VAL A 1 404 ? 20.369 -4.621 -9.693 1.00 79.62 404 VAL A O 1
ATOM 3092 N N . VAL A 1 405 ? 18.218 -3.905 -9.726 1.00 82.06 405 VAL A N 1
ATOM 3093 C CA . VAL A 1 405 ? 17.551 -5.200 -9.640 1.00 82.06 405 VAL A CA 1
ATOM 3094 C C . VAL A 1 405 ? 16.789 -5.422 -10.933 1.00 82.06 405 VAL A C 1
ATOM 3096 O O . VAL A 1 405 ? 16.062 -4.544 -11.398 1.00 82.06 405 VAL A O 1
ATOM 3099 N N . ILE A 1 406 ? 16.974 -6.603 -11.497 1.00 84.94 406 ILE A N 1
ATOM 3100 C CA . ILE A 1 406 ? 16.219 -7.120 -12.623 1.00 84.94 406 ILE A CA 1
ATOM 3101 C C . ILE A 1 406 ? 15.521 -8.379 -12.137 1.00 84.94 406 ILE A C 1
ATOM 3103 O O . ILE A 1 406 ? 16.140 -9.197 -11.475 1.00 84.94 406 ILE A O 1
ATOM 3107 N N . GLU A 1 407 ? 14.261 -8.548 -12.473 1.00 85.56 407 GLU A N 1
ATOM 3108 C CA . GLU A 1 407 ? 13.465 -9.724 -12.187 1.00 85.56 407 GLU A CA 1
ATOM 3109 C C . GLU A 1 407 ? 12.944 -10.276 -13.512 1.00 85.56 407 GLU A C 1
ATOM 3111 O O . GLU A 1 407 ? 12.364 -9.539 -14.309 1.00 85.56 407 GLU A O 1
ATOM 3116 N N . VAL A 1 408 ? 13.158 -11.566 -13.754 1.00 85.88 408 VAL A N 1
ATOM 3117 C CA . VAL A 1 408 ? 12.582 -12.295 -14.884 1.00 85.88 408 VAL A CA 1
ATOM 3118 C C . VAL A 1 408 ? 11.717 -13.412 -14.330 1.00 85.88 408 VAL A C 1
ATOM 3120 O O . VAL A 1 408 ? 12.205 -14.287 -13.617 1.00 85.88 408 VAL A O 1
ATOM 3123 N N . THR A 1 409 ? 10.428 -13.383 -14.636 1.00 83.88 409 THR A N 1
ATOM 3124 C CA . THR A 1 409 ? 9.452 -14.349 -14.118 1.00 83.88 409 THR A CA 1
ATOM 3125 C C . THR A 1 409 ? 8.324 -14.560 -15.117 1.00 83.88 409 THR A C 1
ATOM 3127 O O . THR A 1 409 ? 8.278 -13.905 -16.156 1.00 83.88 409 THR A O 1
ATOM 3130 N N . ARG A 1 410 ? 7.387 -15.464 -14.830 1.00 84.69 410 ARG A N 1
ATOM 3131 C CA . ARG A 1 410 ? 6.142 -15.537 -15.598 1.00 84.69 410 ARG A CA 1
ATOM 3132 C C . ARG A 1 410 ? 5.310 -14.298 -15.323 1.00 84.69 410 ARG A C 1
ATOM 3134 O O . ARG A 1 410 ? 5.107 -13.926 -14.171 1.00 84.69 410 ARG A O 1
ATOM 3141 N N . PHE A 1 411 ? 4.732 -13.716 -16.366 1.00 84.19 411 PHE A N 1
ATOM 3142 C CA . PHE A 1 411 ? 3.855 -12.555 -16.232 1.00 84.19 411 PHE A CA 1
ATOM 3143 C C . PHE A 1 411 ? 2.689 -12.841 -15.276 1.00 84.19 411 PHE A C 1
ATOM 3145 O O . PHE A 1 411 ? 2.360 -12.029 -14.423 1.00 84.19 411 PHE A O 1
ATOM 3152 N N . ALA A 1 412 ? 2.127 -14.048 -15.346 1.00 78.38 412 ALA A N 1
ATOM 3153 C CA . ALA A 1 412 ? 1.124 -14.543 -14.409 1.00 78.38 412 ALA A CA 1
ATOM 3154 C C . ALA A 1 412 ? 1.552 -14.435 -12.931 1.00 78.38 412 ALA A C 1
ATOM 3156 O O . ALA A 1 412 ? 0.754 -14.019 -12.092 1.00 78.38 412 ALA A O 1
ATOM 3157 N N . ASP A 1 413 ? 2.790 -14.809 -12.624 1.00 76.00 413 ASP A N 1
ATOM 3158 C CA . ASP A 1 413 ? 3.303 -14.837 -11.257 1.00 76.00 413 ASP A CA 1
ATOM 3159 C C . ASP A 1 413 ? 3.634 -13.412 -10.800 1.00 76.00 413 ASP A C 1
ATOM 3161 O O . ASP A 1 413 ? 3.229 -13.016 -9.708 1.00 76.00 413 ASP A O 1
ATOM 3165 N N . LEU A 1 414 ? 4.231 -12.592 -11.679 1.00 77.25 414 LEU A N 1
ATOM 3166 C CA . LEU A 1 414 ? 4.424 -11.156 -11.449 1.00 77.25 414 LEU A CA 1
ATOM 3167 C C . LEU A 1 414 ? 3.109 -10.472 -11.054 1.00 77.25 414 LEU A C 1
ATOM 3169 O O . LEU A 1 414 ? 3.077 -9.698 -10.102 1.00 77.25 414 LEU A O 1
ATOM 3173 N N . MET A 1 415 ? 2.018 -10.775 -11.766 1.00 71.94 415 MET A N 1
ATOM 3174 C CA . MET A 1 415 ? 0.710 -10.180 -11.500 1.00 71.94 415 MET A CA 1
ATOM 3175 C C . MET A 1 415 ? 0.196 -10.483 -10.087 1.00 71.94 415 MET A C 1
ATOM 3177 O O . MET A 1 415 ? -0.429 -9.627 -9.469 1.00 71.94 415 MET A O 1
ATOM 3181 N N . VAL A 1 416 ? 0.477 -11.677 -9.565 1.00 62.91 416 VAL A N 1
ATOM 3182 C CA . VAL A 1 416 ? 0.117 -12.064 -8.193 1.00 62.91 416 VAL A CA 1
ATOM 3183 C C . VAL A 1 416 ? 1.054 -11.399 -7.183 1.00 62.91 416 VAL A C 1
ATOM 3185 O O . VAL A 1 416 ? 0.585 -10.868 -6.189 1.00 62.91 416 VAL A O 1
ATOM 3188 N N . TYR A 1 417 ? 2.364 -11.365 -7.447 1.00 60.97 417 TYR A N 1
ATOM 3189 C CA . TYR A 1 417 ? 3.354 -10.783 -6.531 1.00 60.97 417 TYR A CA 1
ATOM 3190 C C . TYR A 1 417 ? 3.316 -9.255 -6.435 1.00 60.97 417 TYR A C 1
ATOM 3192 O O . TYR A 1 417 ? 3.715 -8.700 -5.416 1.00 60.97 417 TYR A O 1
ATOM 3200 N N . HIS A 1 418 ? 2.884 -8.558 -7.486 1.00 58.84 418 HIS A N 1
ATOM 3201 C CA . HIS A 1 418 ? 2.910 -7.095 -7.517 1.00 58.84 418 HIS A CA 1
ATOM 3202 C C . HIS A 1 418 ? 1.569 -6.430 -7.241 1.00 58.84 418 HIS A C 1
ATOM 3204 O O . HIS A 1 418 ? 1.567 -5.291 -6.775 1.00 58.84 418 HIS A O 1
ATOM 3210 N N . PHE A 1 419 ? 0.453 -7.079 -7.557 1.00 49.00 419 PHE A N 1
ATOM 3211 C CA . PHE A 1 419 ? -0.880 -6.498 -7.376 1.00 49.00 419 PHE A CA 1
ATOM 3212 C C . PHE A 1 419 ? -1.731 -7.254 -6.357 1.00 49.00 419 PHE A C 1
ATOM 3214 O O . PHE A 1 419 ? -2.842 -6.828 -6.053 1.00 49.00 419 PHE A O 1
ATOM 3221 N N . GLY A 1 420 ? -1.222 -8.382 -5.874 1.00 34.22 420 GLY A N 1
ATOM 3222 C CA . GLY A 1 420 ? -1.882 -9.231 -4.908 1.00 34.22 420 GLY A CA 1
ATOM 3223 C C . GLY A 1 420 ? -1.518 -8.977 -3.475 1.00 34.22 420 GLY A C 1
ATOM 3224 O O . GLY A 1 420 ? -0.712 -8.067 -3.204 1.00 34.22 420 GLY A O 1
#

pLDDT: mean 75.57, std 17.68, range [29.41, 96.94]

Sequence (420 aa):
MRMRIDELVTTVDATVRALSGRLLPRPSDAHPTLLAIAETLGGPPHEVHGPQTRFRWLLDEVMVEVGVDRFFDEWEVGFRAFPYEPDVSRREQEAFAAATPDLSPPYLWSFAPAEGPGRPWRPGPFLLPSWSDVATEIGFLLALLPADLATVPPAWFHQPVVLGSSLGGRVVTARAEPDGLTITVDGLEVALDPDQARRAGKVIGRVWATAYQDHRPGDLVIGVTPTSPPFQLLPTPGGELPAGLDGVSAPERRPEPATVIDLLPFTAQLPPHEQTPRPGGTYVAAYASPQEAVGLIDEVVRSGVTPFVEHHELVAAANRYGIPELQAGAGWRVRVRAGTIDLTVLDAWRAAAAVRDYTQELLTLLDEAYGEPWGCAGDSRGRVNRTWRIDDLAVRAGSAGTAVVIEVTRFADLMVYHFG